Protein 5GY7 (pdb70)

Foldseek 3Di:
DAEEEEVLQAFLNLLLLLVCLLVPYAYEYEYQQQWGDPLCQVVSCVSSVHHHHYDHDALLPLVVLLVCCQVRVHQEYEYDWADAFQLVCQVVVVRRLCRQVSSVVSNVVSCVVSVHFHYEYEAAPLQQAVVPDFQDDPVDDRDHRFGSNNVSRVNVLVVVQVVCVVVQQHFYESEHEWAEFFADQVLAGHHGTPDADSDQQVNQLLLLLPNDVAAEQAFQCFPDPRTGAKTFYAYSNLVSVLSVLCRVVRRRPGDYHYFYAGQFDIDGSVRLQVLLCVQSVHRGHYDYDHHRGRDDRYHYHDGVVCCVPRVGHGDDDSSNRSNRSNSNCVVPVNHRDD/DEEEEEVLQAFLNLLLLLVCLLVPYAYEYEYQQQWGDPLCQVVSCVSSVHHHHYDHDALLPLVVLLVVCQVGVHAAYEYDWADAFQLVCQVVVVRRLCRQVSSVVSNVVSCVVNVHFHYEYEAAPLLQDDPDDFQDDPVDDRDDRFGSNNVSRNVVLVVVQVVCVVVQQHFYESEHEWAEFAADQVLAGHHDTPDQDSDQQVNLLLLLLPNDVAAEFAFQCFPDPRTAAKTFYAYSNLVSVLSVLCRVVRRRPTDYHYFYDGQRDIDGSVRLQVLLCVLSVHRGHYDYDHHRGRDDRYHYHDGVVCCVPSVGHGDDDSSNRSNRSNSNCVVPVNHGDD

Radius of gyration: 27.36 Å; Cα contacts (8 Å, |Δi|>4): 1601; chains: 2; bounding box: 52×48×87 Å

Sequence (676 aa):
MRVLVTGGSGYIGSHTCVQLLQNGHDVIILDNLCNSKRSVLPVIERLGGKHPTFVEGDIRNEALMTEILHDHAIDTVIHFAGLKAVGESVQKPLEYYDNNVNGTLRLISAMRAANVKNFIFSSSATVYGDQPKIPYVESFPTGTPQSPYGKSKLMVEQILTDLQKAQPDWSIALLRYFNPVGAHPSGDMGEDPQGIPNNLMPYIAQVAVGRRDSLAIFGNDYPTEDGTGVRDYIHVMDLADGIVVAMEKLANKPGVHIYNLGAGVGNSVLDVVNAFSKACGKPVNYHFAPRREGDLPAYWADASKADRELNWRVTRTLDEMAQDTWHWQSRHPQGYPDMRVLVTGGSGYIGSHTCVQLLQNGHDVIILDNLCNSKRSVLPVIERLGGKHPTFVEGDIRNEALMTEILHDHAIDTVIHFAGLKAVGESVQKPLEYYDNNVNGTLRLISAMRAANVKNFIFSSSATVYGDQPKIPYVESFPTGTPQSPYGKSKLMVEQILTDLQKAQPDWSIALLRYFNPVGAHPSGDMGEDPQGIPNNLMPYIAQVAVGRRDSLAIFGNDYPTEDGTGVRDYIHVMDLADGIVVAMEKLANKPGVHIYNLGAGVGNSVLDVVNAFSKACGKPVNYHFAPRREGDLPAYWADASKADRELNWRVTRTLDEMAQDTWHWQSRHPQGYPD

InterPro domains:
  IPR001509 NAD-dependent epimerase/dehydratase [PF01370] (3-262)
  IPR005886 UDP-glucose 4-epimerase [TIGR01179] (2-335)
  IPR005886 UDP-glucose 4-epimerase [cd05247] (2-330)
  IPR036291 NAD(P)-binding domain superfamily [SSF51735] (1-336)

Secondary structure (DSSP, 8-state):
-EEEEETTTSHHHHHHHHHHHHTT-EEEEEE--SSS-GGGHHHHHHHHTSPPEEEE--TT-HHHHHHHHHHTT-SEEEE--S---HHHHHH-HHHHIIIIIIHHHHHHHHHHHHT--EEEEEEEGGGGTT---SSB-TTSPP---SSHHHHHHHHHHHHHHHHHHHSTT-EEEEEEE-EEE---TTSSS----SSS--SHHHHHHHHHTTSSS-EEEE-S-SSSTTSS-EE-EEEHHHHHHHHHHHHHHHTT--EEEEEEES-S--EEHHHHHHHHHHHHTSPPPEEEEPPPTT--SB--B--HHHHHHH-------HHHHHHHHHHHHHH-TT-S--/-EEEEETTTSHHHHHHHHHHHHTT-EEEEEE--SSS-GGGHHHHHHHHTSPPEEEE--TT-HHHHHHHHHHTT-SEEEE--S---HHHHHH-HHHHIIIIIIHHHHHHHHHHHHT--EEEEEEEGGGS-SSS-SSB-TTSPP---SSHHHHHHHHHHHHHHHHHHHSTT-EEEEEEE-EEE---TTSS-----SSS--SHHHHHHHHHTTSSS-EEEE-S-SSSTTSS-EE-EEEHHHHHHHHHHHHHHHTT--EEEEEEES-S--EEHHHHHHHHHHHHTSPPPEEEEPPPTT--SB--B--HHHHHHH-------HHHHHHHHHHHHHH-TT-S--

GO terms:
  GO:0042802 identical protein binding (F, IPI)
  GO:0005515 protein binding (F, IPI)
  GO:0070403 NAD+ binding (F, IDA)
  GO:0005829 cytosol (C, IDA)
  GO:0003978 UDP-glucose 4-epimerase activity (F, IDA)
  GO:0009242 colanic acid biosynthetic process (P, IEP)
  GO:0033499 galactose catabolic process via UDP-galactose, Leloir pathway (P, IMP)
  GO:0009242 colanic acid biosynthetic process (P, IMP)
  GO:0005737 cytoplasm (C, IDA)
  GO:0016857 racemase and epimerase activity, acting on carbohydrates and derivatives (F, IDA)
  GO:0006012 galactose metabolic process (P, IDA)
  GO:0005975 carbohydrate metabolic process (P, IMP)
  GO:0006012 galactose metabolic process (P, IMP)
  GO:0005829 cytosol (C, HDA)

Structure (mmCIF, N/CA/C/O backbone):
data_5GY7
#
_entry.id   5GY7
#
_cell.length_a   47.110
_cell.length_b   91.160
_cell.length_c   80.260
_cell.angle_alpha   90.00
_cell.angle_beta   99.87
_cell.angle_gamma   90.00
#
_symmetry.space_group_name_H-M   'P 1 21 1'
#
loop_
_entity.id
_entity.type
_entity.pdbx_description
1 polymer 'UDP-glucose 4-epimerase'
2 non-polymer "URIDINE-5'-DIPHOSPHATE"
3 non-polymer NICOTINAMIDE-ADENINE-DINUCLEOTIDE
4 non-polymer GLYCEROL
5 non-polymer 'NITRATE ION'
6 water water
#
loop_
_atom_site.group_PDB
_atom_site.id
_atom_site.type_symbol
_atom_site.label_atom_id
_atom_site.label_alt_id
_atom_site.label_comp_id
_atom_site.label_asym_id
_atom_site.label_entity_id
_atom_site.label_seq_id
_atom_site.pdbx_PDB_ins_code
_atom_site.Cartn_x
_atom_site.Cartn_y
_atom_site.Cartn_z
_atom_site.occupancy
_atom_site.B_iso_or_equiv
_atom_site.auth_seq_id
_atom_site.auth_comp_id
_atom_site.auth_asym_id
_atom_site.auth_atom_id
_atom_site.pdbx_PDB_model_num
ATOM 1 N N . MET A 1 1 ? 6.289 26.178 -21.921 1.00 11.26 1 MET A N 1
ATOM 2 C CA . MET A 1 1 ? 7.047 25.918 -20.691 1.00 11.62 1 MET A CA 1
ATOM 3 C C . MET A 1 1 ? 8.346 25.299 -21.039 1.00 9.77 1 MET A C 1
ATOM 4 O O . MET A 1 1 ? 8.524 24.779 -22.113 1.00 9.57 1 MET A O 1
ATOM 9 N N . ARG A 1 2 ? 9.257 25.363 -20.069 1.00 9.23 2 ARG A N 1
ATOM 10 C CA . ARG A 1 2 ? 10.540 24.675 -20.053 1.00 9.61 2 ARG A CA 1
ATOM 11 C C . ARG A 1 2 ? 10.356 23.373 -19.289 1.00 8.10 2 ARG A C 1
ATOM 12 O O . ARG A 1 2 ? 10.037 23.374 -18.088 1.00 8.93 2 ARG A O 1
ATOM 20 N N . VAL A 1 3 ? 10.451 22.280 -20.021 1.00 7.79 3 VAL A N 1
ATOM 21 C CA . VAL A 1 3 ? 10.057 20.943 -19.475 1.00 7.67 3 VAL A CA 1
ATOM 22 C C . VAL A 1 3 ? 11.224 20.008 -19.422 1.00 7.29 3 VAL A C 1
ATOM 23 O O . VAL A 1 3 ? 11.874 19.763 -20.448 1.00 9.11 3 VAL A O 1
ATOM 27 N N . LEU A 1 4 ? 11.506 19.406 -18.266 1.00 6.51 4 LEU A N 1
ATOM 28 C CA . LEU A 1 4 ? 12.464 18.348 -18.133 1.00 6.83 4 LEU A CA 1
ATOM 29 C C . LEU A 1 4 ? 11.687 17.059 -18.298 1.00 6.37 4 LEU A C 1
ATOM 30 O O . LEU A 1 4 ? 10.750 16.807 -17.565 1.00 7.32 4 LEU A O 1
ATOM 35 N N . VAL A 1 5 ? 12.113 16.217 -19.248 1.00 5.97 5 VAL A N 1
ATOM 36 C CA . VAL A 1 5 ? 11.512 14.923 -19.470 1.00 5.62 5 VAL A CA 1
ATOM 37 C C . VAL A 1 5 ? 12.487 13.815 -19.160 1.00 5.58 5 VAL A C 1
ATOM 38 O O . VAL A 1 5 ? 13.408 13.532 -19.938 1.00 6.01 5 VAL A O 1
ATOM 42 N N . THR A 1 6 ? 12.398 13.265 -17.926 1.00 5.67 6 THR A N 1
ATOM 43 C CA . THR A 1 6 ? 13.264 12.135 -17.601 1.00 5.79 6 THR A CA 1
ATOM 44 C C . THR A 1 6 ? 12.767 10.945 -18.334 1.00 5.65 6 THR A C 1
ATOM 45 O O . THR A 1 6 ? 11.594 10.789 -18.593 1.00 6.25 6 THR A O 1
ATOM 49 N N . GLY A 1 7 ? 13.682 10.061 -18.762 1.00 5.73 7 GLY A N 1
ATOM 50 C CA . GLY A 1 7 ? 13.269 8.917 -19.544 1.00 5.75 7 GLY A CA 1
ATOM 51 C C . GLY A 1 7 ? 12.778 9.282 -20.926 1.00 5.78 7 GLY A C 1
ATOM 52 O O . GLY A 1 7 ? 12.092 8.489 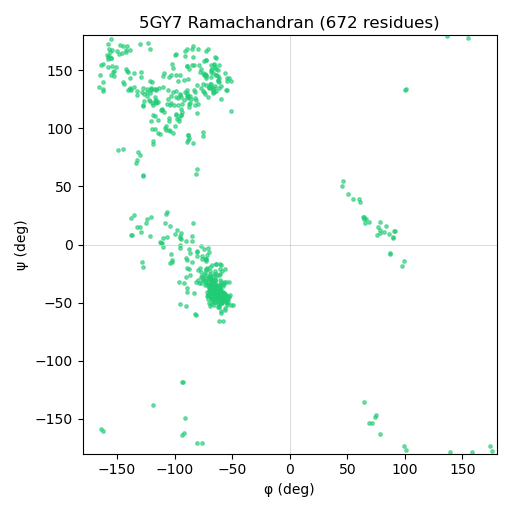-21.557 1.00 6.70 7 GLY A O 1
ATOM 53 N N . GLY A 1 8 ? 13.118 10.453 -21.427 1.00 6.34 8 GLY A N 1
ATOM 54 C CA . GLY A 1 8 ? 12.499 10.991 -22.650 1.00 6.95 8 GLY A CA 1
ATOM 55 C C . GLY A 1 8 ? 12.920 10.335 -23.922 1.00 7.60 8 GLY A C 1
ATOM 56 O O . GLY A 1 8 ? 12.229 10.599 -24.927 1.00 8.16 8 GLY A O 1
ATOM 57 N N . SER A 1 9 ? 14.003 9.538 -23.932 1.00 6.59 9 SER A N 1
ATOM 58 C CA . SER A 1 9 ? 14.347 8.792 -25.132 1.00 6.36 9 SER A CA 1
ATOM 59 C C . SER A 1 9 ? 13.627 7.465 -25.205 1.00 6.03 9 SER A C 1
ATOM 60 O O . SER A 1 9 ? 13.819 6.757 -26.192 1.00 6.47 9 SER A O 1
ATOM 63 N N . GLY A 1 10 ? 12.916 7.072 -24.161 1.00 5.81 10 GLY A N 1
ATOM 64 C CA . GLY A 1 10 ? 12.202 5.852 -24.129 1.00 5.83 10 GLY A CA 1
ATOM 65 C C . GLY A 1 10 ? 10.892 5.829 -24.918 1.00 5.76 10 GLY A C 1
ATOM 66 O O . GLY A 1 10 ? 10.665 6.738 -25.711 1.00 6.11 10 GLY A O 1
ATOM 67 N N . TYR A 1 11 ? 10.110 4.784 -24.753 1.00 5.65 11 TYR A N 1
ATOM 68 C CA . TYR A 1 11 ? 8.934 4.577 -25.585 1.00 5.60 11 TYR A CA 1
ATOM 69 C C . TYR A 1 11 ? 7.951 5.674 -25.429 1.00 5.18 11 TYR A C 1
ATOM 70 O O . TYR A 1 11 ? 7.590 6.427 -26.392 1.00 6.62 11 TYR A O 1
ATOM 79 N N . ILE A 1 12 ? 7.351 5.813 -24.228 1.00 5.35 12 ILE A N 1
ATOM 80 C CA . ILE A 1 12 ? 6.304 6.826 -24.032 1.00 5.58 12 ILE A CA 1
ATOM 81 C C . ILE A 1 12 ? 6.954 8.185 -24.097 1.00 5.72 12 ILE A C 1
ATOM 82 O O . ILE A 1 12 ? 6.383 9.142 -24.669 1.00 6.96 12 ILE A O 1
ATOM 87 N N . GLY A 1 13 ? 8.120 8.358 -23.531 1.00 5.72 13 GLY A N 1
ATOM 88 C CA . GLY A 1 13 ? 8.829 9.615 -23.516 1.00 6.52 13 GLY A CA 1
ATOM 89 C C . GLY A 1 13 ? 9.065 10.173 -24.883 1.00 6.53 13 GLY A C 1
ATOM 90 O O . GLY A 1 13 ? 8.897 11.391 -25.101 1.00 6.76 13 GLY A O 1
ATOM 91 N N . SER A 1 14 ? 9.544 9.344 -25.815 1.00 6.16 14 SER A N 1
ATOM 92 C CA . SER A 1 14 ? 9.920 9.889 -27.142 1.00 6.27 14 SER A CA 1
ATOM 93 C C . SER A 1 14 ? 8.612 10.439 -27.808 1.00 6.40 14 SER A C 1
ATOM 94 O O . SER A 1 14 ? 8.655 11.525 -28.428 1.00 7.14 14 SER A O 1
ATOM 97 N N . HIS A 1 15 ? 7.539 9.738 -27.750 1.00 5.87 15 HIS A N 1
ATOM 98 C CA . HIS A 1 15 ? 6.255 10.167 -28.318 1.00 6.64 15 HIS A CA 1
ATOM 99 C C . HIS A 1 15 ? 5.753 11.452 -27.626 1.00 7.14 15 HIS A C 1
ATOM 100 O O . HIS A 1 15 ? 5.247 12.388 -28.265 1.00 8.17 15 HIS A O 1
ATOM 107 N N . THR A 1 16 ? 5.914 11.519 -26.297 1.00 6.94 16 THR A N 1
ATOM 108 C CA . THR A 1 16 ? 5.551 12.679 -25.537 1.00 6.66 16 THR A CA 1
ATOM 109 C C . THR A 1 16 ? 6.385 13.871 -25.904 1.00 6.54 16 THR A C 1
ATOM 110 O O . THR A 1 16 ? 5.878 14.987 -26.088 1.00 7.23 16 THR A O 1
ATOM 114 N N . CYS A 1 17 ? 7.698 13.714 -26.072 1.00 6.97 17 CYS A N 1
ATOM 115 C CA . CYS A 1 17 ? 8.575 14.796 -26.470 1.00 7.06 17 CYS A CA 1
ATOM 116 C C . CYS A 1 17 ? 8.178 15.334 -27.833 1.00 7.64 17 CYS A C 1
ATOM 117 O O . CYS A 1 17 ? 8.211 16.562 -28.005 1.00 7.20 17 CYS A O 1
ATOM 120 N N . VAL A 1 18 ? 7.805 14.504 -28.784 1.00 7.20 18 VAL A N 1
ATOM 121 C CA . VAL A 1 18 ? 7.367 15.000 -30.095 1.00 7.65 18 VAL A CA 1
ATOM 122 C C . VAL A 1 18 ? 6.120 15.865 -29.895 1.00 7.88 18 VAL A C 1
ATOM 123 O O . VAL A 1 18 ? 6.100 16.962 -30.482 1.00 8.18 18 VAL A O 1
ATOM 127 N N . GLN A 1 19 ? 5.174 15.463 -29.090 1.00 7.31 19 GLN A N 1
ATOM 128 C CA . GLN A 1 19 ? 3.956 16.289 -28.895 1.00 8.41 19 GLN A CA 1
ATOM 129 C C . GLN A 1 19 ? 4.289 17.599 -28.153 1.00 8.97 19 GLN A C 1
ATOM 130 O O . GLN A 1 19 ? 3.785 18.678 -28.450 1.00 10.30 19 GLN A O 1
ATOM 132 N N . LEU A 1 20 ? 5.181 17.529 -27.176 1.00 7.52 20 LEU A N 1
ATOM 133 C CA . LEU A 1 20 ? 5.627 18.755 -26.486 1.00 8.00 20 LEU A CA 1
ATOM 134 C C . LEU A 1 20 ? 6.227 19.731 -27.381 1.00 7.49 20 LEU A C 1
ATOM 135 O O . LEU A 1 20 ? 5.913 20.933 -27.294 1.00 9.22 20 LEU A O 1
ATOM 140 N N . LEU A 1 21 ? 7.122 19.290 -28.229 1.00 7.42 21 LEU A N 1
ATOM 141 C CA . LEU A 1 21 ? 7.842 20.177 -29.173 1.00 8.01 21 LEU A CA 1
ATOM 142 C C . LEU A 1 21 ? 6.838 20.716 -30.200 1.00 8.34 21 LEU A C 1
ATOM 143 O O . LEU A 1 21 ? 6.942 21.916 -30.528 1.00 9.90 21 LEU A O 1
ATOM 148 N N . GLN A 1 22 ? 5.874 19.935 -30.651 1.00 9.05 22 GLN A N 1
ATOM 149 C CA . GLN A 1 22 ? 4.869 20.456 -31.619 1.00 9.79 22 GLN A CA 1
ATOM 150 C C . GLN A 1 22 ? 4.044 21.551 -30.916 1.00 12.03 22 GLN A C 1
ATOM 151 O O . GLN A 1 22 ? 3.546 22.445 -31.645 1.00 13.70 22 GLN A O 1
ATOM 157 N N . ASN A 1 23 ? 3.831 21.522 -29.622 1.00 10.09 23 ASN A N 1
ATOM 158 C CA . ASN A 1 23 ? 3.104 22.558 -28.899 1.00 10.99 23 ASN A CA 1
ATOM 159 C C . ASN A 1 23 ? 4.008 23.684 -28.528 1.00 11.17 23 ASN A C 1
ATOM 160 O O . ASN A 1 23 ? 3.483 24.634 -27.822 1.00 16.90 23 ASN A O 1
ATOM 165 N N . GLY A 1 24 ? 5.251 23.714 -28.880 1.00 10.18 24 GLY A N 1
ATOM 166 C CA . GLY A 1 24 ? 6.089 24.879 -28.661 1.00 10.87 24 GLY A CA 1
ATOM 167 C C . GLY A 1 24 ? 6.812 24.928 -27.335 1.00 11.38 24 GLY A C 1
ATOM 168 O O . GLY A 1 24 ? 7.529 25.854 -27.035 1.00 13.23 24 GLY A O 1
ATOM 169 N N . HIS A 1 25 ? 6.719 23.847 -26.515 1.00 10.21 25 HIS A N 1
ATOM 170 C CA . HIS A 1 25 ? 7.576 23.785 -25.302 1.00 9.79 25 HIS A CA 1
ATOM 171 C C . HIS A 1 25 ? 8.997 23.621 -25.569 1.00 10.48 25 HIS A C 1
ATOM 172 O O . HIS A 1 25 ? 9.383 23.046 -26.629 1.00 10.73 25 HIS A O 1
ATOM 179 N N . ASP A 1 26 ? 9.839 24.043 -24.671 1.00 9.07 26 ASP A N 1
ATOM 180 C CA . ASP A 1 26 ? 11.262 23.801 -24.672 1.00 10.85 26 ASP A CA 1
ATOM 181 C C . ASP A 1 26 ? 11.455 22.493 -23.909 1.00 11.11 26 ASP A C 1
ATOM 182 O O . ASP A 1 26 ? 10.883 22.321 -22.828 1.00 13.77 26 ASP A O 1
ATOM 187 N N . VAL A 1 27 ? 12.169 21.545 -24.488 1.00 9.41 27 VAL A N 1
ATOM 188 C CA . VAL A 1 27 ? 12.229 20.148 -23.889 1.00 8.74 27 VAL A CA 1
ATOM 189 C C . VAL A 1 27 ? 13.686 19.850 -23.664 1.00 8.72 27 VAL A C 1
ATOM 190 O O . VAL A 1 27 ? 14.524 19.937 -24.569 1.00 9.08 27 VAL A O 1
ATOM 194 N N . ILE A 1 28 ? 13.985 19.372 -22.439 1.00 8.40 28 ILE A N 1
ATOM 195 C CA . ILE A 1 28 ? 15.258 18.809 -22.067 1.00 8.66 28 ILE A CA 1
ATOM 196 C C . ILE A 1 28 ? 15.034 17.358 -21.716 1.00 6.89 28 ILE A C 1
ATOM 197 O O . ILE A 1 28 ? 14.221 17.060 -20.832 1.00 8.26 28 ILE A O 1
ATOM 202 N N . ILE A 1 29 ? 15.725 16.465 -22.395 1.00 7.07 29 ILE A N 1
ATOM 203 C CA . ILE A 1 29 ? 15.624 15.012 -22.174 1.00 6.94 29 ILE A CA 1
ATOM 204 C C . ILE A 1 29 ? 16.732 14.553 -21.321 1.00 7.37 29 ILE A C 1
ATOM 205 O O . ILE A 1 29 ? 17.895 14.817 -21.646 1.00 8.88 29 ILE A O 1
ATOM 210 N N . LEU A 1 30 ? 16.468 13.835 -20.214 1.00 6.23 30 LEU A N 1
ATOM 211 C CA . LEU A 1 30 ? 17.452 13.203 -19.404 1.00 6.51 30 LEU A CA 1
ATOM 212 C C . LEU A 1 30 ? 17.240 11.718 -19.443 1.00 6.92 30 LEU A C 1
ATOM 213 O O . LEU A 1 30 ? 16.163 11.265 -19.138 1.00 7.33 30 LEU A O 1
ATOM 218 N N . ASP A 1 31 ? 18.222 10.921 -19.823 1.00 6.55 31 ASP A N 1
ATOM 219 C CA . ASP A 1 31 ? 18.052 9.476 -19.926 1.00 7.01 31 ASP A CA 1
ATOM 220 C C . ASP A 1 31 ? 19.428 8.810 -19.772 1.00 7.28 31 ASP A C 1
ATOM 221 O O . ASP A 1 31 ? 20.442 9.362 -20.237 1.00 7.90 31 ASP A O 1
ATOM 226 N N . ASN A 1 32 ? 19.423 7.632 -19.147 1.00 6.28 32 ASN A N 1
ATOM 227 C CA . ASN A 1 32 ? 20.657 6.887 -18.967 1.00 6.60 32 ASN A CA 1
ATOM 228 C C . ASN A 1 32 ? 20.865 5.842 -20.066 1.00 6.83 32 ASN A C 1
ATOM 229 O O . ASN A 1 32 ? 21.870 5.129 -20.070 1.00 8.88 32 ASN A O 1
ATOM 234 N N . LEU A 1 33 ? 19.913 5.706 -20.973 1.00 7.85 33 LEU A N 1
ATOM 235 C CA . LEU A 1 33 ? 20.011 4.817 -22.150 1.00 7.72 33 LEU A CA 1
ATOM 236 C C . LEU A 1 33 ? 20.043 3.358 -21.755 1.00 8.16 33 LEU A C 1
ATOM 237 O O . LEU A 1 33 ? 20.388 2.499 -22.556 1.00 8.91 33 LEU A O 1
ATOM 242 N N . CYS A 1 34 ? 19.561 2.993 -20.590 1.00 6.86 34 CYS A N 1
ATOM 243 C CA . CYS A 1 34 ? 19.480 1.583 -20.281 1.00 6.83 34 CYS A CA 1
ATOM 244 C C . CYS A 1 34 ? 18.478 0.825 -21.058 1.00 6.87 34 CYS A C 1
ATOM 245 O O . CYS A 1 34 ? 18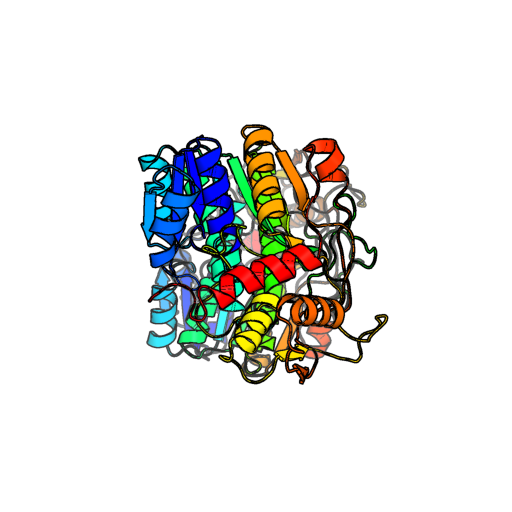.546 -0.416 -21.139 1.00 8.82 34 CYS A O 1
ATOM 248 N N . ASN A 1 35 ? 17.428 1.523 -21.538 1.00 6.52 35 ASN A N 1
ATOM 249 C CA . ASN A 1 35 ? 16.361 0.867 -22.253 1.00 6.80 35 ASN A CA 1
ATOM 250 C C . ASN A 1 35 ? 15.928 1.577 -23.494 1.00 7.05 35 ASN A C 1
ATOM 251 O O . ASN A 1 35 ? 14.830 1.385 -23.962 1.00 7.24 35 ASN A O 1
ATOM 256 N N . SER A 1 36 ? 16.848 2.359 -24.046 1.00 7.31 36 SER A N 1
ATOM 257 C CA . SER A 1 36 ? 16.541 3.112 -25.277 1.00 7.80 36 SER A CA 1
ATOM 258 C C . SER A 1 36 ? 17.827 3.395 -25.922 1.00 7.85 36 SER A C 1
ATOM 259 O O . SER A 1 36 ? 18.927 3.283 -25.375 1.00 7.89 36 SER A O 1
ATOM 262 N N . LYS A 1 37 ? 17.709 3.857 -27.194 1.00 8.39 37 LYS A N 1
ATOM 263 C CA . LYS A 1 37 ? 18.845 4.152 -28.062 1.00 8.21 37 LYS A CA 1
ATOM 264 C C . LYS A 1 37 ? 19.018 5.651 -28.313 1.00 7.83 37 LYS A C 1
ATOM 265 O O . LYS A 1 37 ? 18.057 6.330 -28.640 1.00 8.63 37 LYS A O 1
ATOM 271 N N . ARG A 1 38 ? 20.257 6.157 -28.237 1.00 8.69 38 ARG A N 1
ATOM 272 C CA . ARG A 1 38 ? 20.505 7.530 -28.457 1.00 9.48 38 ARG A CA 1
ATOM 273 C C . ARG A 1 38 ? 20.105 8.037 -29.880 1.00 8.05 38 ARG A C 1
ATOM 274 O O . ARG A 1 38 ? 19.774 9.216 -30.028 1.00 8.42 38 ARG A O 1
ATOM 282 N N . SER A 1 39 ? 20.105 7.116 -30.818 1.00 7.93 39 SER A N 1
ATOM 283 C CA . SER A 1 39 ? 19.789 7.497 -32.204 1.00 7.90 39 SER A CA 1
ATOM 284 C C . SER A 1 39 ? 18.331 7.854 -32.408 1.00 9.40 39 SER A C 1
ATOM 285 O O . SER A 1 39 ? 17.950 8.374 -33.474 1.00 9.24 39 SER A O 1
ATOM 288 N N . VAL A 1 40 ? 17.463 7.742 -31.384 1.00 8.07 40 VAL A N 1
ATOM 289 C CA . VAL A 1 40 ? 16.124 8.270 -31.483 1.00 7.55 40 VAL A CA 1
ATOM 290 C C . VAL A 1 40 ? 16.123 9.788 -31.442 1.00 7.51 40 VAL A C 1
ATOM 291 O O . VAL A 1 40 ? 15.131 10.400 -31.864 1.00 7.91 40 VAL A O 1
ATOM 295 N N . LEU A 1 41 ? 17.180 10.400 -30.923 1.00 7.67 41 LEU A N 1
ATOM 296 C CA . LEU A 1 41 ? 17.086 11.825 -30.744 1.00 8.80 41 LEU A CA 1
ATOM 297 C C . LEU A 1 41 ? 16.810 12.684 -31.977 1.00 7.85 41 LEU A C 1
ATOM 298 O O . LEU A 1 41 ? 15.971 13.583 -31.923 1.00 7.87 41 LEU A O 1
ATOM 303 N N . PRO A 1 42 ? 17.496 12.444 -33.110 1.00 8.13 42 PRO A N 1
ATOM 304 C CA . PRO A 1 42 ? 17.146 13.210 -34.286 1.00 8.11 42 PRO A CA 1
ATOM 305 C C . PRO A 1 42 ? 15.768 12.961 -34.786 1.00 7.26 42 PRO A C 1
ATOM 306 O O . PRO A 1 42 ? 15.170 13.828 -35.424 1.00 8.73 42 PRO A O 1
ATOM 310 N N . VAL A 1 43 ? 15.190 11.782 -34.500 1.00 7.44 43 VAL A N 1
ATOM 311 C CA . VAL A 1 43 ? 13.802 11.480 -34.904 1.00 7.54 43 VAL A CA 1
ATOM 312 C C . VAL A 1 43 ? 12.878 12.345 -34.099 1.00 8.21 43 VAL A C 1
ATOM 313 O O . VAL A 1 43 ? 11.879 12.900 -34.627 1.00 8.02 43 VAL A O 1
ATOM 317 N N . ILE A 1 44 ? 13.081 12.417 -32.778 1.00 8.21 44 ILE A N 1
ATOM 318 C CA . ILE A 1 44 ? 12.260 13.274 -31.943 1.00 8.11 44 ILE A CA 1
ATOM 319 C C . ILE A 1 44 ? 12.329 14.729 -32.434 1.00 8.03 44 ILE A C 1
ATOM 320 O O . ILE A 1 44 ? 11.275 15.353 -32.572 1.00 7.81 44 ILE A O 1
ATOM 325 N N . GLU A 1 45 ? 13.501 15.192 -32.796 1.00 7.83 45 GLU A N 1
ATOM 326 C CA . GLU A 1 45 ? 13.640 16.586 -33.350 1.00 8.66 45 GLU A CA 1
ATOM 327 C C . GLU A 1 45 ? 12.888 16.756 -34.629 1.00 8.79 45 GLU A C 1
ATOM 328 O O . GLU A 1 45 ? 12.109 17.721 -34.779 1.00 9.40 45 GLU A O 1
ATOM 334 N N . ARG A 1 46 ? 13.031 15.815 -35.560 1.00 8.64 46 ARG A N 1
ATOM 335 C CA . ARG A 1 46 ? 12.356 15.964 -36.830 1.00 9.33 46 ARG A CA 1
ATOM 336 C C . ARG A 1 46 ? 10.917 15.921 -36.685 1.00 9.27 46 ARG A C 1
ATOM 337 O O . ARG A 1 46 ? 10.203 16.731 -37.276 1.00 11.05 46 ARG A O 1
ATOM 345 N N . LEU A 1 47 ? 10.354 14.926 -35.990 1.00 8.66 47 LEU A N 1
ATOM 346 C CA . LEU A 1 47 ? 8.912 14.848 -35.845 1.00 8.41 47 LEU A CA 1
ATOM 347 C C . LEU A 1 47 ? 8.355 15.925 -34.978 1.00 9.68 47 LEU A C 1
ATOM 348 O O . LEU A 1 47 ? 7.187 16.271 -35.150 1.00 10.47 47 LEU A O 1
ATOM 353 N N . GLY A 1 48 ? 9.137 16.417 -34.004 1.00 8.47 48 GLY A N 1
ATOM 354 C CA . GLY A 1 48 ? 8.672 17.483 -33.160 1.00 8.94 48 GLY A CA 1
ATOM 355 C C . GLY A 1 48 ? 8.720 18.863 -33.773 1.00 10.39 48 GLY A C 1
ATOM 356 O O . GLY A 1 48 ? 8.044 19.773 -33.308 1.00 11.12 48 GLY A O 1
ATOM 357 N N . GLY A 1 49 ? 9.529 19.013 -34.793 1.00 10.39 49 GLY A N 1
ATOM 358 C CA . GLY A 1 49 ? 9.674 20.313 -35.457 1.00 10.62 49 GLY A CA 1
ATOM 359 C C . GLY A 1 49 ? 10.502 21.265 -34.712 1.00 13.06 49 GLY A C 1
ATOM 360 O O . GLY A 1 49 ? 10.469 22.486 -35.037 1.00 13.55 49 GLY A O 1
ATOM 361 N N . LYS A 1 50 ? 11.287 20.860 -33.718 1.00 11.02 50 LYS A N 1
ATOM 362 C CA . LYS A 1 50 ? 12.042 21.770 -32.819 1.00 11.06 50 LYS A CA 1
ATOM 363 C C . LYS A 1 50 ? 13.083 20.943 -32.087 1.00 11.72 50 LYS A C 1
ATOM 364 O O . LYS A 1 50 ? 12.855 19.729 -31.834 1.00 10.52 50 LYS A O 1
ATOM 370 N N . HIS A 1 51 ? 14.235 21.491 -31.790 1.00 11.73 51 HIS A N 1
ATOM 371 C CA . HIS A 1 51 ? 15.351 20.819 -31.191 1.00 11.14 51 HIS A CA 1
ATOM 372 C C . HIS A 1 51 ? 15.159 20.686 -29.683 1.00 11.18 51 HIS A C 1
ATOM 373 O O . HIS A 1 51 ? 15.049 21.709 -29.001 1.00 12.77 51 HIS A O 1
ATOM 380 N N . PRO A 1 52 ? 15.160 19.471 -29.160 1.00 9.69 52 PRO A N 1
ATOM 381 C CA . PRO A 1 52 ? 15.233 19.244 -27.678 1.00 9.28 52 PRO A CA 1
ATOM 382 C C . PRO A 1 52 ? 16.694 19.153 -27.263 1.00 9.96 52 PRO A C 1
ATOM 383 O O . PRO A 1 52 ? 17.564 18.756 -28.072 1.00 12.49 52 PRO A O 1
ATOM 387 N N . THR A 1 53 ? 17.022 19.473 -26.067 1.00 8.93 53 THR A N 1
ATOM 388 C CA . THR A 1 53 ? 18.335 19.277 -25.516 1.00 9.69 53 THR A CA 1
ATOM 389 C C . THR A 1 53 ? 18.422 17.883 -24.909 1.00 9.56 53 THR A C 1
ATOM 390 O O . THR A 1 53 ? 17.392 17.354 -24.425 1.00 11.67 53 THR A O 1
ATOM 394 N N . PHE A 1 54 ? 19.524 17.182 -25.018 1.00 8.15 54 PHE A N 1
ATOM 395 C CA . PHE A 1 54 ? 19.761 15.857 -24.445 1.00 8.73 54 PHE A CA 1
ATOM 396 C C . PHE A 1 54 ? 20.857 15.928 -23.439 1.00 9.86 54 PHE A C 1
ATOM 397 O O . PHE A 1 54 ? 21.953 16.436 -23.670 1.00 10.88 54 PHE A O 1
ATOM 405 N N . VAL A 1 55 ? 20.622 15.293 -22.272 1.00 8.59 55 VAL A N 1
ATOM 406 C CA . VAL A 1 55 ? 21.646 15.047 -21.243 1.00 8.46 55 VAL A CA 1
ATOM 407 C C . VAL A 1 55 ? 21.634 13.591 -20.943 1.00 9.10 55 VAL A C 1
ATOM 408 O O . VAL A 1 55 ? 20.570 13.024 -20.519 1.00 9.31 55 VAL A O 1
ATOM 412 N N . GLU A 1 56 ? 22.746 12.919 -21.081 1.00 9.44 56 GLU A N 1
ATOM 413 C CA . GLU A 1 56 ? 22.903 11.543 -20.688 1.00 9.82 56 GLU A CA 1
ATOM 414 C C . GLU A 1 56 ? 23.185 11.471 -19.176 1.00 9.68 56 GLU A C 1
ATOM 415 O O . GLU A 1 56 ? 24.113 12.112 -18.708 1.00 12.37 56 GLU A O 1
ATOM 421 N N . GLY A 1 57 ? 22.344 10.801 -18.387 1.00 7.44 57 GLY A N 1
ATOM 422 C CA . GLY A 1 57 ? 22.604 10.738 -16.965 1.00 7.60 57 GLY A CA 1
ATOM 423 C C . GLY A 1 57 ? 21.441 10.010 -16.309 1.00 7.44 57 GLY A C 1
ATOM 424 O O . GLY A 1 57 ? 20.508 9.535 -16.914 1.00 7.65 57 GLY A O 1
ATOM 425 N N . ASP A 1 58 ? 21.565 9.951 -14.976 1.00 7.67 58 ASP A N 1
ATOM 426 C CA . ASP A 1 58 ? 20.760 9.063 -14.137 1.00 7.23 58 ASP A CA 1
ATOM 427 C C . ASP A 1 58 ? 19.961 9.902 -13.127 1.00 7.24 58 ASP A C 1
ATOM 428 O O . ASP A 1 58 ? 20.567 10.779 -12.453 1.00 7.50 58 ASP A O 1
ATOM 433 N N . ILE A 1 59 ? 18.667 9.607 -12.985 1.00 6.82 59 ILE A N 1
ATOM 434 C CA . ILE A 1 59 ? 17.837 10.340 -11.975 1.00 6.63 59 ILE A CA 1
ATOM 435 C C . ILE A 1 59 ? 18.359 10.139 -10.539 1.00 7.34 59 ILE A C 1
ATOM 436 O O . ILE A 1 59 ? 18.091 10.975 -9.715 1.00 7.55 59 ILE A O 1
ATOM 441 N N . ARG A 1 60 ? 19.127 9.071 -10.299 1.00 6.72 60 ARG A N 1
ATOM 442 C CA . ARG A 1 60 ? 19.704 8.845 -8.969 1.00 7.31 60 ARG A CA 1
ATOM 443 C C . ARG A 1 60 ? 20.817 9.822 -8.697 1.00 7.88 60 ARG A C 1
ATOM 444 O O . ARG A 1 60 ? 21.207 9.949 -7.484 1.00 9.26 60 ARG A O 1
ATOM 452 N N . ASN A 1 61 ? 21.317 10.558 -9.687 1.00 7.29 61 ASN A N 1
ATOM 453 C CA . ASN A 1 61 ? 22.381 11.536 -9.494 1.00 7.42 61 ASN A CA 1
ATOM 454 C C . ASN A 1 61 ? 21.697 12.856 -9.135 1.00 7.37 61 ASN A C 1
ATOM 455 O O . ASN A 1 61 ? 21.400 13.662 -10.019 1.00 8.03 61 ASN A O 1
ATOM 460 N N . GLU A 1 62 ? 21.486 13.079 -7.858 1.00 7.76 62 GLU A N 1
ATOM 461 C CA . GLU A 1 62 ? 20.771 14.252 -7.427 1.00 7.87 62 GLU A CA 1
ATOM 462 C C . GLU A 1 62 ? 21.442 15.562 -7.856 1.00 7.77 62 GLU A C 1
ATOM 463 O O . GLU A 1 62 ? 20.804 16.555 -8.226 1.00 8.04 62 GLU A O 1
ATOM 469 N N . ALA A 1 63 ? 22.765 15.575 -7.754 1.00 8.45 63 ALA A N 1
ATOM 470 C CA . ALA A 1 63 ? 23.500 16.773 -8.085 1.00 9.21 63 ALA A CA 1
ATOM 471 C C . ALA A 1 63 ? 23.308 17.132 -9.573 1.00 8.79 63 ALA A C 1
ATOM 472 O O . ALA A 1 63 ? 23.097 18.289 -9.916 1.00 8.59 63 ALA A O 1
ATOM 474 N N . LEU A 1 64 ? 23.367 16.105 -10.436 1.00 8.07 64 LEU A N 1
ATOM 475 C CA . LEU A 1 64 ? 23.113 16.365 -11.864 1.00 8.62 64 LEU A CA 1
ATOM 476 C C . LEU A 1 64 ? 21.662 16.894 -12.085 1.00 7.58 64 LEU A C 1
ATOM 477 O O . LEU A 1 64 ? 21.461 17.828 -12.861 1.00 8.79 64 LEU A O 1
ATOM 482 N N . MET A 1 65 ? 20.694 16.241 -11.429 1.00 7.81 65 MET A N 1
ATOM 483 C CA . MET A 1 65 ? 19.357 16.745 -11.584 1.00 7.76 65 MET A CA 1
ATOM 484 C C . MET A 1 65 ? 19.215 18.224 -11.186 1.00 7.28 65 MET A C 1
ATOM 485 O O . MET A 1 65 ? 18.527 19.002 -11.879 1.00 8.06 65 MET A O 1
ATOM 490 N N . THR A 1 66 ? 19.840 18.598 -10.093 1.00 8.32 66 THR A N 1
ATOM 491 C CA . THR A 1 66 ? 19.751 19.945 -9.643 1.00 8.18 66 THR A CA 1
ATOM 492 C C . THR A 1 66 ? 20.384 20.909 -10.636 1.00 8.27 66 THR A C 1
ATOM 493 O O . THR A 1 66 ? 19.809 21.962 -10.925 1.00 9.12 66 THR A O 1
ATOM 497 N N . GLU A 1 67 ? 21.502 20.498 -11.201 1.00 8.15 67 GLU A N 1
ATOM 498 C CA . GLU A 1 67 ? 22.193 21.293 -12.209 1.00 9.47 67 GLU A CA 1
ATOM 499 C C . GLU A 1 67 ? 21.317 21.518 -13.434 1.00 8.59 67 GLU A C 1
ATOM 500 O O . GLU A 1 67 ? 21.209 22.617 -13.974 1.00 10.40 67 GLU A O 1
ATOM 506 N N . ILE A 1 68 ? 20.672 20.469 -13.943 1.00 8.56 68 ILE A N 1
ATOM 507 C CA . ILE A 1 68 ? 19.810 20.621 -15.096 1.00 9.01 68 ILE A CA 1
ATOM 508 C C . ILE A 1 68 ? 18.674 21.524 -14.798 1.00 8.91 68 ILE A C 1
ATOM 509 O O . ILE A 1 68 ? 18.332 22.419 -15.629 1.00 9.00 68 ILE A O 1
ATOM 514 N N . LEU A 1 69 ? 17.994 21.343 -13.659 1.00 8.54 69 LEU A N 1
ATOM 515 C CA . LEU A 1 69 ? 16.951 22.199 -13.285 1.00 8.70 69 LEU A CA 1
ATOM 516 C C . LEU A 1 69 ? 17.268 23.694 -13.250 1.00 8.46 69 LEU A C 1
ATOM 517 O O . LEU A 1 69 ? 16.475 24.510 -13.777 1.00 10.03 69 LEU A O 1
ATOM 522 N N . HIS A 1 70 ? 18.423 23.964 -12.677 1.00 9.54 70 HIS A N 1
ATOM 523 C CA . HIS A 1 70 ? 18.881 25.389 -12.629 1.00 11.03 70 HIS A CA 1
ATOM 524 C C . HIS A 1 70 ? 19.269 25.895 -14.008 1.00 10.06 70 HIS A C 1
ATOM 525 O O . HIS A 1 70 ? 18.811 26.970 -14.417 1.00 12.34 70 HIS A O 1
ATOM 532 N N . ASP A 1 71 ? 20.077 25.164 -14.702 1.00 9.84 71 ASP A N 1
ATOM 533 C CA . ASP A 1 71 ? 20.626 25.598 -15.997 1.00 11.01 71 ASP A CA 1
ATOM 534 C C . ASP A 1 71 ? 19.559 25.881 -16.991 1.00 13.41 71 ASP A C 1
ATOM 535 O O . ASP A 1 71 ? 19.672 26.881 -17.755 1.00 16.07 71 ASP A O 1
ATOM 540 N N . HIS A 1 72 ? 18.535 25.048 -17.039 1.00 10.63 72 HIS A N 1
ATOM 541 C CA . HIS A 1 72 ? 17.514 25.149 -18.040 1.00 10.39 72 HIS A CA 1
ATOM 542 C C . HIS A 1 72 ? 16.258 25.838 -17.536 1.00 9.75 72 HIS A C 1
ATOM 543 O O . HIS A 1 72 ? 15.240 25.838 -18.254 1.00 11.53 72 HIS A O 1
ATOM 550 N N . ALA A 1 73 ? 16.278 26.431 -16.341 1.00 9.79 73 ALA A N 1
ATOM 551 C CA . ALA A 1 73 ? 15.182 27.104 -15.789 1.00 10.43 73 ALA A CA 1
ATOM 552 C C . ALA A 1 73 ? 13.863 26.377 -15.896 1.00 10.06 73 ALA A C 1
ATOM 553 O O . ALA A 1 73 ? 12.843 26.859 -16.337 1.00 10.37 73 ALA A O 1
ATOM 555 N N . ILE A 1 74 ? 13.915 25.116 -15.472 1.00 9.07 74 ILE A N 1
ATOM 556 C CA . ILE A 1 74 ? 12.803 24.238 -15.696 1.00 8.72 74 ILE A CA 1
ATOM 557 C C . ILE A 1 74 ? 11.539 24.671 -14.936 1.00 8.22 74 ILE A C 1
ATOM 558 O O . ILE A 1 74 ? 11.635 24.984 -13.728 1.00 9.53 74 ILE A O 1
ATOM 563 N N . ASP A 1 75 ? 10.417 24.616 -15.593 1.00 8.15 75 ASP A N 1
ATOM 564 C CA . ASP A 1 75 ? 9.118 24.964 -15.009 1.00 8.86 75 ASP A CA 1
ATOM 565 C C . ASP A 1 75 ? 8.335 23.743 -14.482 1.00 8.51 75 ASP A C 1
ATOM 566 O O . ASP A 1 75 ? 7.587 23.828 -13.522 1.00 9.26 75 ASP A O 1
ATOM 571 N N . THR A 1 76 ? 8.520 22.583 -15.160 1.00 8.14 76 THR A N 1
ATOM 572 C CA . THR A 1 76 ? 7.764 21.392 -14.811 1.00 7.17 76 THR A CA 1
ATOM 573 C C . THR A 1 76 ? 8.595 20.184 -15.259 1.00 7.90 76 THR A C 1
ATOM 574 O O . THR A 1 76 ? 9.402 20.304 -16.198 1.00 7.48 76 THR A O 1
ATOM 578 N N . VAL A 1 77 ? 8.372 19.065 -14.582 1.00 7.31 77 VAL A N 1
ATOM 579 C CA . VAL A 1 77 ? 9.114 17.804 -14.828 1.00 6.53 77 VAL A CA 1
ATOM 580 C C . VAL A 1 77 ? 8.050 16.743 -15.133 1.00 6.47 77 VAL A C 1
ATOM 581 O O . VAL A 1 77 ? 7.202 16.451 -14.314 1.00 7.51 77 VAL A O 1
ATOM 585 N N . ILE A 1 78 ? 8.285 16.072 -16.272 1.00 6.47 78 ILE A N 1
ATOM 586 C CA . ILE A 1 78 ? 7.554 14.837 -16.579 1.00 6.73 78 ILE A CA 1
ATOM 587 C C . ILE A 1 78 ? 8.534 13.698 -16.375 1.00 5.99 78 ILE A C 1
ATOM 588 O O . ILE A 1 78 ? 9.564 13.620 -17.021 1.00 6.43 78 ILE A O 1
ATOM 593 N N . HIS A 1 79 ? 8.154 12.801 -15.471 1.00 5.70 79 HIS A N 1
ATOM 594 C CA . HIS A 1 79 ? 9.067 11.744 -15.001 1.00 5.27 79 HIS A CA 1
ATOM 595 C C . HIS A 1 79 ? 8.710 10.404 -15.613 1.00 5.52 79 HIS A C 1
ATOM 596 O O . HIS A 1 79 ? 7.738 9.779 -15.133 1.00 6.29 79 HIS A O 1
ATOM 603 N N . PHE A 1 80 ? 9.396 9.965 -16.668 1.00 4.93 80 PHE A N 1
ATOM 604 C CA . PHE A 1 80 ? 9.249 8.624 -17.232 1.00 5.32 80 PHE A CA 1
ATOM 605 C C . PHE A 1 80 ? 10.378 7.683 -16.827 1.00 5.64 80 PHE A C 1
ATOM 606 O O . PHE A 1 80 ? 10.186 6.455 -17.004 1.00 6.51 80 PHE A O 1
ATOM 614 N N . ALA A 1 81 ? 11.476 8.162 -16.312 1.00 5.04 81 ALA A N 1
ATOM 615 C CA . ALA A 1 81 ? 12.622 7.265 -16.091 1.00 5.41 81 ALA A CA 1
ATOM 616 C C . ALA A 1 81 ? 12.317 6.251 -14.994 1.00 5.92 81 ALA A C 1
ATOM 617 O O . ALA A 1 81 ? 11.807 6.640 -13.931 1.00 7.06 81 ALA A O 1
ATOM 619 N N . GLY A 1 82 ? 12.707 5.050 -15.209 1.00 6.16 82 GLY A N 1
ATOM 620 C CA . GLY A 1 82 ? 12.555 3.944 -14.254 1.00 5.88 82 GLY A CA 1
ATOM 621 C C . GLY A 1 82 ? 12.530 2.622 -14.980 1.00 6.74 82 GLY A C 1
ATOM 622 O O . GLY A 1 82 ? 12.684 2.580 -16.223 1.00 7.22 82 GLY A O 1
ATOM 623 N N . LEU A 1 83 ? 12.449 1.559 -14.204 1.00 5.79 83 LEU A N 1
ATOM 624 C CA . LEU A 1 83 ? 12.305 0.209 -14.699 1.00 6.17 83 LEU A CA 1
ATOM 625 C C . LEU A 1 83 ? 10.880 -0.219 -14.647 1.00 6.14 83 LEU A C 1
ATOM 626 O O . LEU A 1 83 ? 10.137 0.208 -13.725 1.00 6.54 83 LEU A O 1
ATOM 631 N N . LYS A 1 84 ? 10.389 -1.045 -15.599 1.00 5.77 84 LYS A N 1
ATOM 632 C CA . LYS A 1 84 ? 8.918 -1.186 -15.797 1.00 6.95 84 LYS A CA 1
ATOM 633 C C . LYS A 1 84 ? 8.433 -2.580 -16.025 1.00 7.74 84 LYS A C 1
ATOM 634 O O . LYS A 1 84 ? 7.244 -2.727 -16.323 1.00 9.45 84 LYS A O 1
ATOM 640 N N . ALA A 1 85 ? 9.256 -3.603 -15.880 1.00 7.11 85 ALA A N 1
ATOM 641 C CA . ALA A 1 85 ? 8.792 -4.975 -16.150 1.00 8.52 85 ALA A CA 1
ATOM 642 C C . ALA A 1 85 ? 8.291 -5.683 -14.878 1.00 8.69 85 ALA A C 1
ATOM 643 O O . ALA A 1 85 ? 9.120 -5.978 -14.000 1.00 9.34 85 ALA A O 1
ATOM 645 N N . VAL A 1 86 ? 7.031 -6.002 -14.779 1.00 8.94 86 VAL A N 1
ATOM 646 C CA . VAL A 1 86 ? 6.454 -6.648 -13.618 1.00 9.50 86 VAL A CA 1
ATOM 647 C C . VAL A 1 86 ? 7.205 -7.929 -13.288 1.00 9.55 86 VAL A C 1
ATOM 648 O O . VAL A 1 86 ? 7.600 -8.197 -12.148 1.00 9.49 86 VAL A O 1
ATOM 652 N N . GLY A 1 87 ? 7.419 -8.822 -14.257 1.00 9.51 87 GLY A N 1
ATOM 653 C CA . GLY A 1 87 ? 8.026 -10.098 -13.967 1.00 10.25 87 GLY A CA 1
ATOM 654 C C . GLY A 1 87 ? 9.450 -9.951 -13.598 1.00 9.45 87 GLY A C 1
ATOM 655 O O . GLY A 1 87 ? 9.945 -10.602 -12.626 1.00 10.74 87 GLY A O 1
ATOM 656 N N . GLU A 1 88 ? 10.252 -9.087 -14.249 1.00 9.30 88 GLU A N 1
ATOM 657 C CA . GLU A 1 88 ? 11.579 -8.868 -13.908 1.00 9.08 88 GLU A CA 1
ATOM 658 C C . GLU A 1 88 ? 11.693 -8.336 -12.452 1.00 9.20 88 GLU A C 1
ATOM 659 O O . GLU A 1 88 ? 12.656 -8.618 -11.704 1.00 9.46 88 GLU A O 1
ATOM 665 N N . SER A 1 89 ? 10.723 -7.489 -12.064 1.00 8.02 89 SER A N 1
ATOM 666 C CA . SER A 1 89 ? 10.797 -6.877 -10.742 1.00 7.72 89 SER A CA 1
ATOM 667 C C . SER A 1 89 ? 10.781 -7.910 -9.612 1.00 7.97 89 SER A C 1
ATOM 668 O O . SER A 1 89 ? 11.389 -7.691 -8.567 1.00 8.62 89 SER A O 1
ATOM 671 N N . VAL A 1 90 ? 10.107 -9.012 -9.857 1.00 8.00 90 VAL A N 1
ATOM 672 C CA . VAL A 1 90 ? 10.033 -10.087 -8.845 1.00 9.21 90 VAL A CA 1
ATOM 673 C C . VAL A 1 90 ? 11.404 -10.687 -8.656 1.00 10.23 90 VAL A C 1
ATOM 674 O O . VAL A 1 90 ? 11.763 -11.067 -7.503 1.00 10.69 90 VAL A O 1
ATOM 678 N N . GLN A 1 91 ? 12.170 -10.821 -9.700 1.00 9.72 91 GLN A N 1
ATOM 679 C CA . GLN A 1 91 ? 13.524 -11.371 -9.673 1.00 11.25 91 GLN A CA 1
ATOM 680 C C . GLN A 1 91 ? 14.603 -10.415 -9.183 1.00 9.83 91 GLN A C 1
ATOM 681 O O . GLN A 1 91 ? 15.628 -10.813 -8.647 1.00 12.38 91 GLN A O 1
ATOM 687 N N . LYS A 1 92 ? 14.449 -9.112 -9.469 1.00 10.26 92 LYS A N 1
ATOM 688 C CA . LYS A 1 92 ? 15.396 -8.067 -9.242 1.00 9.95 92 LYS A CA 1
ATOM 689 C C . LYS A 1 92 ? 14.736 -6.918 -8.450 1.00 9.74 92 LYS A C 1
ATOM 690 O O . LYS A 1 92 ? 14.730 -5.731 -8.872 1.00 9.41 92 LYS A O 1
ATOM 696 N N . PRO A 1 93 ? 14.223 -7.196 -7.261 1.00 7.98 93 PRO A N 1
ATOM 697 C CA . PRO A 1 93 ? 13.529 -6.165 -6.493 1.00 7.99 93 PRO A CA 1
ATOM 698 C C . PRO A 1 93 ? 14.363 -5.009 -6.159 1.00 7.88 93 PRO A C 1
ATOM 699 O O . PRO A 1 93 ? 13.855 -3.867 -6.210 1.00 7.37 93 PRO A O 1
ATOM 703 N N . LEU A 1 94 ? 15.600 -5.182 -5.692 1.00 6.78 94 LEU A N 1
ATOM 704 C CA . LEU A 1 94 ? 16.414 -4.051 -5.267 1.00 8.70 94 LEU A CA 1
ATOM 705 C C . LEU A 1 94 ? 16.625 -3.058 -6.388 1.00 8.42 94 LEU A C 1
ATOM 706 O O . LEU A 1 94 ? 16.546 -1.831 -6.192 1.00 7.94 94 LEU A O 1
ATOM 711 N N . GLU A 1 95 ? 16.841 -3.555 -7.599 1.00 8.32 95 GLU A N 1
ATOM 712 C CA . GLU A 1 95 ? 17.097 -2.660 -8.737 1.00 9.69 95 GLU A CA 1
ATOM 713 C C . GLU A 1 95 ? 15.834 -1.847 -9.000 1.00 6.89 95 GLU A C 1
ATOM 714 O O . GLU A 1 95 ? 15.909 -0.666 -9.390 1.00 7.59 95 GLU A O 1
ATOM 720 N N . TYR A 1 96 ? 14.671 -2.454 -8.860 1.00 7.16 96 TYR A N 1
ATOM 721 C CA . TYR A 1 96 ? 13.403 -1.733 -9.040 1.00 7.66 96 TYR A CA 1
ATOM 722 C C . TYR A 1 96 ? 13.164 -0.678 -7.964 1.00 6.79 96 TYR A C 1
ATOM 723 O O . TYR A 1 96 ? 12.817 0.465 -8.267 1.00 7.03 96 TYR A O 1
ATOM 732 N N . TYR A 1 97 ? 13.337 -1.066 -6.693 1.00 6.36 97 TYR A N 1
ATOM 733 C CA . TYR A 1 97 ? 13.130 -0.049 -5.658 1.00 6.34 97 TYR A CA 1
ATOM 734 C C . TYR A 1 97 ? 14.175 1.042 -5.782 1.00 6.15 97 TYR A C 1
ATOM 735 O O . TYR A 1 97 ? 13.856 2.222 -5.507 1.00 6.89 97 TYR A O 1
ATOM 744 N N . ASP A 1 98 ? 15.421 0.768 -6.149 1.00 6.28 98 ASP A N 1
ATOM 745 C CA . ASP A 1 98 ? 16.412 1.810 -6.313 1.00 6.62 98 ASP A CA 1
ATOM 746 C C . ASP A 1 98 ? 16.071 2.743 -7.472 1.00 6.70 98 ASP A C 1
ATOM 747 O O . ASP A 1 98 ? 16.119 3.975 -7.334 1.00 7.50 98 ASP A O 1
ATOM 752 N N . ASN A 1 99 ? 15.805 2.209 -8.669 1.00 5.96 99 ASN A N 1
ATOM 753 C CA . ASN A 1 99 ? 15.558 3.067 -9.790 1.00 6.33 99 ASN A CA 1
ATOM 754 C C . ASN A 1 99 ? 14.247 3.792 -9.631 1.00 6.11 99 ASN A C 1
ATOM 755 O O . ASN A 1 99 ? 14.178 4.970 -10.071 1.00 7.14 99 ASN A O 1
ATOM 760 N N . ASN A 1 100 ? 13.268 3.167 -9.073 1.00 5.54 100 ASN A N 1
ATOM 761 C CA . ASN A 1 100 ? 11.876 3.728 -9.023 1.00 5.85 100 ASN A CA 1
ATOM 762 C C . ASN A 1 100 ? 11.641 4.568 -7.780 1.00 6.28 100 ASN A C 1
ATOM 763 O O . ASN A 1 100 ? 11.203 5.728 -7.876 1.00 6.43 100 ASN A O 1
ATOM 768 N N . VAL A 1 101 ? 11.912 4.048 -6.589 1.00 6.03 101 VAL A N 1
ATOM 769 C CA . VAL A 1 101 ? 11.683 4.780 -5.364 1.00 6.64 101 VAL A CA 1
ATOM 770 C C . VAL A 1 101 ? 12.808 5.703 -5.092 1.00 6.40 101 VAL A C 1
ATOM 771 O O . VAL A 1 101 ? 12.623 6.976 -5.005 1.00 7.17 101 VAL A O 1
ATOM 775 N N . ASN A 1 102 ? 14.061 5.250 -4.932 1.00 5.81 102 ASN A N 1
ATOM 776 C CA . ASN A 1 102 ? 15.160 6.196 -4.707 1.00 6.67 102 ASN A CA 1
ATOM 777 C C . ASN A 1 102 ? 15.301 7.110 -5.871 1.00 6.10 102 ASN A C 1
ATOM 778 O O . ASN A 1 102 ? 15.525 8.309 -5.714 1.00 6.33 102 ASN A O 1
ATOM 783 N N . GLY A 1 103 ? 15.166 6.600 -7.140 1.00 6.63 103 GLY A N 1
ATOM 784 C CA . GLY A 1 103 ? 15.355 7.497 -8.270 1.00 6.25 103 GLY A CA 1
ATOM 785 C C . GLY A 1 103 ? 14.383 8.709 -8.251 1.00 5.77 103 GLY A C 1
ATOM 786 O O . GLY A 1 103 ? 14.767 9.858 -8.502 1.00 6.67 103 GLY A O 1
ATOM 787 N N . THR A 1 104 ? 13.110 8.396 -7.936 1.00 5.87 104 THR A N 1
ATOM 788 C CA . THR A 1 104 ? 12.126 9.497 -7.883 1.00 5.85 104 THR A CA 1
ATOM 789 C C . THR A 1 104 ? 12.445 10.405 -6.720 1.00 5.96 104 THR A C 1
ATOM 790 O O . THR A 1 104 ? 12.346 11.614 -6.825 1.00 5.92 104 THR A O 1
ATOM 794 N N . LEU A 1 105 ? 12.844 9.836 -5.582 1.00 6.59 105 LEU A N 1
ATOM 795 C CA . LEU A 1 105 ? 13.230 10.6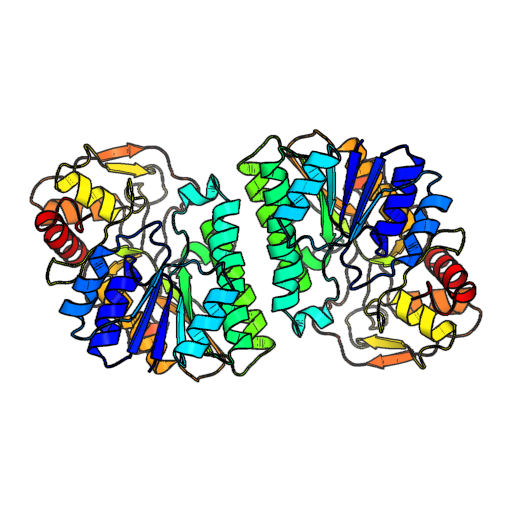05 -4.407 1.00 6.57 105 LEU A CA 1
ATOM 796 C C . LEU A 1 105 ? 14.354 11.520 -4.669 1.00 6.66 105 LEU A C 1
ATOM 797 O O . LEU A 1 105 ? 14.347 12.739 -4.261 1.00 6.95 105 LEU A O 1
ATOM 802 N N . ARG A 1 106 ? 15.377 11.103 -5.411 1.00 5.87 106 ARG A N 1
ATOM 803 C CA . ARG A 1 106 ? 16.510 11.944 -5.731 1.00 5.86 106 ARG A CA 1
ATOM 804 C C . ARG A 1 106 ? 16.041 13.084 -6.630 1.00 6.49 106 ARG A C 1
ATOM 805 O O . ARG A 1 106 ? 16.486 14.237 -6.443 1.00 6.64 106 ARG A O 1
ATOM 813 N N . LEU A 1 107 ? 15.237 12.776 -7.618 1.00 6.28 107 LEU A N 1
ATOM 814 C CA . LEU A 1 107 ? 14.717 13.801 -8.568 1.00 6.72 107 LEU A CA 1
ATOM 815 C C . LEU A 1 107 ? 13.895 14.880 -7.819 1.00 6.20 107 LEU A C 1
ATOM 816 O O . LEU A 1 107 ? 14.088 16.067 -8.040 1.00 7.10 107 LEU A O 1
ATOM 821 N N . ILE A 1 108 ? 12.958 14.452 -6.965 1.00 6.75 108 ILE A N 1
ATOM 822 C CA . ILE A 1 108 ? 12.111 15.435 -6.314 1.00 6.66 108 ILE A CA 1
ATOM 823 C C . ILE A 1 108 ? 12.898 16.196 -5.224 1.00 7.03 108 ILE A C 1
ATOM 824 O O . ILE A 1 108 ? 12.603 17.383 -4.981 1.00 7.67 108 ILE A O 1
ATOM 829 N N . SER A 1 109 ? 13.960 15.627 -4.666 1.00 6.94 109 SER A N 1
ATOM 830 C CA . SER A 1 109 ? 14.823 16.334 -3.756 1.00 7.27 109 SER A CA 1
ATOM 831 C C . SER A 1 109 ? 15.553 17.394 -4.526 1.00 7.56 109 SER A C 1
ATOM 832 O O . SER A 1 109 ? 15.719 18.544 -4.040 1.00 8.42 109 SER A O 1
ATOM 835 N N . ALA A 1 110 ? 16.050 17.131 -5.725 1.00 6.94 110 ALA A N 1
ATOM 836 C CA . ALA A 1 110 ? 16.616 18.132 -6.623 1.00 7.56 110 ALA A CA 1
ATOM 837 C C . ALA A 1 110 ? 15.617 19.208 -6.922 1.00 7.70 110 ALA A C 1
ATOM 838 O O . ALA A 1 110 ? 15.990 20.391 -6.929 1.00 8.29 110 ALA A O 1
ATOM 840 N N . MET A 1 111 ? 14.422 18.891 -7.253 1.00 7.60 111 MET A N 1
ATOM 841 C CA . MET A 1 111 ? 13.394 19.894 -7.531 1.00 7.71 111 MET A CA 1
ATOM 842 C C . MET A 1 111 ? 13.141 20.754 -6.338 1.00 8.29 111 MET A C 1
ATOM 843 O O . MET A 1 111 ? 13.037 21.984 -6.510 1.00 8.53 111 MET A O 1
ATOM 848 N N . ARG A 1 112 ? 13.060 20.209 -5.113 1.00 8.57 112 ARG A N 1
ATOM 849 C CA . ARG A 1 112 ? 12.936 21.073 -3.907 1.00 9.49 112 ARG A CA 1
ATOM 850 C C . ARG A 1 112 ? 14.113 22.019 -3.841 1.00 11.80 112 ARG A C 1
ATOM 851 O O . ARG A 1 112 ? 13.960 23.245 -3.612 1.00 12.78 112 ARG A O 1
ATOM 853 N N . ALA A 1 113 ? 15.325 21.578 -4.095 1.00 10.89 113 ALA A N 1
ATOM 854 C CA . ALA A 1 113 ? 16.528 22.428 -4.012 1.00 12.39 113 ALA A CA 1
ATOM 855 C C . ALA A 1 113 ? 16.411 23.560 -5.012 1.00 11.72 113 ALA A C 1
ATOM 856 O O . ALA A 1 113 ? 16.889 24.664 -4.790 1.00 15.90 113 ALA A O 1
ATOM 858 N N . ALA A 1 114 ? 15.947 23.320 -6.211 1.00 10.96 114 ALA A N 1
ATOM 859 C CA . ALA A 1 114 ? 15.860 24.256 -7.290 1.00 10.50 114 ALA A CA 1
ATOM 860 C C . ALA A 1 114 ? 14.540 25.009 -7.301 1.00 10.78 114 ALA A C 1
ATOM 861 O O . ALA A 1 114 ? 14.286 25.803 -8.237 1.00 12.17 114 ALA A O 1
ATOM 863 N N . ASN A 1 115 ? 13.668 24.824 -6.371 1.00 10.90 115 ASN A N 1
ATOM 864 C CA . ASN A 1 115 ? 12.370 25.485 -6.277 1.00 11.05 115 ASN A CA 1
ATOM 865 C C . ASN A 1 115 ? 11.470 25.220 -7.471 1.00 11.24 115 ASN A C 1
ATOM 866 O O . ASN A 1 115 ? 10.723 26.081 -7.970 1.00 13.28 115 ASN A O 1
ATOM 868 N N . VAL A 1 116 ? 11.463 23.981 -8.011 1.00 8.50 116 VAL A N 1
ATOM 869 C CA . VAL A 1 116 ? 10.589 23.600 -9.086 1.00 8.35 116 VAL A CA 1
ATOM 870 C C . VAL A 1 116 ? 9.505 22.798 -8.472 1.00 9.63 116 VAL A C 1
ATOM 871 O O . VAL A 1 116 ? 9.799 21.785 -7.801 1.00 12.48 116 VAL A O 1
ATOM 875 N N . LYS A 1 117 ? 8.232 23.100 -8.686 1.00 8.14 117 LYS A N 1
ATOM 876 C CA . LYS A 1 117 ? 7.146 22.611 -7.908 1.00 8.25 117 LYS A CA 1
ATOM 877 C C . LYS A 1 117 ? 6.024 22.029 -8.736 1.00 8.24 117 LYS A C 1
ATOM 878 O O . LYS A 1 117 ? 4.917 21.880 -8.243 1.00 9.39 117 LYS A O 1
ATOM 880 N N . ASN A 1 118 ? 6.295 21.746 -10.020 1.00 6.85 118 ASN A N 1
ATOM 881 C CA . ASN A 1 118 ? 5.310 21.127 -10.912 1.00 7.28 118 ASN A CA 1
ATOM 882 C C . ASN A 1 118 ? 5.855 19.739 -11.332 1.00 6.76 118 ASN A C 1
ATOM 883 O O . ASN A 1 118 ? 6.965 19.692 -11.886 1.00 7.34 118 ASN A O 1
ATOM 888 N N . PHE A 1 119 ? 5.086 18.708 -11.088 1.00 6.61 119 PHE A N 1
ATOM 889 C CA . PHE A 1 119 ? 5.592 17.292 -11.356 1.00 6.26 119 PHE A CA 1
ATOM 890 C C . PHE A 1 119 ? 4.481 16.510 -11.975 1.00 6.82 119 PHE A C 1
ATOM 891 O O . PHE A 1 119 ? 3.343 16.549 -11.505 1.00 7.99 119 PHE A O 1
ATOM 899 N N . ILE A 1 120 ? 4.844 15.776 -13.022 1.00 6.28 120 ILE A N 1
ATOM 900 C CA . ILE A 1 120 ? 3.928 14.844 -13.669 1.00 6.95 120 ILE A CA 1
ATOM 901 C C . ILE A 1 120 ? 4.568 13.441 -13.527 1.00 5.93 120 ILE A C 1
ATOM 902 O O . ILE A 1 120 ? 5.595 13.190 -14.170 1.00 6.99 120 ILE A O 1
ATOM 907 N N . PHE A 1 121 ? 3.959 12.608 -12.734 1.00 6.32 121 PHE A N 1
ATOM 908 C CA . PHE A 1 121 ? 4.537 11.293 -12.477 1.00 6.16 121 PHE A CA 1
ATOM 909 C C . PHE A 1 121 ? 3.843 10.235 -13.290 1.00 5.96 121 PHE A C 1
ATOM 910 O O . PHE A 1 121 ? 2.616 10.085 -13.323 1.00 6.84 121 PHE A O 1
ATOM 918 N N . SER A 1 122 ? 4.709 9.421 -13.957 1.00 6.24 122 SER A N 1
ATOM 919 C CA . SER A 1 122 ? 4.249 8.203 -14.645 1.00 6.57 122 SER A CA 1
ATOM 920 C C . SER A 1 122 ? 3.967 7.145 -13.609 1.00 7.28 122 SER A C 1
ATOM 921 O O . SER A 1 122 ? 4.879 6.356 -13.246 1.00 8.70 122 SER A O 1
ATOM 924 N N . SER A 1 123 ? 2.726 6.983 -13.204 1.00 7.26 123 SER A N 1
ATOM 925 C CA . SER A 1 123 ? 2.309 5.903 -12.367 1.00 7.35 123 SER A CA 1
ATOM 926 C C . SER A 1 123 ? 1.805 4.762 -13.228 1.00 8.34 123 SER A C 1
ATOM 927 O O . SER A 1 123 ? 2.022 4.760 -14.467 1.00 9.09 123 SER A O 1
ATOM 930 N N . SER A 1 124 ? 1.075 3.802 -12.681 1.00 7.02 124 SER A N 1
ATOM 931 C CA . SER A 1 124 ? 0.726 2.609 -13.415 1.00 7.63 124 SER A CA 1
ATOM 932 C C . SER A 1 124 ? -0.548 2.031 -12.876 1.00 7.49 124 SER A C 1
ATOM 933 O O . SER A 1 124 ? -0.786 2.090 -11.635 1.00 7.83 124 SER A O 1
ATOM 936 N N . ALA A 1 125 ? -1.343 1.383 -13.729 1.00 7.59 125 ALA A N 1
ATOM 937 C CA . ALA A 1 125 ? -2.457 0.664 -13.251 1.00 7.81 125 ALA A CA 1
ATOM 938 C C . ALA A 1 125 ? -2.134 -0.435 -12.287 1.00 8.37 125 ALA A C 1
ATOM 939 O O . ALA A 1 125 ? -3.048 -0.907 -11.572 1.00 8.71 125 ALA A O 1
ATOM 941 N N . THR A 1 126 ? -0.906 -0.898 -12.216 1.00 7.47 126 THR A N 1
ATOM 942 C CA . THR A 1 126 ? -0.498 -1.920 -11.241 1.00 7.39 126 THR A CA 1
ATOM 943 C C . THR A 1 126 ? -0.617 -1.402 -9.815 1.00 7.71 126 THR A C 1
ATOM 944 O O . THR A 1 126 ? -0.567 -2.246 -8.886 1.00 8.97 126 THR A O 1
ATOM 948 N N . VAL A 1 127 ? -0.714 -0.116 -9.538 1.00 7.23 127 VAL A N 1
ATOM 949 C CA . VAL A 1 127 ? -0.902 0.348 -8.133 1.00 7.86 127 VAL A CA 1
ATOM 950 C C . VAL A 1 127 ? -2.217 -0.076 -7.566 1.00 9.32 127 VAL A C 1
ATOM 951 O O . V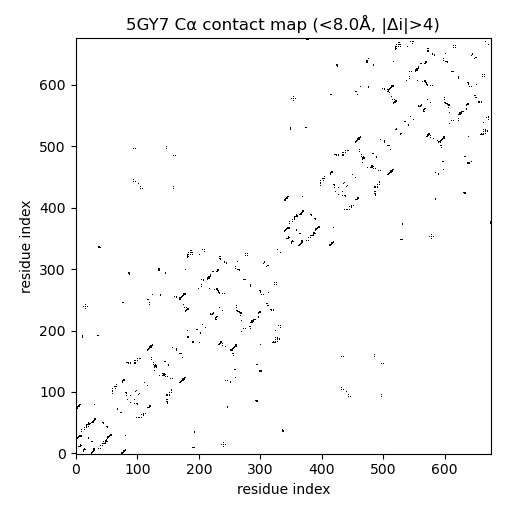AL A 1 127 ? -2.300 -0.146 -6.330 1.00 10.02 127 VAL A O 1
ATOM 955 N N . TYR A 1 128 ? -3.211 -0.317 -8.403 1.00 8.90 128 TYR A N 1
ATOM 956 C CA . TYR A 1 128 ? -4.479 -0.787 -7.830 1.00 9.13 128 TYR A CA 1
ATOM 957 C C . TYR A 1 128 ? -4.325 -2.123 -7.250 1.00 9.92 128 TYR A C 1
ATOM 958 O O . TYR A 1 128 ? -5.131 -2.498 -6.318 1.00 11.72 128 TYR A O 1
ATOM 967 N N . GLY A 1 129 ? -3.444 -3.009 -7.742 1.00 9.91 129 GLY A N 1
ATOM 968 C CA . GLY A 1 129 ? -3.199 -4.298 -7.114 1.00 10.67 129 GLY A CA 1
ATOM 969 C C . GLY A 1 129 ? -4.423 -5.201 -7.149 1.00 11.03 129 GLY A C 1
ATOM 970 O O . GLY A 1 129 ? -5.177 -5.190 -8.101 1.00 12.02 129 GLY A O 1
ATOM 971 N N . ASP A 1 130 ? -4.666 -5.841 -5.963 1.00 12.80 130 ASP A N 1
ATOM 972 C CA . ASP A 1 130 ? -5.829 -6.758 -5.886 1.00 14.51 130 ASP A CA 1
ATOM 973 C C . ASP A 1 130 ? -7.126 -6.094 -5.586 1.00 15.03 130 ASP A C 1
ATOM 974 O O . ASP A 1 130 ? -8.075 -6.771 -5.222 1.00 16.82 130 ASP A O 1
ATOM 979 N N . GLN A 1 131 ? -7.265 -4.819 -5.768 1.00 13.76 131 GLN A N 1
ATOM 980 C CA . GLN A 1 131 ? -8.604 -4.148 -5.720 1.00 13.70 131 GLN A CA 1
ATOM 981 C C . GLN A 1 131 ? -9.568 -4.856 -6.610 1.00 16.11 131 GLN A C 1
ATOM 982 O O . GLN A 1 131 ? -9.410 -4.883 -7.802 1.00 16.20 131 GLN A O 1
ATOM 988 N N . PRO A 1 132 ? -10.676 -5.507 -6.080 1.00 16.07 132 PRO A N 1
ATOM 989 C CA . PRO A 1 132 ? -11.587 -6.210 -6.947 1.00 15.69 132 PRO A CA 1
ATOM 990 C C . PRO A 1 132 ? -12.542 -5.450 -7.763 1.00 14.75 132 PRO A C 1
ATOM 991 O O . PRO A 1 132 ? -13.160 -5.985 -8.724 1.00 17.57 132 PRO A O 1
ATOM 995 N N . LYS A 1 133 ? -12.707 -4.163 -7.496 1.00 13.13 133 LYS A N 1
ATOM 996 C CA . LYS A 1 133 ? -13.567 -3.386 -8.244 1.00 14.11 133 LYS A CA 1
ATOM 997 C C . LYS A 1 133 ? -12.830 -2.968 -9.553 1.00 14.01 133 LYS A C 1
ATOM 998 O O . LYS A 1 133 ? -12.008 -2.063 -9.595 1.00 15.03 133 LYS A O 1
ATOM 1004 N N . ILE A 1 134 ? -13.380 -3.523 -10.644 1.00 14.17 134 ILE A N 1
ATOM 1005 C CA . ILE A 1 134 ? -12.828 -3.350 -12.020 1.00 13.08 134 ILE A CA 1
ATOM 1006 C C . ILE A 1 134 ? -13.917 -2.991 -12.981 1.00 12.88 134 ILE A C 1
ATOM 1007 O O . ILE A 1 134 ? -14.962 -3.727 -12.890 1.00 16.22 134 ILE A O 1
ATOM 1012 N N . PRO A 1 135 ? -13.869 -1.976 -13.789 1.00 12.27 135 PRO A N 1
ATOM 1013 C CA . PRO A 1 135 ? -12.754 -1.091 -14.047 1.00 11.96 135 PRO A CA 1
ATOM 1014 C C . PRO A 1 135 ? -12.340 -0.309 -12.886 1.00 12.35 135 PRO A C 1
ATOM 1015 O O . PRO A 1 135 ? -13.095 0.098 -12.003 1.00 12.87 135 PRO A O 1
ATOM 1019 N N . TYR A 1 136 ? -11.052 0.034 -12.851 1.00 10.48 136 TYR A N 1
ATOM 1020 C CA . TYR A 1 136 ? -10.511 0.797 -11.726 1.00 10.85 136 TYR A CA 1
ATOM 1021 C C . TYR A 1 136 ? -10.882 2.258 -11.818 1.00 10.87 136 TYR A C 1
ATOM 1022 O O . TYR A 1 136 ? -10.758 2.965 -12.812 1.00 10.89 136 TYR A O 1
ATOM 1031 N N . VAL A 1 137 ? -11.326 2.794 -10.631 1.00 12.06 137 VAL A N 1
ATOM 1032 C CA . VAL A 1 137 ? -11.742 4.193 -10.518 1.00 12.42 137 VAL A CA 1
ATOM 1033 C C . VAL A 1 137 ? -10.848 4.889 -9.459 1.00 10.75 137 VAL A C 1
ATOM 1034 O O . VAL A 1 137 ? -10.564 4.300 -8.386 1.00 12.10 137 VAL A O 1
ATOM 1038 N N . GLU A 1 138 ? -10.377 6.089 -9.829 1.00 10.71 138 GLU A N 1
ATOM 1039 C CA . GLU A 1 138 ? -9.433 6.844 -8.980 1.00 12.44 138 GLU A CA 1
ATOM 1040 C C . GLU A 1 138 ? -9.935 7.175 -7.558 1.00 15.64 138 GLU A C 1
ATOM 1041 O O . GLU A 1 138 ? -9.133 7.265 -6.635 1.00 16.22 138 GLU A O 1
ATOM 1047 N N . SER A 1 139 ? -11.185 7.398 -7.465 1.00 15.94 139 SER A N 1
ATOM 1048 C CA . SER A 1 139 ? -11.777 7.827 -6.147 1.00 19.23 139 SER A CA 1
ATOM 1049 C C . SER A 1 139 ? -11.991 6.644 -5.224 1.00 21.15 139 SER A C 1
ATOM 1050 O O . SER A 1 139 ? -12.376 6.915 -4.062 1.00 23.61 139 SER A O 1
ATOM 1053 N N . PHE A 1 140 ? -11.779 5.379 -5.639 1.00 16.60 140 PHE A N 1
ATOM 1054 C CA . PHE A 1 140 ? -11.854 4.179 -4.854 1.00 16.49 140 PHE A CA 1
ATOM 1055 C C . PHE A 1 140 ? -10.454 3.686 -4.453 1.00 14.70 140 PHE A C 1
ATOM 1056 O O . PHE A 1 140 ? -9.463 4.077 -5.061 1.00 15.64 140 PHE A O 1
ATOM 1064 N N . PRO A 1 141 ? -10.262 2.992 -3.356 1.00 15.47 141 PRO A N 1
ATOM 1065 C CA . PRO A 1 141 ? -8.916 2.699 -2.834 1.00 14.49 141 PRO A CA 1
ATOM 1066 C C . PRO A 1 141 ? -8.061 1.813 -3.743 1.00 14.53 141 PRO A C 1
ATOM 1067 O O . PRO A 1 141 ? -8.599 1.035 -4.525 1.00 15.55 141 PRO A O 1
ATOM 1071 N N . THR A 1 142 ? -6.771 2.008 -3.596 1.00 12.74 142 THR A N 1
ATOM 1072 C CA . THR A 1 142 ? -5.815 1.011 -4.078 1.00 15.07 142 THR A CA 1
ATOM 1073 C C . THR A 1 142 ? -5.780 -0.198 -3.214 1.00 17.51 142 THR A C 1
ATOM 1074 O O . THR A 1 142 ? -6.080 -0.132 -2.011 1.00 15.53 142 THR A O 1
ATOM 1078 N N . GLY A 1 143 ? -5.562 -1.397 -3.779 1.00 14.12 143 GLY A N 1
ATOM 1079 C CA . GLY A 1 143 ? -5.298 -2.592 -3.005 1.00 14.01 143 GLY A CA 1
ATOM 1080 C C . GLY A 1 143 ? -3.819 -2.792 -2.776 1.00 16.38 143 GLY A C 1
ATOM 1081 O O . GLY A 1 143 ? -2.998 -1.888 -2.730 1.00 14.53 143 GLY A O 1
ATOM 1082 N N . THR A 1 144 ? -3.402 -4.047 -2.680 1.00 15.38 144 THR A N 1
ATOM 1083 C CA . THR A 1 144 ? -2.018 -4.391 -2.497 1.00 14.40 144 THR A CA 1
ATOM 1084 C C . THR A 1 144 ? -1.439 -4.740 -3.914 1.00 12.10 144 THR A C 1
ATOM 1085 O O . THR A 1 144 ? -1.917 -5.665 -4.595 1.00 12.34 144 THR A O 1
ATOM 1089 N N . PRO A 1 145 ? -0.414 -3.968 -4.339 1.00 10.15 145 PRO A N 1
ATOM 1090 C CA . PRO A 1 145 ? 0.169 -4.303 -5.680 1.00 9.98 145 PRO A CA 1
ATOM 1091 C C . PRO A 1 145 ? 0.817 -5.657 -5.588 1.00 9.90 145 PRO A C 1
ATOM 1092 O O . PRO A 1 145 ? 1.365 -6.020 -4.545 1.00 11.87 145 PRO A O 1
ATOM 1096 N N . GLN A 1 146 ? 0.929 -6.327 -6.727 1.00 9.39 146 GLN A N 1
ATOM 1097 C CA . GLN A 1 146 ? 1.317 -7.693 -6.740 1.00 10.12 146 GLN A CA 1
ATOM 1098 C C . GLN A 1 146 ? 2.717 -7.981 -7.271 1.00 9.49 146 GLN A C 1
ATOM 1099 O O . GLN A 1 146 ? 3.123 -9.110 -7.628 1.00 9.88 146 GLN A O 1
ATOM 1105 N N . SER A 1 147 ? 3.565 -6.966 -7.308 1.00 7.91 147 SER A N 1
ATOM 1106 C CA . SER A 1 147 ? 4.942 -7.130 -7.705 1.00 8.77 147 SER A CA 1
ATOM 1107 C C . SER A 1 147 ? 5.784 -5.996 -7.119 1.00 7.80 147 SER A C 1
ATOM 1108 O O . SER A 1 147 ? 5.195 -4.920 -6.794 1.00 7.94 147 SER A O 1
ATOM 1111 N N . PRO A 1 148 ? 7.082 -6.091 -7.037 1.00 7.62 148 PRO A N 1
ATOM 1112 C CA . PRO A 1 148 ? 7.889 -4.981 -6.627 1.00 7.63 148 PRO A CA 1
ATOM 1113 C C . PRO A 1 148 ? 7.705 -3.788 -7.517 1.00 7.49 148 PRO A C 1
ATOM 1114 O O . PRO A 1 148 ? 7.786 -2.611 -7.082 1.00 7.43 148 PRO A O 1
ATOM 1118 N N . TYR A 1 149 ? 7.506 -3.998 -8.835 1.00 7.38 149 TYR A N 1
ATOM 1119 C CA . TYR A 1 149 ? 7.289 -2.855 -9.710 1.00 7.30 149 TYR A CA 1
ATOM 1120 C C . TYR A 1 149 ? 6.019 -2.120 -9.249 1.00 7.06 149 TYR A C 1
ATOM 1121 O O . TYR A 1 149 ? 6.032 -0.855 -9.094 1.00 6.19 149 TYR A O 1
ATOM 1130 N N . GLY A 1 150 ? 4.941 -2.835 -9.114 1.00 7.22 150 GLY A N 1
ATOM 1131 C CA . GLY A 1 150 ? 3.652 -2.161 -8.702 1.00 6.46 150 GLY A CA 1
ATOM 1132 C C . GLY A 1 150 ? 3.803 -1.513 -7.335 1.00 6.91 150 GLY A C 1
ATOM 1133 O O . GLY A 1 150 ? 3.301 -0.393 -7.094 1.00 7.33 150 GLY A O 1
ATOM 1134 N N . LYS A 1 151 ? 4.485 -2.180 -6.417 1.00 6.77 151 LYS A N 1
ATOM 1135 C CA . LYS A 1 151 ? 4.668 -1.584 -5.090 1.00 6.97 151 LYS A CA 1
ATOM 1136 C C . LYS A 1 151 ? 5.554 -0.396 -5.180 1.00 6.41 151 LYS A C 1
ATOM 1137 O O . LYS A 1 151 ? 5.268 0.618 -4.493 1.00 6.76 151 LYS A O 1
ATOM 1143 N N . SER A 1 152 ? 6.571 -0.368 -6.038 1.00 6.18 152 SER A N 1
ATOM 1144 C CA . SER A 1 152 ? 7.387 0.773 -6.171 1.00 6.17 152 SER A CA 1
ATOM 1145 C C . SER A 1 152 ? 6.592 1.999 -6.606 1.00 6.55 152 SER A C 1
ATOM 1146 O O . SER A 1 152 ? 6.868 3.136 -6.179 1.00 7.47 152 SER A O 1
ATOM 1149 N N . LYS A 1 153 ? 5.710 1.835 -7.574 1.00 5.90 153 LYS A N 1
ATOM 1150 C CA . LYS A 1 153 ? 4.949 2.941 -8.083 1.00 6.08 153 LYS A CA 1
ATOM 1151 C C . LYS A 1 153 ? 4.044 3.481 -6.990 1.00 6.41 153 LYS A C 1
ATOM 1152 O O . LYS A 1 153 ? 3.854 4.692 -6.860 1.00 6.22 153 LYS A O 1
ATOM 1158 N N . LEU A 1 154 ? 3.414 2.589 -6.219 1.00 6.83 154 LEU A N 1
ATOM 1159 C CA . LEU A 1 154 ? 2.479 3.066 -5.166 1.00 6.87 154 LEU A CA 1
ATOM 1160 C C . LEU A 1 154 ? 3.289 3.740 -4.054 1.00 6.80 154 LEU A C 1
ATOM 1161 O O . LEU A 1 154 ? 2.824 4.762 -3.523 1.00 6.77 154 LEU A O 1
ATOM 1166 N N . MET A 1 155 ? 4.453 3.217 -3.726 1.00 6.26 155 MET A N 1
ATOM 1167 C CA . MET A 1 155 ? 5.310 3.878 -2.740 1.00 6.59 155 MET A CA 1
ATOM 1168 C C . MET A 1 155 ? 5.648 5.278 -3.170 1.00 6.51 155 MET A C 1
ATOM 1169 O O . MET A 1 155 ? 5.530 6.245 -2.378 1.00 6.91 155 MET A O 1
ATOM 1174 N N . VAL A 1 156 ? 5.980 5.477 -4.451 1.00 6.12 156 VAL A N 1
ATOM 1175 C CA . VAL A 1 156 ? 6.229 6.831 -4.953 1.00 6.69 156 VAL A CA 1
ATOM 1176 C C . VAL A 1 156 ? 4.968 7.684 -4.899 1.00 6.36 156 VAL A C 1
ATOM 1177 O O . VAL A 1 156 ? 5.072 8.874 -4.477 1.00 6.62 156 VAL A O 1
ATOM 1181 N N . GLU A 1 157 ? 3.821 7.162 -5.281 1.00 6.86 157 GLU A N 1
ATOM 1182 C CA . GLU A 1 157 ? 2.590 7.947 -5.108 1.00 6.99 157 GLU A CA 1
ATOM 1183 C C . GLU A 1 157 ? 2.448 8.453 -3.683 1.00 6.74 157 GLU A C 1
ATOM 1184 O O . GLU A 1 157 ? 2.077 9.625 -3.454 1.00 7.21 157 GLU A O 1
ATOM 1190 N N . GLN A 1 158 ? 2.740 7.558 -2.728 1.00 6.22 158 GLN A N 1
ATOM 1191 C CA . GLN A 1 158 ? 2.557 7.920 -1.336 1.00 7.09 158 GLN A CA 1
ATOM 1192 C C . GLN A 1 158 ? 3.565 8.945 -0.881 1.00 6.91 158 GLN A C 1
ATOM 1193 O O . GLN A 1 158 ? 3.271 9.921 -0.177 1.00 7.10 158 GLN A O 1
ATOM 1199 N N . ILE A 1 159 ? 4.804 8.833 -1.299 1.00 5.92 159 ILE A N 1
ATOM 1200 C CA . ILE A 1 159 ? 5.834 9.811 -1.002 1.00 6.26 159 ILE A CA 1
ATOM 1201 C C . ILE A 1 159 ? 5.454 11.166 -1.546 1.00 6.49 159 ILE A C 1
ATOM 1202 O O . ILE A 1 159 ? 5.601 12.212 -0.880 1.00 6.34 159 ILE A O 1
ATOM 1207 N N . LEU A 1 160 ? 5.044 11.216 -2.821 1.00 6.20 160 LEU A N 1
ATOM 1208 C CA . LEU A 1 160 ? 4.626 12.485 -3.451 1.00 6.02 160 LEU A CA 1
ATOM 1209 C C . LEU A 1 160 ? 3.446 13.087 -2.700 1.00 6.23 160 LEU A C 1
ATOM 1210 O O . LEU A 1 160 ? 3.422 14.317 -2.544 1.00 7.57 160 LEU A O 1
ATOM 1215 N N . THR A 1 161 ? 2.519 12.278 -2.300 1.00 6.13 161 THR A N 1
ATOM 1216 C CA . THR A 1 161 ? 1.337 12.800 -1.601 1.00 6.49 161 THR A CA 1
ATOM 1217 C C . THR A 1 161 ? 1.789 13.439 -0.302 1.00 7.27 161 THR A C 1
ATOM 1218 O O . THR A 1 161 ? 1.351 14.528 0.093 1.00 7.68 161 THR A O 1
ATOM 1222 N N . ASP A 1 162 ? 2.692 12.801 0.415 1.00 7.06 162 ASP A N 1
ATOM 1223 C CA . ASP A 1 162 ? 3.207 13.358 1.723 1.00 7.27 162 ASP A CA 1
ATOM 1224 C C . ASP A 1 162 ? 3.992 14.572 1.474 1.00 7.63 162 ASP A C 1
ATOM 1225 O O . ASP A 1 162 ? 3.926 15.584 2.269 1.00 7.59 162 ASP A O 1
ATOM 1230 N N . LEU A 1 163 ? 4.755 14.658 0.368 1.00 6.69 163 LEU A N 1
ATOM 1231 C CA . LEU A 1 163 ? 5.510 15.883 0.058 1.00 7.34 163 LEU A CA 1
ATOM 1232 C C . LEU A 1 163 ? 4.506 17.017 -0.152 1.00 7.56 163 LEU A C 1
ATOM 1233 O O . LEU A 1 163 ? 4.737 18.132 0.322 1.00 8.08 163 LEU A O 1
ATOM 1238 N N . GLN A 1 164 ? 3.437 16.778 -0.907 1.00 7.49 164 GLN A N 1
ATOM 1239 C CA . GLN A 1 164 ? 2.559 17.868 -1.250 1.00 8.98 164 GLN A CA 1
ATOM 1240 C C . GLN A 1 164 ? 1.834 18.321 0.013 1.00 9.06 164 GLN A C 1
ATOM 1241 O O . GLN A 1 164 ? 1.523 19.508 0.141 1.00 10.31 164 GLN A O 1
ATOM 1247 N N . LYS A 1 165 ? 1.596 17.451 0.991 1.00 9.26 165 LYS A N 1
ATOM 1248 C CA . LYS A 1 165 ? 0.937 17.878 2.253 1.00 9.55 165 LYS A CA 1
ATOM 1249 C C . LYS A 1 165 ? 1.901 18.778 2.935 1.00 11.78 165 LYS A C 1
ATOM 1250 O O . LYS A 1 165 ? 1.519 19.868 3.468 1.00 13.43 165 LYS A O 1
ATOM 1252 N N . ALA A 1 166 ? 3.194 18.516 2.967 1.00 10.79 166 ALA A N 1
ATOM 1253 C CA . ALA A 1 166 ? 4.200 19.345 3.668 1.00 11.10 166 ALA A CA 1
ATOM 1254 C C . ALA A 1 166 ? 4.536 20.598 2.906 1.00 12.38 166 ALA A C 1
ATOM 1255 O O . ALA A 1 166 ? 5.074 21.602 3.476 1.00 15.05 166 ALA A O 1
ATOM 1257 N N . GLN A 1 167 ? 4.409 20.588 1.604 1.00 10.41 167 GLN A N 1
ATOM 1258 C CA . GLN A 1 167 ? 4.786 21.676 0.692 1.00 11.76 167 GLN A CA 1
ATOM 1259 C C . GLN A 1 167 ? 3.573 21.891 -0.244 1.00 10.29 167 GLN A C 1
ATOM 1260 O O . GLN A 1 167 ? 3.580 21.489 -1.424 1.00 9.75 167 GLN A O 1
ATOM 1266 N N . PRO A 1 168 ? 2.538 22.593 0.226 1.00 9.69 168 PRO A N 1
ATOM 1267 C CA . PRO A 1 168 ? 1.284 22.568 -0.472 1.00 11.85 168 PRO A CA 1
ATOM 1268 C C . PRO A 1 168 ? 1.212 23.421 -1.730 1.00 9.61 168 PRO A C 1
ATOM 1269 O O . PRO A 1 168 ? 0.225 23.272 -2.404 1.00 12.78 168 PRO A O 1
ATOM 1273 N N . ASP A 1 169 ? 2.246 24.130 -2.090 1.00 10.33 169 ASP A N 1
ATOM 1274 C CA . ASP A 1 169 ? 2.281 24.804 -3.332 1.00 10.84 169 ASP A CA 1
ATOM 1275 C C . ASP A 1 169 ? 2.640 23.867 -4.479 1.00 11.05 169 ASP A C 1
ATOM 1276 O O . ASP A 1 169 ? 2.482 24.253 -5.650 1.00 11.76 169 ASP A O 1
ATOM 1281 N N . TRP A 1 170 ? 3.058 22.643 -4.202 1.00 9.01 170 TRP A N 1
ATOM 1282 C CA . TRP A 1 170 ? 3.322 21.674 -5.310 1.00 8.40 170 TRP A CA 1
ATOM 1283 C C . TRP A 1 170 ? 2.038 21.276 -6.000 1.00 7.91 170 TRP A C 1
ATOM 1284 O O . TRP A 1 170 ? 0.980 21.066 -5.405 1.00 8.69 170 TRP A O 1
ATOM 1295 N N . SER A 1 171 ? 2.223 21.107 -7.320 1.00 7.50 171 SER A N 1
ATOM 1296 C CA . SER A 1 171 ? 1.228 20.495 -8.236 1.00 7.70 171 SER A CA 1
ATOM 1297 C C . SER A 1 171 ? 1.809 19.173 -8.667 1.00 7.06 171 SER A C 1
ATOM 1298 O O . SER A 1 171 ? 2.844 19.184 -9.348 1.00 7.82 171 SER A O 1
ATOM 1301 N N . ILE A 1 172 ? 1.176 18.101 -8.309 1.00 7.31 172 ILE A N 1
ATOM 1302 C CA . ILE A 1 172 ? 1.667 16.742 -8.618 1.00 7.36 172 ILE A CA 1
ATOM 1303 C C . ILE A 1 172 ? 0.560 15.992 -9.297 1.00 8.77 172 ILE A C 1
ATOM 1304 O O . ILE A 1 172 ? -0.489 15.714 -8.715 1.00 10.17 172 ILE A O 1
ATOM 1309 N N . ALA A 1 173 ? 0.777 15.524 -10.533 1.00 7.66 173 ALA A N 1
ATOM 1310 C CA . ALA A 1 173 ? -0.096 14.595 -11.210 1.00 8.11 173 ALA A CA 1
ATOM 1311 C C . ALA A 1 173 ? 0.363 13.192 -11.025 1.00 6.64 173 ALA A C 1
ATOM 1312 O O . ALA A 1 173 ? 1.547 12.893 -11.314 1.00 8.80 173 ALA A O 1
ATOM 1314 N N . LEU A 1 174 ? -0.480 12.332 -10.580 1.00 6.73 174 LEU A N 1
ATOM 1315 C CA . LEU A 1 174 ? -0.268 10.867 -10.517 1.00 6.79 174 LEU A CA 1
ATOM 1316 C C . LEU A 1 174 ? -1.028 10.305 -11.684 1.00 6.96 174 LEU A C 1
ATOM 1317 O O . LEU A 1 174 ? -2.250 10.111 -11.623 1.00 7.33 174 LEU A O 1
ATOM 1322 N N . LEU A 1 175 ? -0.326 10.068 -12.807 1.00 6.74 175 LEU A N 1
ATOM 1323 C CA . LEU A 1 175 ? -0.936 9.597 -14.026 1.00 7.81 175 LEU A CA 1
ATOM 1324 C C . LEU A 1 175 ? -0.784 8.123 -14.089 1.00 7.05 175 LEU A C 1
ATOM 1325 O O . LEU A 1 175 ? 0.311 7.594 -14.302 1.00 7.59 175 LEU A O 1
ATOM 1330 N N . ARG A 1 176 ? -1.850 7.377 -13.876 1.00 6.93 176 ARG A N 1
ATOM 1331 C CA . ARG A 1 176 ? -1.867 5.916 -13.858 1.00 6.61 176 ARG A CA 1
ATOM 1332 C C . ARG A 1 176 ? -2.102 5.483 -15.272 1.00 7.73 176 ARG A C 1
ATOM 1333 O O . ARG A 1 176 ? -3.268 5.322 -15.749 1.00 7.96 176 ARG A O 1
ATOM 1341 N N . TYR A 1 177 ? -1.016 5.210 -16.028 1.00 7.09 177 TYR A N 1
ATOM 1342 C CA . TYR A 1 177 ? -1.122 4.682 -17.354 1.00 6.94 177 TYR A CA 1
ATOM 1343 C C . TYR A 1 177 ? -1.520 3.280 -17.299 1.00 6.76 177 TYR A C 1
ATOM 1344 O O . TYR A 1 177 ? -1.118 2.515 -16.463 1.00 7.60 177 TYR A O 1
ATOM 1353 N N . PHE A 1 178 ? -2.295 2.849 -18.298 1.00 7.70 178 PHE A N 1
ATOM 1354 C CA . PHE A 1 178 ? -2.645 1.431 -18.482 1.00 6.72 178 PHE A CA 1
ATOM 1355 C C . PHE A 1 178 ? -1.636 0.795 -19.422 1.00 8.88 178 PHE A C 1
ATOM 1356 O O . PHE A 1 178 ? -0.509 0.722 -18.991 1.00 10.83 178 PHE A O 1
ATOM 1364 N N . ASN A 1 179 ? -1.967 0.286 -20.571 1.00 7.46 179 ASN A N 1
ATOM 1365 C CA . ASN A 1 179 ? -1.019 -0.473 -21.381 1.00 6.97 179 ASN A CA 1
ATOM 1366 C C . ASN A 1 179 ? -0.803 0.202 -22.722 1.00 6.67 179 ASN A C 1
ATOM 1367 O O . ASN A 1 179 ? -1.490 -0.134 -23.722 1.00 8.05 179 ASN A O 1
ATOM 1372 N N . PRO A 1 180 ? 0.114 1.151 -22.827 1.00 7.35 180 PRO A N 1
ATOM 1373 C CA . PRO A 1 180 ? 0.342 1.801 -24.134 1.00 7.21 180 PRO A CA 1
ATOM 1374 C C . PRO A 1 180 ? 1.025 0.878 -25.177 1.00 6.40 180 PRO A C 1
ATOM 1375 O O . PRO A 1 180 ? 1.971 0.137 -24.851 1.00 6.77 180 PRO A O 1
ATOM 1379 N N . VAL A 1 181 ? 0.459 0.944 -26.395 1.00 6.46 181 VAL A N 1
ATOM 1380 C CA . VAL A 1 181 ? 0.919 0.229 -27.553 1.00 6.70 181 VAL A CA 1
ATOM 1381 C C . VAL A 1 181 ? 0.783 1.143 -28.720 1.00 7.48 181 VAL A C 1
ATOM 1382 O O . VAL A 1 181 ? 0.124 2.186 -28.669 1.00 8.54 181 VAL A O 1
ATOM 1386 N N . GLY A 1 182 ? 1.357 0.668 -29.852 1.00 8.22 182 GLY A N 1
ATOM 1387 C CA . GLY A 1 182 ? 1.280 1.504 -31.073 1.00 8.70 182 GLY A CA 1
ATOM 1388 C C . GLY A 1 182 ? 2.543 2.279 -31.299 1.00 8.08 182 GLY A C 1
ATOM 1389 O O . GLY A 1 182 ? 3.582 2.126 -30.602 1.00 7.69 182 GLY A O 1
ATOM 1390 N N . ALA A 1 183 ? 2.552 3.169 -32.287 1.00 8.15 183 ALA A N 1
ATOM 1391 C CA . ALA A 1 183 ? 3.720 3.921 -32.723 1.00 8.13 183 ALA A CA 1
ATOM 1392 C C . ALA A 1 183 ? 3.282 5.132 -33.425 1.00 8.94 183 ALA A C 1
ATOM 1393 O O . ALA A 1 183 ? 2.100 5.210 -33.890 1.00 8.78 183 ALA A O 1
ATOM 1395 N N . HIS A 1 184 ? 4.172 6.084 -33.552 1.00 8.31 184 HIS A N 1
ATOM 1396 C CA . HIS A 1 184 ? 3.913 7.286 -34.290 1.00 9.08 184 HIS A CA 1
ATOM 1397 C C . HIS A 1 184 ? 3.415 6.927 -35.699 1.00 9.63 184 HIS A C 1
ATOM 1398 O O . HIS A 1 184 ? 4.016 6.049 -36.353 1.00 9.08 184 HIS A O 1
ATOM 1405 N N . PRO A 1 185 ? 2.457 7.720 -36.264 1.00 10.22 185 PRO A N 1
ATOM 1406 C CA . PRO A 1 185 ? 1.913 7.343 -37.571 1.00 11.39 185 PRO A CA 1
ATOM 1407 C C . PRO A 1 185 ? 2.881 7.449 -38.693 1.00 10.99 185 PRO A C 1
ATOM 1408 O O . PRO A 1 185 ? 2.665 6.776 -39.739 1.00 13.67 185 PRO A O 1
ATOM 1412 N N . SER A 1 186 ? 3.977 8.162 -38.544 1.00 8.69 186 SER A N 1
ATOM 1413 C CA . SER A 1 186 ? 4.975 8.190 -39.605 1.00 9.63 186 SER A CA 1
ATOM 1414 C C . SER A 1 186 ? 5.580 6.797 -39.915 1.00 11.25 186 SER A C 1
ATOM 1415 O O . SER A 1 186 ? 6.161 6.559 -40.957 1.00 11.86 186 SER A O 1
ATOM 1418 N N . GLY A 1 187 ? 5.555 5.938 -38.915 1.00 9.44 187 GLY A N 1
ATOM 1419 C CA . GLY A 1 187 ? 6.287 4.729 -38.980 1.00 9.13 187 GLY A CA 1
ATOM 1420 C C . GLY A 1 187 ? 7.744 4.846 -38.712 1.00 8.82 187 GLY A C 1
ATOM 1421 O O . GLY A 1 187 ? 8.503 3.891 -38.958 1.00 9.74 187 GLY A O 1
ATOM 1422 N N . ASP A 1 188 ? 8.230 6.007 -38.244 1.00 8.88 188 ASP A N 1
ATOM 1423 C CA . ASP A 1 188 ? 9.676 6.222 -38.036 1.00 8.97 188 ASP A CA 1
ATOM 1424 C C . ASP A 1 188 ? 10.047 6.349 -36.571 1.00 8.25 188 ASP A C 1
ATOM 1425 O O . ASP A 1 188 ? 11.241 6.516 -36.266 1.00 9.67 188 ASP A O 1
ATOM 1430 N N . MET A 1 189 ? 9.069 6.236 -35.678 1.00 8.00 189 MET A N 1
ATOM 1431 C CA . MET A 1 189 ? 9.363 6.256 -34.243 1.00 9.07 189 MET A CA 1
ATOM 1432 C C . MET A 1 189 ? 8.447 5.233 -33.650 1.00 8.73 189 MET A C 1
ATOM 1433 O O . MET A 1 189 ? 7.236 5.223 -33.957 1.00 11.13 189 MET A O 1
ATOM 1435 N N . GLY A 1 190 ? 8.945 4.379 -32.813 1.00 8.17 190 GLY A N 1
ATOM 1436 C CA . GLY A 1 190 ? 8.138 3.353 -32.163 1.00 8.63 190 GLY A CA 1
ATOM 1437 C C . GLY A 1 190 ? 8.819 2.786 -30.969 1.00 9.36 190 GLY A C 1
ATOM 1438 O O . GLY A 1 190 ? 9.799 3.327 -30.457 1.00 11.77 190 GLY A O 1
ATOM 1439 N N . GLU A 1 191 ? 8.415 1.614 -30.529 1.00 8.08 191 GLU A N 1
ATOM 1440 C CA . GLU A 1 191 ? 8.993 0.991 -29.315 1.00 8.35 191 GLU A CA 1
ATOM 1441 C C . GLU A 1 191 ? 10.234 0.216 -29.646 1.00 8.46 191 GLU A C 1
ATOM 1442 O O . GLU A 1 191 ? 10.210 -0.683 -30.533 1.00 9.81 191 GLU A O 1
ATOM 1448 N N . ASP A 1 192 ? 11.341 0.479 -29.023 1.00 7.34 192 ASP A N 1
ATOM 1449 C CA . ASP A 1 192 ? 12.611 -0.222 -29.280 1.00 7.41 192 ASP A CA 1
ATOM 1450 C C . ASP A 1 192 ? 13.439 -0.281 -28.024 1.00 7.78 192 ASP A C 1
ATOM 1451 O O . ASP A 1 192 ? 14.355 0.474 -27.810 1.00 8.12 192 ASP A O 1
ATOM 1456 N N . PRO A 1 193 ? 13.117 -1.280 -27.132 1.00 7.99 193 PRO A N 1
ATOM 1457 C CA . PRO A 1 193 ? 13.929 -1.455 -25.945 1.00 8.73 193 PRO A CA 1
ATOM 1458 C C . PRO A 1 193 ? 15.262 -1.997 -26.196 1.00 8.74 193 PRO A C 1
ATOM 1459 O O . PRO A 1 193 ? 15.528 -2.525 -27.297 1.00 9.53 193 PRO A O 1
ATOM 1463 N N . GLN A 1 194 ? 16.107 -1.947 -25.216 1.00 8.31 194 GLN A N 1
ATOM 1464 C CA . GLN A 1 194 ? 17.374 -2.695 -25.251 1.00 9.29 194 GLN A CA 1
ATOM 1465 C C . GLN A 1 194 ? 17.124 -4.127 -25.002 1.00 11.68 194 GLN A C 1
ATOM 1466 O O . GLN A 1 194 ? 16.301 -4.527 -24.178 1.00 13.65 194 GLN A O 1
ATOM 1472 N N . GLY A 1 195 ? 17.808 -4.995 -25.757 1.00 11.23 195 GLY A N 1
ATOM 1473 C CA . GLY A 1 195 ? 17.681 -6.400 -25.450 1.00 11.62 195 GLY A CA 1
ATOM 1474 C C . GLY A 1 195 ? 16.365 -6.996 -25.870 1.00 11.76 195 GLY A C 1
ATOM 1475 O O . GLY A 1 195 ? 15.733 -6.609 -26.855 1.00 16.17 195 GLY A O 1
ATOM 1476 N N . ILE A 1 196 ? 15.912 -7.958 -25.137 1.00 10.81 196 ILE A N 1
ATOM 1477 C CA . ILE A 1 196 ? 14.666 -8.698 -25.514 1.00 12.26 196 ILE A CA 1
ATOM 1478 C C . ILE A 1 196 ? 13.497 -7.932 -24.898 1.00 10.85 196 ILE A C 1
ATOM 1479 O O . ILE A 1 196 ? 13.512 -7.693 -23.692 1.00 10.84 196 ILE A O 1
ATOM 1484 N N . PRO A 1 197 ? 12.472 -7.572 -25.654 1.00 9.82 197 PRO A N 1
ATOM 1485 C CA . PRO A 1 197 ? 11.385 -6.799 -25.083 1.00 8.95 197 PRO A CA 1
ATOM 1486 C C . PRO A 1 197 ? 10.676 -7.560 -23.993 1.00 8.09 197 PRO A C 1
ATOM 1487 O O . PRO A 1 197 ? 10.361 -8.774 -24.160 1.00 10.11 197 PRO A O 1
ATOM 1491 N N . ASN A 1 198 ? 10.297 -6.880 -22.927 1.00 7.65 198 ASN A N 1
ATOM 1492 C CA . ASN A 1 198 ? 9.478 -7.472 -21.864 1.00 7.84 198 ASN A CA 1
ATOM 1493 C C . ASN A 1 198 ? 8.021 -7.298 -22.117 1.00 8.11 198 ASN A C 1
ATOM 1494 O O . ASN A 1 198 ? 7.203 -8.025 -21.538 1.00 9.49 198 ASN A O 1
ATOM 1499 N N . ASN A 1 199 ? 7.596 -6.242 -22.836 1.00 6.65 199 ASN A N 1
ATOM 1500 C CA . ASN A 1 199 ? 6.197 -5.959 -23.119 1.00 6.96 199 ASN A CA 1
ATOM 1501 C C . ASN A 1 199 ? 5.715 -6.763 -24.316 1.00 7.29 199 ASN A C 1
ATOM 1502 O O . ASN A 1 199 ? 6.478 -7.184 -25.191 1.00 7.38 199 ASN A O 1
ATOM 1507 N N . LEU A 1 200 ? 4.399 -6.979 -24.306 1.00 6.16 200 LEU A N 1
ATOM 1508 C CA . LEU A 1 200 ? 3.718 -7.804 -25.305 1.00 6.49 200 LEU A CA 1
ATOM 1509 C C . LEU A 1 200 ? 3.868 -7.312 -26.730 1.00 6.56 200 LEU A C 1
ATOM 1510 O O . LEU A 1 200 ? 4.333 -8.078 -27.582 1.00 6.67 200 LEU A O 1
ATOM 1515 N N . MET A 1 201 ? 3.496 -6.117 -27.042 1.00 6.80 201 MET A N 1
ATOM 1516 C CA . MET A 1 201 ? 3.478 -5.668 -28.402 1.00 7.06 201 MET A CA 1
ATOM 1517 C C . MET A 1 201 ? 4.842 -5.585 -29.070 1.00 6.73 201 MET A C 1
ATOM 1518 O O . MET A 1 201 ? 4.948 -6.058 -30.206 1.00 7.08 201 MET A O 1
ATOM 1523 N N . PRO A 1 202 ? 5.887 -5.138 -28.404 1.00 6.59 202 PRO A N 1
ATOM 1524 C CA . PRO A 1 202 ? 7.177 -5.111 -29.093 1.00 7.04 202 PRO A CA 1
ATOM 1525 C C . PRO A 1 202 ? 7.688 -6.497 -29.295 1.00 7.06 202 PRO A C 1
ATOM 1526 O O . PRO A 1 202 ? 8.369 -6.776 -30.326 1.00 8.07 202 PRO A O 1
ATOM 1530 N N . TYR A 1 203 ? 7.372 -7.459 -28.435 1.00 6.21 203 TYR A N 1
ATOM 1531 C CA . TYR A 1 203 ? 7.746 -8.848 -28.672 1.00 6.12 203 TYR A CA 1
ATOM 1532 C C . TYR A 1 203 ? 7.016 -9.399 -29.888 1.00 6.52 203 TYR A C 1
ATOM 1533 O O . TYR A 1 203 ? 7.661 -9.966 -30.815 1.00 7.79 203 TYR A O 1
ATOM 1542 N N . ILE A 1 204 ? 5.731 -9.231 -29.966 1.00 7.13 204 ILE A N 1
ATOM 1543 C CA . ILE A 1 204 ? 4.951 -9.588 -31.137 1.00 7.43 204 ILE A CA 1
ATOM 1544 C C . ILE A 1 204 ? 5.576 -9.032 -32.404 1.00 6.90 204 ILE A C 1
ATOM 1545 O O . ILE A 1 204 ? 5.765 -9.728 -33.409 1.00 7.73 204 ILE A O 1
ATOM 1550 N N . ALA A 1 205 ? 5.847 -7.730 -32.387 1.00 6.96 205 ALA A N 1
ATOM 1551 C CA . ALA A 1 205 ? 6.372 -7.103 -33.595 1.00 7.57 205 ALA A CA 1
ATOM 1552 C C . ALA A 1 205 ? 7.704 -7.715 -33.977 1.00 7.41 205 ALA A C 1
ATOM 1553 O O . ALA A 1 205 ? 7.965 -7.845 -35.218 1.00 8.03 205 ALA A O 1
ATOM 1555 N N . GLN A 1 206 ? 8.563 -8.046 -33.063 1.00 7.09 206 GLN A N 1
ATOM 1556 C CA . GLN A 1 206 ? 9.860 -8.630 -33.393 1.00 8.27 206 GLN A CA 1
ATOM 1557 C C . GLN A 1 206 ? 9.679 -10.079 -33.868 1.00 8.32 206 GLN A C 1
ATOM 1558 O O . GLN A 1 206 ? 10.475 -10.511 -34.712 1.00 9.42 206 GLN A O 1
ATOM 1564 N N . VAL A 1 207 ? 8.666 -10.800 -33.423 1.00 8.54 207 VAL A N 1
ATOM 1565 C CA . VAL A 1 207 ? 8.354 -12.133 -34.054 1.00 8.48 207 VAL A CA 1
ATOM 1566 C C . VAL A 1 207 ? 7.880 -11.896 -35.439 1.00 8.94 207 VAL A C 1
ATOM 1567 O O . VAL A 1 207 ? 8.383 -12.577 -36.381 1.00 9.86 207 VAL A O 1
ATOM 1571 N N . ALA A 1 208 ? 7.094 -10.912 -35.712 1.00 7.85 208 ALA A N 1
ATOM 1572 C CA . ALA A 1 208 ? 6.459 -10.679 -37.039 1.00 9.70 208 ALA A CA 1
ATOM 1573 C C . ALA A 1 208 ? 7.530 -10.310 -38.054 1.00 10.57 208 ALA A C 1
ATOM 1574 O O . ALA A 1 208 ? 7.301 -10.631 -39.220 1.00 12.90 208 ALA A O 1
ATOM 1576 N N . VAL A 1 209 ? 8.615 -9.658 -37.685 1.00 10.22 209 VAL A N 1
ATOM 1577 C CA . VAL A 1 209 ? 9.718 -9.342 -38.680 1.00 12.10 209 VAL A CA 1
ATOM 1578 C C . VAL A 1 209 ? 10.766 -10.374 -38.642 1.00 14.28 209 VAL A C 1
ATOM 1579 O O . VAL A 1 209 ? 11.851 -10.213 -39.250 1.00 17.31 209 VAL A O 1
ATOM 1583 N N . GLY A 1 210 ? 10.560 -11.493 -37.949 1.00 12.09 210 GLY A N 1
ATOM 1584 C CA . GLY A 1 210 ? 11.493 -12.606 -38.008 1.00 13.04 210 GLY A CA 1
ATOM 1585 C C . GLY A 1 210 ? 12.620 -12.579 -37.187 1.00 13.60 210 GLY A C 1
ATOM 1586 O O . GLY A 1 210 ? 13.618 -13.379 -37.306 1.00 17.89 210 GLY A O 1
ATOM 1587 N N . ARG A 1 211 ? 12.648 -11.702 -36.136 1.00 11.80 211 ARG A N 1
ATOM 1588 C CA . ARG A 1 211 ? 13.732 -11.678 -35.212 1.00 13.19 211 ARG A CA 1
ATOM 1589 C C . ARG A 1 211 ? 13.644 -12.613 -34.010 1.00 16.56 211 ARG A C 1
ATOM 1590 O O . ARG A 1 211 ? 14.563 -12.800 -33.209 1.00 21.03 211 ARG A O 1
ATOM 1598 N N . ARG A 1 212 ? 12.404 -13.026 -33.698 1.00 13.10 212 ARG A N 1
ATOM 1599 C CA . ARG A 1 212 ? 12.100 -13.899 -32.540 1.00 13.55 212 ARG A CA 1
ATOM 1600 C C . ARG A 1 212 ? 11.243 -15.027 -33.219 1.00 11.45 212 ARG A C 1
ATOM 1601 O O . ARG A 1 212 ? 10.428 -14.791 -34.044 1.00 12.47 212 ARG A O 1
ATOM 1609 N N . ASP A 1 213 ? 11.463 -16.244 -32.682 1.00 14.03 213 ASP A N 1
ATOM 1610 C CA . ASP A 1 213 ? 10.761 -17.414 -33.233 1.00 13.48 213 ASP A CA 1
ATOM 1611 C C . ASP A 1 213 ? 9.258 -17.486 -32.919 1.00 12.89 213 ASP A C 1
ATOM 1612 O O . ASP A 1 213 ? 8.443 -17.792 -33.759 1.00 13.03 213 ASP A O 1
ATOM 1614 N N . SER A 1 214 ? 8.907 -17.128 -31.664 1.00 10.84 214 SER A N 1
ATOM 1615 C CA . SER A 1 214 ? 7.580 -17.376 -31.209 1.00 10.74 214 SER A CA 1
ATOM 1616 C C . SER A 1 214 ? 7.255 -16.519 -29.946 1.00 9.22 214 SER A C 1
ATOM 1617 O O . SER A 1 214 ? 8.038 -16.567 -28.982 1.00 11.46 214 SER A O 1
ATOM 1620 N N . LEU A 1 215 ? 6.130 -15.887 -29.997 1.00 9.04 215 LEU A N 1
ATOM 1621 C CA . LEU A 1 215 ? 5.661 -15.210 -28.776 1.00 7.88 215 LEU A CA 1
ATOM 1622 C C . LEU A 1 215 ? 5.328 -16.183 -27.675 1.00 8.76 215 LEU A C 1
ATOM 1623 O O . LEU A 1 215 ? 4.590 -17.157 -27.960 1.00 9.05 215 LEU A O 1
ATOM 1628 N N . ALA A 1 216 ? 5.806 -15.973 -26.476 1.00 7.15 216 ALA A N 1
ATOM 1629 C CA . ALA A 1 216 ? 5.381 -16.698 -25.297 1.00 7.84 216 ALA A CA 1
ATOM 1630 C C . ALA A 1 216 ? 4.195 -16.001 -24.694 1.00 8.15 216 ALA A C 1
ATOM 1631 O O . ALA A 1 216 ? 4.337 -14.811 -24.318 1.00 9.25 216 ALA A O 1
ATOM 1633 N N . ILE A 1 217 ? 3.007 -16.618 -24.592 1.00 7.40 217 ILE A N 1
ATOM 1634 C CA . ILE A 1 217 ? 1.872 -16.042 -23.936 1.00 7.97 217 ILE A CA 1
ATOM 1635 C C . ILE A 1 217 ? 1.898 -16.547 -22.528 1.00 8.27 217 ILE A C 1
ATOM 1636 O O . ILE A 1 217 ? 1.827 -17.766 -22.263 1.00 10.39 217 ILE A O 1
ATOM 1641 N N . PHE A 1 218 ? 1.972 -15.671 -21.552 1.00 8.48 218 PHE A N 1
ATOM 1642 C CA . PHE A 1 218 ? 2.150 -16.041 -20.144 1.00 9.12 218 PHE A CA 1
ATOM 1643 C C . PHE A 1 218 ? 0.846 -16.289 -19.473 1.00 10.30 218 PHE A C 1
ATOM 1644 O O . PHE A 1 218 ? 0.119 -15.466 -18.936 1.00 10.41 218 PHE A O 1
ATOM 1652 N N . GLY A 1 219 ? 0.462 -17.576 -19.536 1.00 10.64 219 GLY A N 1
ATOM 1653 C CA . GLY A 1 219 ? -0.782 -18.107 -18.931 1.00 10.14 219 GLY A CA 1
ATOM 1654 C C . GLY A 1 219 ? -1.884 -18.306 -19.891 1.00 12.48 219 GLY A C 1
ATOM 1655 O O . GLY A 1 219 ? -2.214 -17.464 -20.704 1.00 12.62 219 GLY A O 1
ATOM 1656 N N . ASN A 1 220 ? -2.537 -19.491 -19.796 1.00 14.13 220 ASN A N 1
ATOM 1657 C CA . ASN A 1 220 ? -3.652 -19.794 -20.626 1.00 15.74 220 ASN A CA 1
ATOM 1658 C C . ASN A 1 220 ? -4.901 -20.306 -19.781 1.00 15.78 220 ASN A C 1
ATOM 1659 O O . ASN A 1 220 ? -5.926 -20.691 -20.368 1.00 20.36 220 ASN A O 1
ATOM 1664 N N . ASP A 1 221 ? -4.744 -20.137 -18.473 1.00 15.47 221 ASP A N 1
ATOM 1665 C CA . ASP A 1 221 ? -5.736 -20.710 -17.480 1.00 17.42 221 ASP A CA 1
ATOM 1666 C C . ASP A 1 221 ? -6.266 -19.619 -16.603 1.00 19.55 221 ASP A C 1
ATOM 1667 O O . ASP A 1 221 ? -6.757 -19.872 -15.484 1.00 17.62 221 ASP A O 1
ATOM 1672 N N . TYR A 1 222 ? -6.206 -18.346 -17.025 1.00 15.41 222 TYR A N 1
ATOM 1673 C CA . TYR A 1 222 ? -6.810 -17.323 -16.241 1.00 14.98 222 TYR A CA 1
ATOM 1674 C C . TYR A 1 222 ? -8.344 -17.358 -16.320 1.00 14.47 222 TYR A C 1
ATOM 1675 O O . TYR A 1 222 ? -8.923 -17.830 -17.271 1.00 15.57 222 TYR A O 1
ATOM 1684 N N . PRO A 1 223 ? -9.032 -16.755 -15.312 1.00 16.41 223 PRO A N 1
ATOM 1685 C CA . PRO A 1 223 ? -10.501 -16.661 -15.370 1.00 17.22 223 PRO A CA 1
ATOM 1686 C C . PRO A 1 223 ? -10.981 -15.554 -16.226 1.00 17.41 223 PRO A C 1
ATOM 1687 O O . PRO A 1 223 ? -11.674 -14.594 -15.835 1.00 19.84 223 PRO A O 1
ATOM 1691 N N . THR A 1 224 ? -10.684 -15.670 -17.544 1.00 15.70 224 THR A N 1
ATOM 1692 C CA . THR A 1 224 ? -11.128 -14.755 -18.554 1.00 15.18 224 THR A CA 1
ATOM 1693 C C . THR A 1 224 ? -11.748 -15.519 -19.713 1.00 15.10 224 THR A C 1
ATOM 1694 O O . THR A 1 224 ? -11.600 -16.747 -19.729 1.00 17.73 224 THR A O 1
ATOM 1698 N N . GLU A 1 225 ? -12.332 -14.850 -20.659 1.00 16.10 225 GLU A N 1
ATOM 1699 C CA . GLU A 1 225 ? -13.118 -15.436 -21.760 1.00 18.13 225 GLU A CA 1
ATOM 1700 C C . GLU A 1 225 ? -12.270 -16.441 -22.493 1.00 20.23 225 GLU A C 1
ATOM 1701 O O . GLU A 1 225 ? -12.747 -17.554 -22.751 1.00 23.75 225 GLU A O 1
ATOM 1703 N N . ASP A 1 226 ? -11.006 -16.150 -22.830 1.00 16.37 226 ASP A N 1
ATOM 1704 C CA . ASP A 1 226 ? -10.116 -17.081 -23.534 1.00 15.48 226 ASP A CA 1
ATOM 1705 C C . ASP A 1 226 ? -8.986 -17.630 -22.748 1.00 13.48 226 ASP A C 1
ATOM 1706 O O . ASP A 1 226 ? -8.082 -18.357 -23.282 1.00 14.94 226 ASP A O 1
ATOM 1711 N N . GLY A 1 227 ? -8.906 -17.354 -21.437 1.00 12.23 227 GLY A N 1
ATOM 1712 C CA . GLY A 1 227 ? -7.947 -17.838 -20.601 1.00 11.98 227 GLY A CA 1
ATOM 1713 C C . GLY A 1 227 ? -6.614 -17.069 -20.456 1.00 10.86 227 GLY A C 1
ATOM 1714 O O . GLY A 1 227 ? -5.708 -17.415 -19.697 1.00 13.14 227 GLY A O 1
ATOM 1715 N N . THR A 1 228 ? -6.506 -16.059 -21.358 1.00 11.98 228 THR A N 1
ATOM 1716 C CA . THR A 1 228 ? -5.264 -15.224 -21.372 1.00 11.08 228 THR A CA 1
ATOM 1717 C C . THR A 1 228 ? -5.542 -13.917 -20.625 1.00 9.72 228 THR A C 1
ATOM 1718 O O . THR A 1 228 ? -6.715 -13.519 -20.450 1.00 11.25 228 THR A O 1
ATOM 1722 N N . GLY A 1 229 ? -4.445 -13.234 -20.257 1.00 9.81 229 GLY A N 1
ATOM 1723 C CA . GLY A 1 229 ? -4.615 -11.974 -19.525 1.00 9.77 229 GLY A CA 1
ATOM 1724 C C . GLY A 1 229 ? -5.305 -10.902 -20.317 1.00 9.14 229 GLY A C 1
ATOM 1725 O O . GLY A 1 229 ? -5.193 -10.802 -21.555 1.00 8.81 229 GLY A O 1
ATOM 1726 N N . VAL A 1 230 ? -6.106 -10.057 -19.632 1.00 8.22 230 VAL A N 1
ATOM 1727 C CA . VAL A 1 230 ? -6.824 -8.984 -20.193 1.00 8.34 230 VAL A CA 1
ATOM 1728 C C . VAL A 1 230 ? -6.313 -7.626 -19.691 1.00 7.93 230 VAL A C 1
ATOM 1729 O O . VAL A 1 230 ? -6.093 -7.509 -18.467 1.00 8.03 230 VAL A O 1
ATOM 1733 N N . ARG A 1 231 ? -6.128 -6.685 -20.586 1.00 7.74 231 ARG A N 1
ATOM 1734 C CA . ARG A 1 231 ? -5.605 -5.368 -20.259 1.00 7.76 231 ARG A CA 1
ATOM 1735 C C . ARG A 1 231 ? -6.279 -4.326 -21.059 1.00 7.60 231 ARG A C 1
ATOM 1736 O O . ARG A 1 231 ? -6.995 -4.588 -22.045 1.00 9.34 231 ARG A O 1
ATOM 1744 N N . ASP A 1 232 ? -6.092 -3.059 -20.703 1.00 7.84 232 ASP A N 1
ATOM 1745 C CA . ASP A 1 232 ? -6.568 -1.877 -21.369 1.00 7.67 232 ASP A CA 1
ATOM 1746 C C . ASP A 1 232 ? -5.478 -1.254 -22.212 1.00 8.20 232 ASP A C 1
ATOM 1747 O O . ASP A 1 232 ? -4.537 -0.672 -21.689 1.00 8.85 232 ASP A O 1
ATOM 1752 N N . TYR A 1 233 ? -5.545 -1.468 -23.505 1.00 8.13 233 TYR A N 1
ATOM 1753 C CA . TYR A 1 233 ? -4.593 -1.042 -24.478 1.00 8.26 233 TYR A CA 1
ATOM 1754 C C . TYR A 1 233 ? -4.926 0.332 -24.921 1.00 8.34 233 TYR A C 1
ATOM 1755 O O . TYR A 1 233 ? -6.062 0.636 -25.371 1.00 9.76 233 TYR A O 1
ATOM 1764 N N . ILE A 1 234 ? -3.976 1.229 -24.876 1.00 7.62 234 ILE A N 1
ATOM 1765 C CA . ILE A 1 234 ? -4.133 2.658 -25.235 1.00 8.37 234 ILE A CA 1
ATOM 1766 C C . ILE A 1 234 ? -3.061 3.019 -26.226 1.00 8.24 234 ILE A C 1
ATOM 1767 O O . ILE A 1 234 ? -1.880 2.685 -26.076 1.00 8.27 234 ILE A O 1
ATOM 1772 N N . HIS A 1 235 ? -3.404 3.673 -27.330 1.00 7.83 235 HIS A N 1
ATOM 1773 C CA . HIS A 1 235 ? -2.380 4.068 -28.282 1.00 7.69 235 HIS A CA 1
ATOM 1774 C C . HIS A 1 235 ? -1.438 5.045 -27.699 1.00 7.38 235 HIS A C 1
ATOM 1775 O O . HIS A 1 235 ? -1.846 6.015 -27.071 1.00 7.73 235 HIS A O 1
ATOM 1782 N N . VAL A 1 236 ? -0.150 4.820 -27.859 1.00 7.37 236 VAL A N 1
ATOM 1783 C CA . VAL A 1 236 ? 0.849 5.699 -27.267 1.00 7.86 236 VAL A CA 1
ATOM 1784 C C . VAL A 1 236 ? 0.674 7.138 -27.676 1.00 8.47 236 VAL A C 1
ATOM 1785 O O . VAL A 1 236 ? 1.036 8.018 -26.906 1.00 7.95 236 VAL A O 1
ATOM 1789 N N . MET A 1 237 ? 0.179 7.405 -28.914 1.00 7.77 237 MET A N 1
ATOM 1790 C CA . MET A 1 237 ? -0.074 8.793 -29.285 1.00 9.01 237 MET A CA 1
ATOM 1791 C C . MET A 1 237 ? -1.184 9.400 -28.503 1.00 9.38 237 MET A C 1
ATOM 1792 O O . MET A 1 237 ? -1.088 10.618 -28.181 1.00 8.83 237 MET A O 1
ATOM 1797 N N . ASP A 1 238 ? -2.207 8.636 -28.211 1.00 7.95 238 ASP A N 1
ATOM 1798 C CA . ASP A 1 238 ? -3.319 9.158 -27.340 1.00 9.32 238 ASP A CA 1
ATOM 1799 C C . ASP A 1 238 ? -2.767 9.399 -25.933 1.00 8.91 238 ASP A C 1
ATOM 1800 O O . ASP A 1 238 ? -3.083 10.389 -25.290 1.00 9.06 238 ASP A O 1
ATOM 1805 N N . LEU A 1 239 ? -1.946 8.454 -25.411 1.00 7.52 239 LEU A N 1
ATOM 1806 C CA . LEU A 1 239 ? -1.379 8.642 -24.062 1.00 7.21 239 LEU A CA 1
ATOM 1807 C C . LEU A 1 239 ? -0.485 9.842 -24.022 1.00 7.06 239 LEU A C 1
ATOM 1808 O O . LEU A 1 239 ? -0.605 10.650 -23.085 1.00 7.72 239 LEU A O 1
ATOM 1813 N N . ALA A 1 240 ? 0.397 10.025 -25.001 1.00 7.67 240 ALA A N 1
ATOM 1814 C CA . ALA A 1 240 ? 1.254 11.229 -25.085 1.00 7.56 240 ALA A CA 1
ATOM 1815 C C . ALA A 1 240 ? 0.391 12.475 -25.035 1.00 8.68 240 ALA A C 1
ATOM 1816 O O . ALA A 1 240 ? 0.728 13.433 -24.349 1.00 9.21 240 ALA A O 1
ATOM 1818 N N . ASP A 1 241 ? -0.694 12.482 -25.828 1.00 8.58 241 ASP A N 1
ATOM 1819 C CA . ASP A 1 241 ? -1.571 13.696 -25.811 1.00 9.24 241 ASP A CA 1
ATOM 1820 C C . ASP A 1 241 ? -2.135 13.917 -24.425 1.00 8.67 241 ASP A C 1
ATOM 1821 O O . ASP A 1 241 ? -2.159 15.097 -24.023 1.00 9.12 241 ASP A O 1
ATOM 1826 N N . GLY A 1 242 ? -2.510 12.898 -23.728 1.00 8.16 242 GLY A N 1
ATOM 1827 C CA . GLY A 1 242 ? -3.073 13.048 -22.414 1.00 8.18 242 GLY A CA 1
ATOM 1828 C C . GLY A 1 242 ? -2.080 13.552 -21.431 1.00 8.08 242 GLY A C 1
ATOM 1829 O O . GLY A 1 242 ? -2.353 14.403 -20.538 1.00 9.43 242 GLY A O 1
ATOM 1830 N N . ILE A 1 243 ? -0.823 13.076 -21.535 1.00 7.34 243 ILE A N 1
ATOM 1831 C CA . ILE A 1 243 ? 0.257 13.569 -20.628 1.00 7.41 243 ILE A CA 1
ATOM 1832 C C . ILE A 1 243 ? 0.539 15.036 -20.876 1.00 8.07 243 ILE A C 1
ATOM 1833 O O . ILE A 1 243 ? 0.706 15.802 -19.905 1.00 8.13 243 ILE A O 1
ATOM 1838 N N . VAL A 1 244 ? 0.595 15.433 -22.132 1.00 7.63 244 VAL A N 1
ATOM 1839 C CA . VAL A 1 244 ? 0.819 16.818 -22.445 1.00 8.04 244 VAL A CA 1
ATOM 1840 C C . VAL A 1 244 ? -0.312 17.722 -21.934 1.00 7.77 244 VAL A C 1
ATOM 1841 O O . VAL A 1 244 ? -0.019 18.761 -21.324 1.00 8.41 244 VAL A O 1
ATOM 1845 N N . VAL A 1 245 ? -1.530 17.296 -22.171 1.00 9.41 245 VAL A N 1
ATOM 1846 C CA . VAL A 1 245 ? -2.723 18.052 -21.629 1.00 9.59 245 VAL A CA 1
ATOM 1847 C C . VAL A 1 245 ? -2.590 18.162 -20.154 1.00 9.96 245 VAL A C 1
ATOM 1848 O O . VAL A 1 245 ? -2.852 19.241 -19.565 1.00 10.43 245 VAL A O 1
ATOM 1852 N N . ALA A 1 246 ? -2.303 17.080 -19.412 1.00 8.93 246 ALA A N 1
ATOM 1853 C CA . ALA A 1 246 ? -2.172 17.138 -17.961 1.00 9.20 246 ALA A CA 1
ATOM 1854 C C . ALA A 1 246 ? -1.108 18.081 -17.556 1.00 8.89 246 ALA A C 1
ATOM 1855 O O . ALA A 1 246 ? -1.306 18.893 -16.668 1.00 8.58 246 ALA A O 1
ATOM 1857 N N . MET A 1 247 ? 0.072 18.031 -18.166 1.00 7.65 247 MET A N 1
ATOM 1858 C CA . MET A 1 247 ? 1.135 18.949 -17.863 1.00 7.23 247 MET A CA 1
ATOM 1859 C C . MET A 1 247 ? 0.703 20.381 -18.010 1.00 8.07 247 MET A C 1
ATOM 1860 O O . MET A 1 247 ? 0.916 21.225 -17.116 1.00 8.51 247 MET A O 1
ATOM 1865 N N . GLU A 1 248 ? 0.061 20.670 -19.118 1.00 8.07 248 GLU A N 1
ATOM 1866 C CA . GLU A 1 248 ? -0.331 22.103 -19.437 1.00 8.26 248 GLU A CA 1
ATOM 1867 C C . GLU A 1 248 ? -1.482 22.536 -18.484 1.00 7.99 248 GLU A C 1
ATOM 1868 O O . GLU A 1 248 ? -1.416 23.688 -18.029 1.00 10.34 248 GLU A O 1
ATOM 1874 N N . LYS A 1 249 ? -2.428 21.723 -18.266 1.00 8.32 249 LYS A N 1
ATOM 1875 C CA . LYS A 1 249 ? -3.614 22.132 -17.416 1.00 9.42 249 LYS A CA 1
ATOM 1876 C C . LYS A 1 249 ? -3.315 22.136 -16.000 1.00 10.93 249 LYS A C 1
ATOM 1877 O O . LYS A 1 249 ? -4.036 22.805 -15.209 1.00 12.14 249 LYS A O 1
ATOM 1883 N N . LEU A 1 250 ? -2.363 21.332 -15.509 1.00 8.34 250 LEU A N 1
ATOM 1884 C CA . LEU A 1 250 ? -2.154 21.185 -14.087 1.00 9.03 250 LEU A CA 1
ATOM 1885 C C . LEU A 1 250 ? -0.964 21.941 -13.583 1.00 9.02 250 LEU A C 1
ATOM 1886 O O . LEU A 1 250 ? -0.822 22.112 -12.320 1.00 9.05 250 LEU A O 1
ATOM 1891 N N . ALA A 1 251 ? -0.151 22.510 -14.426 1.00 9.01 251 ALA A N 1
ATOM 1892 C CA . ALA A 1 251 ? 0.923 23.345 -13.955 1.00 9.72 251 ALA A CA 1
ATOM 1893 C C . ALA A 1 251 ? 0.421 24.478 -13.051 1.00 11.41 251 ALA A C 1
ATOM 1894 O O . ALA A 1 251 ? -0.604 25.096 -13.385 1.00 11.29 251 ALA A O 1
ATOM 1896 N N . ASN A 1 252 ? 1.071 24.688 -11.898 1.00 9.81 252 ASN A N 1
ATOM 1897 C CA . ASN A 1 252 ? 0.712 25.805 -10.979 1.00 11.35 252 ASN A CA 1
ATOM 1898 C C . ASN A 1 252 ? -0.666 25.616 -10.432 1.00 12.37 252 ASN A C 1
ATOM 1899 O O . ASN A 1 252 ? -1.219 26.673 -9.922 1.00 16.84 252 ASN A O 1
ATOM 1904 N N . LYS A 1 253 ? -1.261 24.468 -10.352 1.00 9.83 253 LYS A N 1
ATOM 1905 C CA . LYS A 1 253 ? -2.521 24.123 -9.668 1.00 11.12 253 LYS A CA 1
ATOM 1906 C C . LYS A 1 253 ? -2.090 23.334 -8.494 1.00 11.85 253 LYS A C 1
ATOM 1907 O O . LYS A 1 253 ? -1.961 22.096 -8.630 1.00 12.40 253 LYS A O 1
ATOM 1913 N N . PRO A 1 254 ? -2.017 23.862 -7.335 1.00 10.03 254 PRO A N 1
ATOM 1914 C CA . PRO A 1 254 ? -1.588 23.068 -6.192 1.00 11.84 254 PRO A CA 1
ATOM 1915 C C . PRO A 1 254 ? -2.497 21.931 -5.900 1.00 10.71 254 PRO A C 1
ATOM 1916 O O . PRO A 1 254 ? -3.732 21.971 -6.048 1.00 13.15 254 PRO A O 1
ATOM 1920 N N . GLY A 1 255 ? -1.910 20.780 -5.512 1.00 9.63 255 GLY A N 1
ATOM 1921 C CA . GLY A 1 255 ? -2.621 19.615 -5.196 1.00 9.57 255 GLY A CA 1
ATOM 1922 C C . GLY A 1 255 ? -2.038 18.326 -5.759 1.00 8.37 255 GLY A C 1
ATOM 1923 O O . GLY A 1 255 ? -0.999 18.405 -6.455 1.00 10.42 255 GLY A O 1
ATOM 1924 N N . VAL A 1 256 ? -2.672 17.246 -5.462 1.00 8.27 256 VAL A N 1
ATOM 1925 C CA . VAL A 1 256 ? -2.368 15.893 -5.974 1.00 8.18 256 VAL A CA 1
ATOM 1926 C C . VAL A 1 256 ? -3.517 15.536 -6.881 1.00 8.94 256 VAL A C 1
ATOM 1927 O O . VAL A 1 256 ? -4.645 15.402 -6.471 1.00 12.52 256 VAL A O 1
ATOM 1931 N N . HIS A 1 257 ? -3.203 15.360 -8.146 1.00 8.72 257 HIS A N 1
ATOM 1932 C CA . HIS A 1 257 ? -4.178 15.186 -9.212 1.00 8.45 257 HIS A CA 1
ATOM 1933 C C . HIS A 1 257 ? -4.057 13.785 -9.784 1.00 8.37 257 HIS A C 1
ATOM 1934 O O . HIS A 1 257 ? -3.052 13.533 -10.481 1.00 8.97 257 HIS A O 1
ATOM 1941 N N . ILE A 1 258 ? -4.967 12.915 -9.521 1.00 8.29 258 ILE A N 1
ATOM 1942 C CA . ILE A 1 258 ? -4.921 11.518 -9.921 1.00 8.56 258 ILE A CA 1
ATOM 1943 C C . ILE A 1 258 ? -5.750 11.186 -11.129 1.00 9.80 258 ILE A C 1
ATOM 1944 O O . ILE A 1 258 ? -6.954 11.492 -11.134 1.00 10.61 258 ILE A O 1
ATOM 1949 N N . TYR A 1 259 ? -5.194 10.685 -12.220 1.00 8.00 259 TYR A N 1
ATOM 1950 C CA . TYR A 1 259 ? -5.944 10.316 -13.450 1.00 8.16 259 TYR A CA 1
ATOM 1951 C C . TYR A 1 259 ? -5.528 8.941 -13.944 1.00 8.17 259 TYR A C 1
ATOM 1952 O O . TYR A 1 259 ? -4.339 8.745 -14.215 1.00 9.29 259 TYR A O 1
ATOM 1961 N N . ASN A 1 260 ? -6.506 8.115 -14.235 1.00 8.66 260 ASN A N 1
ATOM 1962 C CA . ASN A 1 260 ? -6.297 6.938 -15.123 1.00 8.48 260 ASN A CA 1
ATOM 1963 C C . ASN A 1 260 ? -6.216 7.418 -16.523 1.00 8.68 260 ASN A C 1
ATOM 1964 O O . ASN A 1 260 ? -7.059 8.146 -17.034 1.00 10.78 260 ASN A O 1
ATOM 1969 N N . LEU A 1 261 ? -5.210 6.961 -17.291 1.00 7.79 261 LEU A N 1
ATOM 1970 C CA . LEU A 1 261 ? -5.070 7.156 -18.720 1.00 8.33 261 LEU A CA 1
ATOM 1971 C C . LEU A 1 261 ? -5.119 5.801 -19.388 1.00 8.47 261 LEU A C 1
ATOM 1972 O O . LEU A 1 261 ? -4.155 5.049 -19.439 1.00 8.72 261 LEU A O 1
ATOM 1977 N N . GLY A 1 262 ? -6.300 5.467 -19.923 1.00 8.12 262 GLY A N 1
ATOM 1978 C CA . GLY A 1 262 ? -6.568 4.194 -20.607 1.00 9.07 262 GLY A CA 1
ATOM 1979 C C . GLY A 1 262 ? -7.770 4.379 -21.520 1.00 8.83 262 GLY A C 1
ATOM 1980 O O . GLY A 1 262 ? -8.323 5.498 -21.583 1.00 9.27 262 GLY A O 1
ATOM 1981 N N . ALA A 1 263 ? -8.037 3.359 -22.317 1.00 9.53 263 ALA A N 1
ATOM 1982 C CA . ALA A 1 263 ? -9.157 3.385 -23.283 1.00 10.47 263 ALA A CA 1
ATOM 1983 C C . ALA A 1 263 ? -10.411 2.970 -22.632 1.00 11.27 263 ALA A C 1
ATOM 1984 O O . ALA A 1 263 ? -11.481 3.288 -23.210 1.00 14.27 263 ALA A O 1
ATOM 1986 N N . GLY A 1 264 ? -10.445 2.368 -21.476 1.00 11.07 264 GLY A N 1
ATOM 1987 C CA . GLY A 1 264 ? -11.665 1.967 -20.813 1.00 12.08 264 GLY A CA 1
ATOM 1988 C C . GLY A 1 264 ? -12.314 0.724 -21.307 1.00 12.73 264 GLY A C 1
ATOM 1989 O O . GLY A 1 264 ? -13.470 0.476 -20.934 1.00 14.70 264 GLY A O 1
ATOM 1990 N N . VAL A 1 265 ? -11.553 -0.134 -22.032 1.00 11.09 265 VAL A N 1
ATOM 1991 C CA . VAL A 1 265 ? -12.048 -1.456 -22.384 1.00 13.59 265 VAL A CA 1
ATOM 1992 C C . VAL A 1 265 ? -10.932 -2.477 -22.304 1.00 12.06 265 VAL A C 1
ATOM 1993 O O . VAL A 1 265 ? -9.755 -2.034 -22.430 1.00 12.06 265 VAL A O 1
ATOM 1997 N N . GLY A 1 266 ? -11.222 -3.711 -22.024 1.00 11.54 266 GLY A N 1
ATOM 1998 C CA . GLY A 1 266 ? -10.305 -4.756 -21.942 1.00 11.19 266 GLY A CA 1
ATOM 1999 C C . GLY A 1 266 ? -10.162 -5.566 -23.207 1.00 11.56 266 GLY A C 1
ATOM 2000 O O . GLY A 1 266 ? -11.155 -5.875 -23.862 1.00 14.45 266 GLY A O 1
ATOM 2001 N N . ASN A 1 267 ? -8.954 -6.035 -23.465 1.00 9.78 267 ASN A N 1
ATOM 2002 C CA . ASN A 1 267 ? -8.675 -6.990 -24.504 1.00 9.66 267 ASN A CA 1
ATOM 2003 C C . ASN A 1 267 ? -7.719 -8.006 -24.083 1.00 8.94 267 ASN A C 1
ATOM 2004 O O . ASN A 1 267 ? -6.786 -7.702 -23.261 1.00 9.23 267 ASN A O 1
ATOM 2009 N N . SER A 1 268 ? -7.845 -9.278 -24.500 1.00 8.64 268 SER A N 1
ATOM 2010 C CA . SER A 1 268 ? -6.985 -10.309 -24.074 1.00 8.95 268 SER A CA 1
ATOM 2011 C C . SER A 1 268 ? -5.656 -10.339 -24.945 1.00 8.34 268 SER A C 1
ATOM 2012 O O . SER A 1 268 ? -5.546 -9.675 -25.960 1.00 9.12 268 SER A O 1
ATOM 2015 N N . VAL A 1 269 ? -4.722 -11.154 -24.476 1.00 7.98 269 VAL A N 1
ATOM 2016 C CA . VAL A 1 269 ? -3.435 -11.332 -25.185 1.00 8.11 269 VAL A CA 1
ATOM 2017 C C . VAL A 1 269 ? -3.727 -11.841 -26.560 1.00 8.96 269 VAL A C 1
ATOM 2018 O O . VAL A 1 269 ? -3.178 -11.362 -27.553 1.00 8.78 269 VAL A O 1
ATOM 2022 N N . LEU A 1 270 ? -4.649 -12.811 -26.671 1.00 8.99 270 LEU A N 1
ATOM 2023 C CA . LEU A 1 270 ? -5.015 -13.370 -27.996 1.00 9.79 270 LEU A CA 1
ATOM 2024 C C . LEU A 1 270 ? -5.712 -12.364 -28.845 1.00 9.15 270 LEU A C 1
ATOM 2025 O O . LEU A 1 270 ? -5.445 -12.290 -30.086 1.00 10.17 270 LEU A O 1
ATOM 2030 N N . ASP A 1 271 ? -6.483 -11.443 -28.295 1.00 8.26 271 ASP A N 1
ATOM 2031 C CA . ASP A 1 271 ? -7.061 -10.366 -29.048 1.00 8.98 271 ASP A CA 1
ATOM 2032 C C . ASP A 1 271 ? -5.974 -9.507 -29.702 1.00 9.64 271 ASP A C 1
ATOM 2033 O O . ASP A 1 271 ? -6.061 -9.078 -30.842 1.00 9.68 271 ASP A O 1
ATOM 2038 N N . VAL A 1 272 ? -4.902 -9.217 -28.944 1.00 9.20 272 VAL A N 1
ATOM 2039 C CA . VAL A 1 272 ? -3.821 -8.413 -29.484 1.00 9.02 272 VAL A CA 1
ATOM 2040 C C . VAL A 1 272 ? -3.089 -9.178 -30.569 1.00 8.43 272 VAL A C 1
ATOM 2041 O O . VAL A 1 272 ? -2.766 -8.613 -31.585 1.00 8.08 272 VAL A O 1
ATOM 2045 N N . VAL A 1 273 ? -2.796 -10.440 -30.332 1.00 7.92 273 VAL A N 1
ATOM 2046 C CA . VAL A 1 273 ? -2.151 -11.239 -31.324 1.00 8.98 273 VAL A CA 1
ATOM 2047 C C . VAL A 1 273 ? -2.968 -11.292 -32.610 1.00 10.70 273 VAL A C 1
ATOM 2048 O O . VAL A 1 273 ? -2.381 -11.141 -33.692 1.00 10.18 273 VAL A O 1
ATOM 2052 N N . ASN A 1 274 ? -4.253 -11.477 -32.478 1.00 9.90 274 ASN A N 1
ATOM 2053 C CA . ASN A 1 274 ? -5.109 -11.554 -33.696 1.00 10.98 274 ASN A CA 1
ATOM 2054 C C . ASN A 1 274 ? -5.160 -10.258 -34.392 1.00 10.62 274 ASN A C 1
ATOM 2055 O O . ASN A 1 274 ? -5.129 -10.229 -35.645 1.00 11.79 274 ASN A O 1
ATOM 2060 N N . ALA A 1 275 ? -5.175 -9.123 -33.679 1.00 9.39 275 ALA A N 1
ATOM 2061 C CA . ALA A 1 275 ? -5.159 -7.841 -34.312 1.00 10.39 275 ALA A CA 1
ATOM 2062 C C . ALA A 1 275 ? -3.841 -7.712 -35.054 1.00 9.99 275 ALA A C 1
ATOM 2063 O O . ALA A 1 275 ? -3.821 -7.126 -36.193 1.00 11.42 275 ALA A O 1
ATOM 2065 N N . PHE A 1 276 ? -2.707 -8.108 -34.487 1.00 8.71 276 PHE A N 1
ATOM 2066 C CA . PHE A 1 276 ? -1.441 -8.014 -35.175 1.00 9.19 276 PHE A CA 1
ATOM 2067 C C . PHE A 1 276 ? -1.359 -8.916 -36.370 1.00 9.67 276 PHE A C 1
ATOM 2068 O O . PHE A 1 276 ? -0.859 -8.464 -37.432 1.00 10.51 276 PHE A O 1
ATOM 2076 N N . SER A 1 277 ? -1.864 -10.125 -36.276 1.00 9.86 277 SER A N 1
ATOM 2077 C CA . SER A 1 277 ? -1.813 -11.025 -37.445 1.00 10.20 277 SER A CA 1
ATOM 2078 C C . SER A 1 277 ? -2.627 -10.365 -38.551 1.00 10.81 277 SER A C 1
ATOM 2079 O O . SER A 1 277 ? -2.181 -10.436 -39.743 1.00 11.55 277 SER A O 1
ATOM 2082 N N . LYS A 1 278 ? -3.769 -9.811 -38.290 1.00 10.36 278 LYS A N 1
ATOM 2083 C CA . LYS A 1 278 ? -4.556 -9.057 -39.318 1.00 12.71 278 LYS A CA 1
ATOM 2084 C C . LYS A 1 278 ? -3.726 -7.935 -39.929 1.00 12.15 278 LYS A C 1
ATOM 2085 O O . LYS A 1 278 ? -3.708 -7.730 -41.139 1.00 14.77 278 LYS A O 1
ATOM 2087 N N . ALA A 1 279 ? -3.019 -7.132 -39.103 1.00 10.97 279 ALA A N 1
ATOM 2088 C CA . ALA A 1 279 ? -2.243 -6.010 -39.626 1.00 11.42 279 ALA A CA 1
ATOM 2089 C C . ALA A 1 279 ? -1.112 -6.417 -40.435 1.00 12.21 279 ALA A C 1
ATOM 2090 O O . ALA A 1 279 ? -0.843 -5.723 -41.482 1.00 13.70 279 ALA A O 1
ATOM 2092 N N . CYS A 1 280 ? -0.371 -7.461 -40.072 1.00 10.98 280 CYS A N 1
ATOM 2093 C CA . CYS A 1 280 ? 0.830 -7.822 -40.786 1.00 11.94 280 CYS A CA 1
ATOM 2094 C C . CYS A 1 280 ? 0.584 -8.780 -41.934 1.00 13.78 280 CYS A C 1
ATOM 2095 O O . CYS A 1 280 ? 1.551 -9.074 -42.693 1.00 16.11 280 CYS A O 1
ATOM 2098 N N . GLY A 1 281 ? -0.614 -9.384 -41.980 1.00 12.00 281 GLY A N 1
ATOM 2099 C CA . GLY A 1 281 ? -0.974 -10.335 -43.069 1.00 13.55 281 GLY A CA 1
ATOM 2100 C C . GLY A 1 281 ? -0.491 -11.722 -42.909 1.00 15.37 281 GLY A C 1
ATOM 2101 O O . GLY A 1 281 ? -0.603 -12.482 -43.876 1.00 19.31 281 GLY A O 1
ATOM 2102 N N . LYS A 1 282 ? 0.032 -12.136 -41.757 1.00 13.64 282 LYS A N 1
ATOM 2103 C CA . LYS A 1 282 ? 0.550 -13.502 -41.511 1.00 14.10 282 LYS A CA 1
ATOM 2104 C C . LYS A 1 282 ? 0.201 -13.819 -40.061 1.00 16.53 282 LYS A C 1
ATOM 2105 O O . LYS A 1 282 ? 0.446 -12.969 -39.175 1.00 14.40 282 LYS A O 1
ATOM 2107 N N . PRO A 1 283 ? -0.236 -15.040 -39.690 1.00 12.87 283 PRO A N 1
ATOM 2108 C CA . PRO A 1 283 ? -0.509 -15.364 -38.300 1.00 13.10 283 PRO A CA 1
ATOM 2109 C C . PRO A 1 283 ? 0.778 -15.351 -37.522 1.00 13.34 283 PRO A C 1
ATOM 2110 O O . PRO A 1 283 ? 1.776 -15.985 -37.860 1.00 16.36 283 PRO A O 1
ATOM 2114 N N . VAL A 1 284 ? 0.789 -14.643 -36.378 1.00 10.94 284 VAL A N 1
ATOM 2115 C CA . VAL A 1 284 ? 1.954 -14.526 -35.588 1.00 10.88 284 VAL A CA 1
ATOM 2116 C C . VAL A 1 284 ? 2.209 -15.832 -34.832 1.00 10.78 284 VAL A C 1
ATOM 2117 O O . VAL A 1 284 ? 1.282 -16.400 -34.190 1.00 12.08 284 VAL A O 1
ATOM 2121 N N . ASN A 1 285 ? 3.409 -16.350 -34.877 1.00 9.92 285 ASN A N 1
ATOM 2122 C CA . ASN A 1 285 ? 3.757 -17.567 -34.213 1.00 10.35 285 ASN A CA 1
ATOM 2123 C C . ASN A 1 285 ? 3.673 -17.354 -32.724 1.00 9.70 285 ASN A C 1
ATOM 2124 O O . ASN A 1 285 ? 4.229 -16.369 -32.177 1.00 9.78 285 ASN A O 1
ATOM 2129 N N . TYR A 1 286 ? 3.015 -18.249 -31.974 1.00 8.79 286 TYR A N 1
ATOM 2130 C CA . TYR A 1 286 ? 3.005 -18.186 -30.534 1.00 8.03 286 TYR A CA 1
ATOM 2131 C C . TYR A 1 286 ? 2.925 -19.536 -29.886 1.00 8.24 286 TYR A C 1
ATOM 2132 O O . TYR A 1 286 ? 2.514 -20.533 -30.531 1.00 8.76 286 TYR A O 1
ATOM 2141 N N . HIS A 1 287 ? 3.245 -19.569 -28.608 1.00 7.55 287 HIS A N 1
ATOM 2142 C CA . HIS A 1 287 ? 3.015 -20.706 -27.754 1.00 7.87 287 HIS A CA 1
ATOM 2143 C C . HIS A 1 287 ? 2.600 -20.196 -26.422 1.00 8.69 287 HIS A C 1
ATOM 2144 O O . HIS A 1 287 ? 2.843 -19.020 -26.090 1.00 9.30 287 HIS A O 1
ATOM 2151 N N . PHE A 1 288 ? 2.062 -21.032 -25.561 1.00 8.10 288 PHE A N 1
ATOM 2152 C CA . PHE A 1 288 ? 1.760 -20.666 -24.185 1.00 8.26 288 PHE A CA 1
ATOM 2153 C C . PHE A 1 288 ? 2.838 -21.092 -23.274 1.00 8.06 288 PHE A C 1
ATOM 2154 O O . PHE A 1 288 ? 3.454 -22.135 -23.409 1.00 9.22 288 PHE A O 1
ATOM 2162 N N . ALA A 1 289 ? 3.152 -20.245 -22.279 1.00 9.08 289 ALA A N 1
ATOM 2163 C CA . ALA A 1 289 ? 4.105 -20.438 -21.230 1.00 9.03 289 ALA A CA 1
ATOM 2164 C C . ALA A 1 289 ? 3.384 -20.277 -19.870 1.00 7.93 289 ALA A C 1
ATOM 2165 O O . ALA A 1 289 ? 2.215 -19.878 -19.827 1.00 8.70 289 ALA A O 1
ATOM 2167 N N . PRO A 1 290 ? 4.120 -20.572 -18.774 1.00 9.33 290 PRO A N 1
ATOM 2168 C CA . PRO A 1 290 ? 3.414 -20.386 -17.463 1.00 10.37 290 PRO A CA 1
ATOM 2169 C C . PRO A 1 290 ? 3.059 -18.940 -17.180 1.00 10.47 290 PRO A C 1
ATOM 2170 O O . PRO A 1 290 ? 3.589 -18.003 -17.796 1.00 10.75 290 PRO A O 1
ATOM 2174 N N . ARG A 1 291 ? 2.125 -18.747 -16.253 1.00 10.06 291 ARG A N 1
ATOM 2175 C CA . ARG A 1 291 ? 1.888 -17.412 -15.724 1.00 9.42 291 ARG A CA 1
ATOM 2176 C C . ARG A 1 291 ? 3.151 -16.739 -15.259 1.00 9.02 291 ARG A C 1
ATOM 2177 O O . ARG A 1 291 ? 4.044 -17.314 -14.773 1.00 10.64 291 ARG A O 1
ATOM 2185 N N . ARG A 1 292 ? 3.193 -15.425 -15.556 1.00 8.66 292 ARG A N 1
ATOM 2186 C CA . ARG A 1 292 ? 4.314 -14.580 -15.123 1.00 9.60 292 ARG A CA 1
ATOM 2187 C C . ARG A 1 292 ? 3.979 -14.002 -13.729 1.00 9.51 292 ARG A C 1
ATOM 2188 O O . ARG A 1 292 ? 2.894 -13.472 -13.536 1.00 10.75 292 ARG A O 1
ATOM 2196 N N . GLU A 1 293 ? 4.930 -14.145 -12.836 1.00 10.27 293 GLU A N 1
ATOM 2197 C CA . GLU A 1 293 ? 4.688 -13.605 -11.505 1.00 12.24 293 GLU A CA 1
ATOM 2198 C C . GLU A 1 293 ? 4.475 -12.063 -11.577 1.00 11.80 293 GLU A C 1
ATOM 2199 O O . GLU A 1 293 ? 5.153 -11.343 -12.320 1.00 12.42 293 GLU A O 1
ATOM 2205 N N . GLY A 1 294 ? 3.530 -11.624 -10.783 1.00 11.18 294 GLY A N 1
ATOM 2206 C CA . GLY A 1 294 ? 3.111 -10.229 -10.801 1.00 11.37 294 GLY A CA 1
ATOM 2207 C C . GLY A 1 294 ? 1.929 -9.905 -11.584 1.00 13.09 294 GLY A C 1
ATOM 2208 O O . GLY A 1 294 ? 1.369 -8.813 -11.521 1.00 13.95 294 GLY A O 1
ATOM 2209 N N . ASP A 1 295 ? 1.495 -10.752 -12.517 1.00 11.21 295 ASP A N 1
ATOM 2210 C CA . ASP A 1 295 ? 0.389 -10.511 -13.366 1.00 10.89 295 ASP A CA 1
ATOM 2211 C C . ASP A 1 295 ? -0.944 -10.845 -12.735 1.00 13.13 295 ASP A C 1
ATOM 2212 O O . ASP A 1 295 ? -1.117 -11.957 -12.218 1.00 15.58 295 ASP A O 1
ATOM 2217 N N . LEU A 1 296 ? -1.907 -9.960 -12.853 1.00 12.64 296 LEU A N 1
ATOM 2218 C CA . LEU A 1 296 ? -3.268 -10.262 -12.567 1.00 13.48 296 LEU A CA 1
ATOM 2219 C C . LEU A 1 296 ? -4.007 -10.738 -13.764 1.00 12.77 296 LEU A C 1
ATOM 2220 O O . LEU A 1 296 ? -3.579 -10.537 -14.920 1.00 12.40 296 LEU A O 1
ATOM 2225 N N . PRO A 1 297 ? -5.150 -11.381 -13.635 1.00 12.27 297 PRO A N 1
ATOM 2226 C CA . PRO A 1 297 ? -5.919 -11.917 -14.764 1.00 11.80 297 PRO A CA 1
ATOM 2227 C C . PRO A 1 297 ? -6.426 -10.867 -15.671 1.00 11.90 297 PRO A C 1
ATOM 2228 O O . PRO A 1 297 ? -6.360 -11.008 -16.913 1.00 10.97 297 PRO A O 1
ATOM 2232 N N . ALA A 1 298 ? -6.981 -9.782 -15.156 1.00 10.19 298 ALA A N 1
ATOM 2233 C CA . ALA A 1 298 ? -7.716 -8.876 -15.966 1.00 10.23 298 ALA A CA 1
ATOM 2234 C C . ALA A 1 298 ? -7.916 -7.526 -15.341 1.00 11.81 298 ALA A C 1
ATOM 2235 O O . ALA A 1 298 ? -8.354 -7.459 -14.168 1.00 13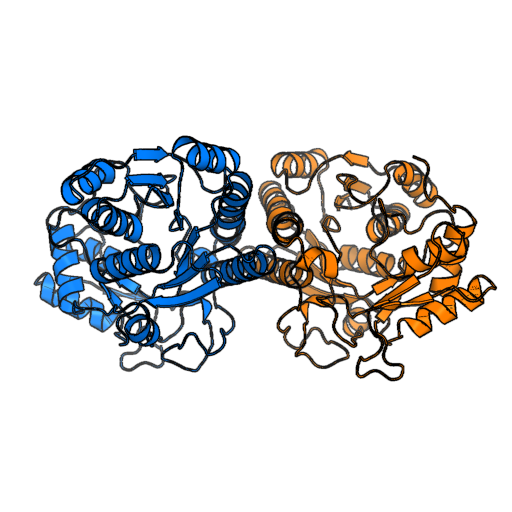.41 298 ALA A O 1
ATOM 2237 N N . TYR A 1 299 ? -7.697 -6.445 -16.047 1.00 9.63 299 TYR A N 1
ATOM 2238 C CA . TYR A 1 299 ? -8.078 -5.111 -15.542 1.00 10.46 299 TYR A CA 1
ATOM 2239 C C . TYR A 1 299 ? -8.128 -4.116 -16.636 1.00 10.09 299 TYR A C 1
ATOM 2240 O O . TYR A 1 299 ? -7.477 -4.308 -17.716 1.00 11.22 299 TYR A O 1
ATOM 2249 N N . TRP A 1 300 ? -8.875 -3.069 -16.485 1.00 8.34 300 TRP A N 1
ATOM 2250 C CA . TRP A 1 300 ? -9.004 -1.978 -17.419 1.00 8.05 300 TRP A CA 1
ATOM 2251 C C . TRP A 1 300 ? -9.478 -0.712 -16.669 1.00 8.17 300 TRP A C 1
ATOM 2252 O O . TRP A 1 300 ? -9.813 -0.850 -15.460 1.00 8.98 300 TRP A O 1
ATOM 2263 N N . ALA A 1 301 ? -9.354 0.389 -17.306 1.00 8.52 301 ALA A N 1
ATOM 2264 C CA . ALA A 1 301 ? -9.602 1.693 -16.665 1.00 9.62 301 ALA A CA 1
ATOM 2265 C C . ALA A 1 301 ? -11.059 2.147 -16.711 1.00 10.83 301 ALA A C 1
ATOM 2266 O O . ALA A 1 301 ? -11.772 1.894 -17.673 1.00 11.20 301 ALA A O 1
ATOM 2268 N N . ASP A 1 302 ? -11.449 2.949 -15.689 1.00 11.33 302 ASP A N 1
ATOM 2269 C CA . ASP A 1 302 ? -12.513 3.960 -15.876 1.00 12.85 302 ASP A CA 1
ATOM 2270 C C . ASP A 1 302 ? -11.791 5.257 -16.159 1.00 11.19 302 ASP A C 1
ATOM 2271 O O . ASP A 1 302 ? -11.055 5.741 -15.255 1.00 11.50 302 ASP A O 1
ATOM 2276 N N . ALA A 1 303 ? -11.822 5.770 -17.348 1.00 11.42 303 ALA A N 1
ATOM 2277 C CA . ALA A 1 303 ? -11.133 6.991 -17.671 1.00 11.18 303 ALA A CA 1
ATOM 2278 C C . ALA A 1 303 ? -12.050 8.222 -17.859 1.00 9.79 303 ALA A C 1
ATOM 2279 O O . ALA A 1 303 ? -11.671 9.222 -18.442 1.00 11.58 303 ALA A O 1
ATOM 2281 N N . SER A 1 304 ? -13.165 8.111 -17.149 1.00 13.00 304 SER A N 1
ATOM 2282 C CA . SER A 1 304 ? -14.100 9.246 -17.196 1.00 13.46 304 SER A CA 1
ATOM 2283 C C . SER A 1 304 ? -13.655 10.494 -16.508 1.00 11.21 304 SER A C 1
ATOM 2284 O O . SER A 1 304 ? -13.889 11.629 -16.990 1.00 13.04 304 SER A O 1
ATOM 2287 N N . LYS A 1 305 ? -12.813 10.378 -15.502 1.00 11.46 305 LYS A N 1
ATOM 2288 C CA . LYS A 1 305 ? -12.325 11.547 -14.779 1.00 11.27 305 LYS A CA 1
ATOM 2289 C C . LYS A 1 305 ? -11.500 12.459 -15.660 1.00 11.79 305 LYS A C 1
ATOM 2290 O O . LYS A 1 305 ? -11.586 13.690 -15.712 1.00 13.10 305 LYS A O 1
ATOM 2296 N N . ALA A 1 306 ? -10.561 11.838 -16.424 1.00 10.83 306 ALA A N 1
ATOM 2297 C CA . ALA A 1 306 ? -9.818 12.586 -17.371 1.00 11.78 306 ALA A CA 1
ATOM 2298 C C . ALA A 1 306 ? -10.651 13.248 -18.489 1.00 10.21 306 ALA A C 1
ATOM 2299 O O . ALA A 1 306 ? -10.274 14.338 -18.986 1.00 11.11 306 ALA A O 1
ATOM 2301 N N . ASP A 1 307 ? -11.699 12.557 -18.884 1.00 12.38 307 ASP A N 1
ATOM 2302 C CA . ASP A 1 307 ? -12.627 13.160 -19.838 1.00 13.04 307 ASP A CA 1
ATOM 2303 C C . ASP A 1 307 ? -13.329 14.477 -19.273 1.00 13.12 307 ASP A C 1
ATOM 2304 O O . ASP A 1 307 ? -13.133 15.536 -19.862 1.00 15.04 307 ASP A O 1
ATOM 2309 N N . ARG A 1 308 ? -13.845 14.281 -18.082 1.00 13.95 308 ARG A N 1
ATOM 2310 C CA . ARG A 1 308 ? -14.631 15.410 -17.475 1.00 16.56 308 ARG A CA 1
ATOM 2311 C C . ARG A 1 308 ? -13.664 16.546 -17.199 1.00 17.36 308 ARG A C 1
ATOM 2312 O O . ARG A 1 308 ? -13.950 17.708 -17.417 1.00 19.95 308 ARG A O 1
ATOM 2320 N N . GLU A 1 309 ? -12.491 16.248 -16.608 1.00 14.74 309 GLU A N 1
ATOM 2321 C CA . GLU A 1 309 ? -11.603 17.251 -16.063 1.00 14.12 309 GLU A CA 1
ATOM 2322 C C . GLU A 1 309 ? -10.605 17.824 -16.964 1.00 14.34 309 GLU A C 1
ATOM 2323 O O . GLU A 1 309 ? -10.170 18.973 -16.833 1.00 15.84 309 GLU A O 1
ATOM 2329 N N . LEU A 1 310 ? -10.027 16.988 -17.870 1.00 12.55 310 LEU A N 1
ATOM 2330 C CA . LEU A 1 310 ? -9.024 17.427 -18.795 1.00 13.22 310 LEU A CA 1
ATOM 2331 C C . LEU A 1 310 ? -9.453 17.472 -20.240 1.00 11.19 310 LEU A C 1
ATOM 2332 O O . LEU A 1 310 ? -8.707 17.880 -21.116 1.00 13.24 310 LEU A O 1
ATOM 2337 N N . ASN A 1 311 ? -10.718 17.124 -20.478 1.00 12.76 311 ASN A N 1
ATOM 2338 C CA . ASN A 1 311 ? -11.262 17.063 -21.854 1.00 14.52 311 ASN A CA 1
ATOM 2339 C C . ASN A 1 311 ? -10.430 16.149 -22.760 1.00 12.95 311 ASN A C 1
ATOM 2340 O O . ASN A 1 311 ? -10.199 16.440 -23.920 1.00 15.25 311 ASN A O 1
ATOM 2345 N N . TRP A 1 312 ? -9.993 15.039 -22.152 1.00 11.81 312 TRP A N 1
ATOM 2346 C CA . TRP A 1 312 ? -9.191 14.033 -22.913 1.00 10.87 312 TRP A CA 1
ATOM 2347 C C . TRP A 1 312 ? -9.827 12.664 -22.931 1.00 10.39 312 TRP A C 1
ATOM 2348 O O . TRP A 1 312 ? -10.389 12.221 -21.971 1.00 10.57 312 TRP A O 1
ATOM 2359 N N . ARG A 1 313 ? -9.720 11.999 -24.118 1.00 11.11 313 ARG A N 1
ATOM 2360 C CA . ARG A 1 313 ? -10.160 10.639 -24.214 1.00 11.26 313 ARG A CA 1
ATOM 2361 C C . ARG A 1 313 ? -9.418 10.068 -25.431 1.00 10.84 313 ARG A C 1
ATOM 2362 O O . ARG A 1 313 ? -8.845 10.764 -26.259 1.00 12.50 313 ARG A O 1
ATOM 2370 N N . VAL A 1 314 ? -9.440 8.744 -25.444 1.00 10.42 314 VAL A N 1
ATOM 2371 C CA . VAL A 1 314 ? -8.790 7.987 -26.544 1.00 10.97 314 VAL A CA 1
ATOM 2372 C C . VAL A 1 314 ? -9.497 8.181 -27.873 1.00 11.38 314 VAL A C 1
ATOM 2373 O O . VAL A 1 314 ? -10.726 8.487 -27.901 1.00 13.36 314 VAL A O 1
ATOM 2377 N N . THR A 1 315 ? -8.763 8.078 -28.966 1.00 11.71 315 THR A N 1
ATOM 2378 C CA . THR A 1 315 ? -9.335 8.221 -30.290 1.00 12.80 315 THR A CA 1
ATOM 2379 C C . THR A 1 315 ? -8.959 7.042 -31.189 1.00 14.81 315 THR A C 1
ATOM 2380 O O . THR A 1 315 ? -9.470 6.991 -32.301 1.00 18.12 315 THR A O 1
ATOM 2384 N N . ARG A 1 316 ? -7.990 6.204 -30.880 1.00 12.70 316 ARG A N 1
ATOM 2385 C CA . ARG A 1 316 ? -7.534 5.154 -31.760 1.00 13.18 316 ARG A CA 1
ATOM 2386 C C . ARG A 1 316 ? -7.920 3.827 -31.273 1.00 12.87 316 ARG A C 1
ATOM 2387 O O . ARG A 1 316 ? -7.936 3.583 -30.013 1.00 14.89 316 ARG A O 1
ATOM 2395 N N . THR A 1 317 ? -8.174 2.891 -32.176 1.00 12.25 317 THR A N 1
ATOM 2396 C CA . THR A 1 317 ? -8.652 1.514 -31.875 1.00 12.05 317 THR A CA 1
ATOM 2397 C C . THR A 1 317 ? -7.467 0.525 -31.703 1.00 11.31 317 THR A C 1
ATOM 2398 O O . THR A 1 317 ? -6.329 0.829 -32.146 1.00 11.09 317 THR A O 1
ATOM 2402 N N . LEU A 1 318 ? -7.772 -0.653 -31.172 1.00 11.09 318 LEU A N 1
ATOM 2403 C CA . LEU A 1 318 ? -6.777 -1.687 -31.069 1.00 10.96 318 LEU A CA 1
ATOM 2404 C C . LEU A 1 318 ? -6.186 -2.065 -32.424 1.00 10.34 318 LEU A C 1
ATOM 2405 O O . LEU A 1 318 ? -4.994 -2.215 -32.581 1.00 10.17 318 LEU A O 1
ATOM 2410 N N . ASP A 1 319 ? -7.055 -2.180 -33.448 1.00 10.63 319 ASP A N 1
ATOM 2411 C CA . ASP A 1 319 ? -6.515 -2.456 -34.755 1.00 11.12 319 ASP A CA 1
ATOM 2412 C C . ASP A 1 319 ? -5.554 -1.375 -35.256 1.00 11.10 319 ASP A C 1
ATOM 2413 O O . ASP A 1 319 ? -4.527 -1.715 -35.880 1.00 11.97 319 ASP A O 1
ATOM 2418 N N . GLU A 1 320 ? -5.850 -0.116 -35.023 1.00 9.77 320 GLU A N 1
ATOM 2419 C CA . GLU A 1 320 ? -4.936 0.949 -35.363 1.00 11.05 320 GLU A CA 1
ATOM 2420 C C . GLU A 1 320 ? -3.635 0.843 -34.590 1.00 9.92 320 GLU A C 1
ATOM 2421 O O . GLU A 1 320 ? -2.559 1.131 -35.093 1.00 10.04 320 GLU A O 1
ATOM 2427 N N . MET A 1 321 ? -3.721 0.521 -33.286 1.00 8.78 321 MET A N 1
ATOM 2428 C CA . MET A 1 321 ? -2.492 0.301 -32.480 1.00 9.01 321 MET A CA 1
ATOM 2429 C C . MET A 1 321 ? -1.617 -0.761 -33.134 1.00 9.20 321 MET A C 1
ATOM 2430 O O . MET A 1 321 ? -0.384 -0.572 -33.269 1.00 8.61 321 MET A O 1
ATOM 2435 N N . ALA A 1 322 ? -2.190 -1.909 -33.526 1.00 7.53 322 ALA A N 1
ATOM 2436 C CA . ALA A 1 322 ? -1.422 -2.944 -34.136 1.00 8.52 322 ALA A CA 1
ATOM 2437 C C . ALA A 1 322 ? -0.909 -2.533 -35.527 1.00 8.81 322 ALA A C 1
ATOM 2438 O O . ALA A 1 322 ? 0.267 -2.751 -35.859 1.00 9.50 322 ALA A O 1
ATOM 2440 N N . GLN A 1 323 ? -1.768 -1.851 -36.294 1.00 7.80 323 GLN A N 1
ATOM 2441 C CA . GLN A 1 323 ? -1.338 -1.388 -37.651 1.00 9.45 323 GLN A CA 1
ATOM 2442 C C . GLN A 1 323 ? -0.169 -0.443 -37.517 1.00 9.30 323 GLN A C 1
ATOM 2443 O O . GLN A 1 323 ? 0.831 -0.555 -38.273 1.00 9.14 323 GLN A O 1
ATOM 2449 N N . ASP A 1 324 ? -0.232 0.479 -36.556 1.00 8.55 324 ASP A N 1
ATOM 2450 C CA . ASP A 1 324 ? 0.848 1.453 -36.423 1.00 8.54 324 ASP A CA 1
ATOM 2451 C C . ASP A 1 324 ? 2.159 0.854 -35.959 1.00 7.96 324 ASP A C 1
ATOM 2452 O O . ASP A 1 324 ? 3.242 1.224 -36.414 1.00 9.07 324 ASP A O 1
ATOM 2457 N N . THR A 1 325 ? 2.077 -0.138 -35.044 1.00 7.34 325 THR A N 1
ATOM 2458 C CA . THR A 1 325 ? 3.287 -0.886 -34.635 1.00 7.93 325 THR A CA 1
ATOM 2459 C C . THR A 1 325 ? 3.915 -1.646 -35.816 1.00 8.08 325 THR A C 1
ATOM 2460 O O . THR A 1 325 ? 5.127 -1.637 -36.009 1.00 8.31 325 THR A O 1
ATOM 2464 N N . TRP A 1 326 ? 3.016 -2.356 -36.561 1.00 8.14 326 TRP A N 1
ATOM 2465 C CA . TRP A 1 326 ? 3.545 -3.064 -37.779 1.00 7.84 326 TRP A CA 1
ATOM 2466 C C . TRP A 1 326 ? 4.188 -2.111 -38.796 1.00 7.98 326 TRP A C 1
ATOM 2467 O O . TRP A 1 326 ? 5.189 -2.470 -39.326 1.00 9.44 326 TRP A O 1
ATOM 2478 N N . HIS A 1 327 ? 3.514 -1.014 -38.969 1.00 7.60 327 HIS A N 1
ATOM 2479 C CA . HIS A 1 327 ? 4.127 -0.003 -39.885 1.00 7.96 327 HIS A CA 1
ATOM 2480 C C . HIS A 1 327 ? 5.549 0.354 -39.473 1.00 8.00 327 HIS A C 1
ATOM 2481 O O . HIS A 1 327 ? 6.484 0.357 -40.280 1.00 9.45 327 HIS A O 1
ATOM 2488 N N . TRP A 1 328 ? 5.733 0.722 -38.202 1.00 7.91 328 TRP A N 1
ATOM 2489 C CA . TRP A 1 328 ? 7.042 0.993 -37.643 1.00 7.67 328 TRP A CA 1
ATOM 2490 C C . TRP A 1 328 ? 7.991 -0.147 -37.791 1.00 7.73 328 TRP A C 1
ATOM 2491 O O . TRP A 1 328 ? 9.123 0.015 -38.247 1.00 8.15 328 TRP A O 1
ATOM 2502 N N . GLN A 1 329 ? 7.588 -1.336 -37.305 1.00 7.66 329 GLN A N 1
ATOM 2503 C CA . GLN A 1 329 ? 8.536 -2.398 -37.230 1.00 8.57 329 GLN A CA 1
ATOM 2504 C C . GLN A 1 329 ? 8.920 -2.948 -38.631 1.00 7.59 329 GLN A C 1
ATOM 2505 O O . GLN A 1 329 ? 10.080 -3.299 -38.816 1.00 8.07 329 GLN A O 1
ATOM 2511 N N . SER A 1 330 ? 7.967 -2.976 -39.518 1.00 8.27 330 SER A N 1
ATOM 2512 C CA . SER A 1 330 ? 8.300 -3.433 -40.885 1.00 8.95 330 SER A CA 1
ATOM 2513 C C . SER A 1 330 ? 9.172 -2.435 -41.568 1.00 9.21 330 SER A C 1
ATOM 2514 O O . SER A 1 330 ? 9.987 -2.867 -42.434 1.00 11.73 330 SER A O 1
ATOM 2517 N N . ARG A 1 331 ? 9.086 -1.189 -41.235 1.00 8.67 331 ARG A N 1
ATOM 2518 C CA . ARG A 1 331 ? 10.004 -0.163 -41.860 1.00 8.66 331 ARG A CA 1
ATOM 2519 C C . ARG A 1 331 ? 11.344 -0.245 -41.254 1.00 8.64 331 ARG A C 1
ATOM 2520 O O . ARG A 1 331 ? 12.368 -0.047 -41.936 1.00 10.15 331 ARG A O 1
ATOM 2528 N N . HIS A 1 332 ? 11.406 -0.578 -39.971 1.00 8.76 332 HIS A N 1
ATOM 2529 C CA . HIS A 1 332 ? 12.642 -0.562 -39.200 1.00 8.21 332 HIS A CA 1
ATOM 2530 C C . HIS A 1 332 ? 12.795 -1.849 -38.379 1.00 8.48 332 HIS A C 1
ATOM 2531 O O . HIS A 1 332 ? 12.592 -1.872 -37.121 1.00 9.18 332 HIS A O 1
ATOM 2538 N N . PRO A 1 333 ? 13.033 -2.954 -39.049 1.00 8.59 333 PRO A N 1
ATOM 2539 C CA . PRO A 1 333 ? 12.983 -4.270 -38.385 1.00 8.90 333 PRO A CA 1
ATOM 2540 C C . PRO A 1 333 ? 13.897 -4.377 -37.226 1.00 10.23 333 PRO A C 1
ATOM 2541 O O . PRO A 1 333 ? 13.526 -5.039 -36.208 1.00 11.22 333 PRO A O 1
ATOM 2545 N N . GLN A 1 334 ? 15.039 -3.746 -37.257 1.00 9.27 334 GLN A N 1
ATOM 2546 C CA . GLN A 1 334 ? 16.056 -3.797 -36.190 1.00 9.26 334 GLN A CA 1
ATOM 2547 C C . GLN A 1 334 ? 15.920 -2.613 -35.212 1.00 8.59 334 GLN A C 1
ATOM 2548 O O . GLN A 1 334 ? 16.779 -2.418 -34.379 1.00 11.05 334 GLN A O 1
ATOM 2554 N N . GLY A 1 335 ? 14.866 -1.862 -35.389 1.00 8.03 335 GLY A N 1
ATOM 2555 C CA . GLY A 1 335 ? 14.747 -0.666 -34.534 1.00 8.37 335 GLY A CA 1
ATOM 2556 C C . GLY A 1 335 ? 15.712 0.400 -34.883 1.00 8.68 335 GLY A C 1
ATOM 2557 O O . GLY A 1 335 ? 16.207 0.476 -36.059 1.00 10.72 335 GLY A O 1
ATOM 2558 N N . TYR A 1 336 ? 16.055 1.213 -33.956 1.00 8.11 336 TYR A N 1
ATOM 2559 C CA . TYR A 1 336 ? 17.018 2.305 -34.155 1.00 7.65 336 TYR A CA 1
ATOM 2560 C C . TYR A 1 336 ? 18.436 1.743 -34.149 1.00 7.95 336 TYR A C 1
ATOM 2561 O O . TYR A 1 336 ? 18.731 0.734 -33.469 1.00 9.56 336 TYR A O 1
ATOM 2570 N N . PRO A 1 337 ? 19.363 2.352 -34.908 1.00 7.97 337 PRO A N 1
ATOM 2571 C CA . PRO A 1 337 ? 20.724 1.876 -34.843 1.00 9.54 337 PRO A CA 1
ATOM 2572 C C . PRO A 1 337 ? 21.424 2.112 -33.567 1.00 10.47 337 PRO A C 1
ATOM 2573 O O . PRO A 1 337 ? 21.134 3.090 -32.865 1.00 10.27 337 PRO A O 1
ATOM 2577 N N . ASP A 1 338 ? 22.340 1.194 -33.206 1.00 12.67 338 ASP A N 1
ATOM 2578 C CA . ASP A 1 338 ? 23.173 1.246 -31.948 1.00 21.65 338 ASP A CA 1
ATOM 2579 C C . ASP A 1 338 ? 24.335 2.130 -32.133 1.00 35.93 338 ASP A C 1
ATOM 2580 O O . ASP A 1 338 ? 25.458 1.549 -32.072 1.00 36.85 338 ASP A O 1
ATOM 2582 N N . MET B 1 1 ? 29.536 -13.866 17.167 1.00 10.76 1 MET B N 1
ATOM 2583 C CA . MET B 1 1 ? 29.444 -13.420 15.797 1.00 12.09 1 MET B CA 1
ATOM 2584 C C . MET B 1 1 ? 29.948 -12.018 15.602 1.00 9.79 1 MET B C 1
ATOM 2585 O O . MET B 1 1 ? 30.096 -11.310 16.605 1.00 10.05 1 MET B O 1
ATOM 2590 N N . ARG B 1 2 ? 30.245 -11.640 14.369 1.00 8.98 2 ARG B N 1
ATOM 2591 C CA . ARG B 1 2 ? 30.730 -10.300 14.044 1.00 11.12 2 ARG B CA 1
ATOM 2592 C C . ARG B 1 2 ? 29.525 -9.499 13.535 1.00 9.15 2 ARG B C 1
ATOM 2593 O O . ARG B 1 2 ? 28.921 -9.868 12.520 1.00 9.97 2 ARG B O 1
ATOM 2601 N N . VAL B 1 3 ? 29.145 -8.510 14.332 1.00 7.75 3 VAL B N 1
ATOM 2602 C CA . VAL B 1 3 ? 27.850 -7.779 14.189 1.00 8.11 3 VAL B CA 1
ATOM 2603 C C . VAL B 1 3 ? 28.117 -6.358 13.818 1.00 7.29 3 VAL B C 1
ATOM 2604 O O . VAL B 1 3 ? 28.805 -5.619 14.549 1.00 8.89 3 VAL B O 1
ATOM 2608 N N . LEU B 1 4 ? 27.564 -5.919 12.695 1.00 7.15 4 LEU B N 1
ATOM 2609 C CA . LEU B 1 4 ? 27.480 -4.478 12.333 1.00 7.83 4 LEU B CA 1
ATOM 2610 C C . LEU B 1 4 ? 26.218 -3.909 12.929 1.00 6.35 4 LEU B C 1
ATOM 2611 O O . LEU B 1 4 ? 25.135 -4.446 12.642 1.00 7.94 4 LEU B O 1
ATOM 2616 N N . VAL B 1 5 ? 26.311 -2.896 13.784 1.00 6.47 5 VAL B N 1
ATOM 2617 C CA . VAL B 1 5 ? 25.199 -2.254 14.472 1.00 6.15 5 VAL B CA 1
ATOM 2618 C C . VAL B 1 5 ? 25.081 -0.853 13.934 1.00 5.88 5 VAL B C 1
ATOM 2619 O O . VAL B 1 5 ? 25.792 0.063 14.381 1.00 6.69 5 VAL B O 1
ATOM 2623 N N . THR B 1 6 ? 24.228 -0.610 12.937 1.00 5.25 6 THR B N 1
ATOM 2624 C CA . THR B 1 6 ? 24.012 0.711 12.478 1.00 5.76 6 THR B CA 1
ATOM 2625 C C . THR B 1 6 ? 23.138 1.452 13.531 1.00 5.73 6 THR B C 1
ATOM 2626 O O . THR B 1 6 ? 22.326 0.854 14.219 1.00 6.04 6 THR B O 1
ATOM 2630 N N . GLY B 1 7 ? 23.394 2.749 13.683 1.00 5.98 7 GLY B N 1
ATOM 2631 C CA . GLY B 1 7 ? 22.708 3.503 14.748 1.00 6.39 7 GLY B CA 1
ATOM 2632 C C . GLY B 1 7 ? 23.059 3.047 16.123 1.00 6.58 7 GLY B C 1
ATOM 2633 O O . GLY B 1 7 ? 22.359 3.290 17.126 1.00 6.82 7 GLY B O 1
ATOM 2634 N N . GLY B 1 8 ? 24.232 2.370 16.315 1.00 6.57 8 GLY B N 1
ATOM 2635 C CA . GLY B 1 8 ? 24.562 1.724 17.586 1.00 6.36 8 GLY B CA 1
ATOM 2636 C C . GLY B 1 8 ? 24.948 2.655 18.699 1.00 6.76 8 GLY B C 1
ATOM 2637 O O . GLY B 1 8 ? 24.980 2.179 19.812 1.00 7.45 8 GLY B O 1
ATOM 2638 N N . SER B 1 9 ? 25.214 3.964 18.433 1.00 6.10 9 SER B N 1
ATOM 2639 C CA . SER B 1 9 ? 25.421 4.911 19.527 1.00 6.68 9 SER B CA 1
ATOM 2640 C C . SER B 1 9 ? 24.132 5.525 20.021 1.00 6.64 9 SER B C 1
ATOM 2641 O O . SER B 1 9 ? 24.173 6.322 20.955 1.00 6.86 9 SER B O 1
ATOM 2644 N N . GLY B 1 10 ? 22.997 5.204 19.368 1.00 5.73 10 GLY B N 1
ATOM 2645 C CA . GLY B 1 10 ? 21.724 5.747 19.797 1.00 5.51 10 GLY B CA 1
ATOM 2646 C C . GLY B 1 10 ? 21.160 4.978 20.996 1.00 4.94 10 GLY B C 1
ATOM 2647 O O . GLY B 1 10 ? 21.808 4.227 21.706 1.00 5.41 10 GLY B O 1
ATOM 2648 N N . TYR B 1 11 ? 19.928 5.335 21.276 1.00 4.99 11 TYR B N 1
ATOM 2649 C CA . TYR B 1 11 ? 19.242 4.845 22.503 1.00 5.07 11 TYR B CA 1
ATOM 2650 C C . TYR B 1 11 ? 19.156 3.331 22.611 1.00 5.51 11 TYR B C 1
ATOM 2651 O O . TYR B 1 11 ? 19.731 2.664 23.479 1.00 5.81 11 TYR B O 1
ATOM 2660 N N . ILE B 1 12 ? 18.411 2.723 21.701 1.00 5.16 12 ILE B N 1
ATOM 2661 C CA . ILE B 1 12 ? 18.288 1.305 21.690 1.00 5.63 12 ILE B CA 1
ATOM 2662 C C . ILE B 1 12 ? 19.581 0.623 21.362 1.00 5.21 12 ILE B C 1
ATOM 2663 O O . ILE B 1 12 ? 19.950 -0.404 21.983 1.00 5.71 12 ILE B O 1
ATOM 2668 N N . GLY B 1 13 ? 20.261 1.159 20.391 1.00 5.56 13 GLY B N 1
ATOM 2669 C CA . GLY B 1 13 ? 21.536 0.568 19.939 1.00 5.80 13 GLY B CA 1
ATOM 2670 C C . GLY B 1 13 ? 22.557 0.512 21.039 1.00 6.13 13 GLY B C 1
ATOM 2671 O O . GLY B 1 13 ? 23.245 -0.519 21.148 1.00 6.12 13 GLY B O 1
ATOM 2672 N N . SER B 1 14 ? 22.686 1.596 21.831 1.00 5.74 14 SER B N 1
ATOM 2673 C CA . SER B 1 14 ? 23.772 1.547 22.858 1.00 6.25 14 SER B CA 1
ATOM 2674 C C . SER B 1 14 ? 23.507 0.432 23.871 1.00 5.79 14 SER B C 1
ATOM 2675 O O . SER B 1 14 ? 24.420 -0.288 24.260 1.00 7.12 14 SER B O 1
ATOM 2678 N N . HIS B 1 15 ? 22.262 0.249 24.288 1.00 5.69 15 HIS B N 1
ATOM 2679 C CA . HIS B 1 15 ? 21.919 -0.807 25.175 1.00 5.78 15 HIS B CA 1
ATOM 2680 C C . HIS B 1 15 ? 22.075 -2.175 24.600 1.00 6.21 15 HIS B C 1
ATOM 2681 O O . HIS B 1 15 ? 22.567 -3.140 25.213 1.00 7.92 15 HIS B O 1
ATOM 2688 N N . THR B 1 16 ? 21.721 -2.323 23.295 1.00 6.36 16 THR B N 1
ATOM 2689 C CA . THR B 1 16 ? 21.933 -3.543 22.580 1.00 6.79 16 THR B CA 1
ATOM 2690 C C . THR B 1 16 ? 23.428 -3.940 22.481 1.00 6.51 16 THR B C 1
ATOM 2691 O O . THR B 1 16 ? 23.799 -5.087 22.633 1.00 6.90 16 THR B O 1
ATOM 2695 N N . CYS B 1 17 ? 24.228 -2.909 22.132 1.00 6.70 17 CYS B N 1
ATOM 2696 C CA . CYS B 1 17 ? 25.688 -3.168 22.026 1.00 7.43 17 CYS B CA 1
ATOM 2697 C C . CYS B 1 17 ? 26.267 -3.620 23.350 1.00 7.54 17 CYS B C 1
ATOM 2698 O O . CYS B 1 17 ? 27.111 -4.551 23.310 1.00 7.32 17 CYS B O 1
ATOM 2701 N N . VAL B 1 18 ? 25.838 -3.076 24.480 1.00 7.02 18 VAL B N 1
ATOM 2702 C CA . VAL B 1 18 ? 26.327 -3.616 25.761 1.00 7.12 18 VAL B CA 1
ATOM 2703 C C . VAL B 1 18 ? 26.032 -5.086 25.915 1.00 8.34 18 VAL B C 1
ATOM 2704 O O . VAL B 1 18 ? 26.892 -5.904 26.262 1.00 9.11 18 VAL B O 1
ATOM 2708 N N . GLN B 1 19 ? 24.787 -5.466 25.559 1.00 7.55 19 GLN B N 1
ATOM 2709 C CA . GLN B 1 19 ? 24.389 -6.860 25.667 1.00 9.07 19 GLN B CA 1
ATOM 2710 C C . GLN B 1 19 ? 25.102 -7.733 24.681 1.00 8.08 19 GLN B C 1
ATOM 2711 O O . GLN B 1 19 ? 25.530 -8.874 25.027 1.00 10.22 19 GLN B O 1
ATOM 2717 N N . LEU B 1 20 ? 25.351 -7.279 23.470 1.00 7.29 20 LEU B N 1
ATOM 2718 C CA . LEU B 1 20 ? 26.098 -8.000 22.477 1.00 7.57 20 LEU B CA 1
ATOM 2719 C C . LEU B 1 20 ? 27.526 -8.291 22.977 1.00 8.05 20 LEU B C 1
ATOM 2720 O O . LEU B 1 20 ? 28.026 -9.422 22.842 1.00 9.33 20 LEU B O 1
ATOM 2725 N N . LEU B 1 21 ? 28.163 -7.258 23.452 1.00 8.11 21 LEU B N 1
ATOM 2726 C CA . LEU B 1 21 ? 29.591 -7.414 23.980 1.00 8.96 21 LEU B CA 1
ATOM 2727 C C . LEU B 1 21 ? 29.641 -8.299 25.186 1.00 11.04 21 LEU B C 1
ATOM 2728 O O . LEU B 1 21 ? 30.523 -9.173 25.204 1.00 11.01 21 LEU B O 1
ATOM 2733 N N . GLN B 1 22 ? 28.658 -8.266 26.042 1.00 9.62 22 GLN B N 1
ATOM 2734 C CA . GLN B 1 22 ? 28.597 -9.180 27.228 1.00 11.37 22 GLN B CA 1
ATOM 2735 C C . GLN B 1 22 ? 28.460 -10.582 26.733 1.00 12.85 22 GLN B C 1
ATOM 2736 O O . GLN B 1 22 ? 28.989 -11.499 27.424 1.00 16.31 22 GLN B O 1
ATOM 2742 N N . ASN B 1 23 ? 27.757 -10.843 25.636 1.00 10.65 23 ASN B N 1
ATOM 2743 C CA . ASN B 1 23 ? 27.595 -12.196 25.123 1.00 11.96 23 ASN B CA 1
ATOM 2744 C C . ASN B 1 23 ? 28.745 -12.620 24.243 1.00 12.15 23 ASN B C 1
ATOM 2745 O O . ASN B 1 23 ? 28.638 -13.755 23.683 1.00 16.25 23 ASN B O 1
ATOM 2750 N N . GLY B 1 24 ? 29.822 -11.875 24.106 1.00 11.28 24 GLY B N 1
ATOM 2751 C CA . GLY B 1 24 ? 30.944 -12.361 23.373 1.00 12.09 24 GLY B CA 1
ATOM 2752 C C . GLY B 1 24 ? 30.966 -12.067 21.908 1.00 11.93 24 GLY B C 1
ATOM 2753 O O . GLY B 1 24 ? 31.913 -12.384 21.183 1.00 14.40 24 GLY B O 1
ATOM 2754 N N . HIS B 1 25 ? 29.992 -11.248 21.420 1.00 10.01 25 HIS B N 1
ATOM 2755 C CA . HIS B 1 25 ? 30.039 -10.858 20.072 1.00 9.17 25 HIS B CA 1
ATOM 2756 C C . HIS B 1 25 ? 31.008 -9.754 19.776 1.00 8.84 25 HIS B C 1
ATOM 2757 O O . HIS B 1 25 ? 31.315 -8.975 20.696 1.00 10.32 25 HIS B O 1
ATOM 2764 N N . ASP B 1 26 ? 31.474 -9.697 18.553 1.00 8.92 26 ASP B N 1
ATOM 2765 C CA . ASP B 1 26 ? 32.323 -8.569 18.099 1.00 9.98 26 ASP B CA 1
ATOM 2766 C C . ASP B 1 26 ? 31.385 -7.513 17.526 1.00 10.33 26 ASP B C 1
ATOM 2767 O O . ASP B 1 26 ? 30.467 -7.874 16.714 1.00 12.05 26 ASP B O 1
ATOM 2772 N N . VAL B 1 27 ? 31.513 -6.267 17.911 1.00 8.91 27 VAL B N 1
ATOM 2773 C CA . VAL B 1 27 ? 30.570 -5.229 17.520 1.00 8.84 27 VAL B CA 1
ATOM 2774 C C . VAL B 1 27 ? 31.279 -4.140 16.786 1.00 8.86 27 VAL B C 1
ATOM 2775 O O . VAL B 1 27 ? 32.305 -3.567 17.244 1.00 9.78 27 VAL B O 1
ATOM 2779 N N . ILE B 1 28 ? 30.767 -3.743 15.632 1.00 8.35 28 ILE B N 1
ATOM 2780 C CA . ILE B 1 28 ? 31.163 -2.583 14.875 1.00 9.55 28 ILE B CA 1
ATOM 2781 C C . ILE B 1 28 ? 29.962 -1.632 14.835 1.00 8.34 28 ILE B C 1
ATOM 2782 O O . ILE B 1 28 ? 28.887 -2.049 14.329 1.00 9.74 28 ILE B O 1
ATOM 2787 N N . ILE B 1 29 ? 30.082 -0.420 15.313 1.00 7.01 29 ILE B N 1
ATOM 2788 C CA . ILE B 1 29 ? 29.053 0.567 15.363 1.00 7.25 29 ILE B CA 1
ATOM 2789 C C . ILE B 1 29 ? 29.237 1.493 14.217 1.00 8.89 29 ILE B C 1
ATOM 2790 O O . ILE B 1 29 ? 30.319 2.071 14.045 1.00 8.86 29 ILE B O 1
ATOM 2795 N N . LEU B 1 30 ? 28.218 1.809 13.456 1.00 7.46 30 LEU B N 1
ATOM 2796 C CA . LEU B 1 30 ? 28.171 2.804 12.381 1.00 6.58 30 LEU B CA 1
ATOM 2797 C C . LEU B 1 30 ? 27.163 3.831 12.746 1.00 7.47 30 LEU B C 1
ATOM 2798 O O . LEU B 1 30 ? 26.006 3.441 12.960 1.00 7.92 30 LEU B O 1
ATOM 2803 N N . ASP B 1 31 ? 27.491 5.077 12.888 1.00 7.10 31 ASP B N 1
ATOM 2804 C CA . ASP B 1 31 ? 26.504 6.105 13.257 1.00 6.85 31 ASP B CA 1
ATOM 2805 C C . ASP B 1 31 ? 26.908 7.439 12.733 1.00 7.60 31 ASP B C 1
ATOM 2806 O O . ASP B 1 31 ? 28.149 7.706 12.726 1.00 7.88 31 ASP B O 1
ATOM 2811 N N . ASN B 1 32 ? 26.009 8.283 12.328 1.00 5.79 32 ASN B N 1
ATOM 2812 C CA . ASN B 1 32 ? 26.368 9.641 11.855 1.00 7.57 32 ASN B CA 1
ATOM 2813 C C . ASN B 1 32 ? 26.262 10.688 12.960 1.00 8.05 32 ASN B C 1
ATOM 2814 O O . ASN B 1 32 ? 26.478 11.864 12.706 1.00 8.31 32 ASN B O 1
ATOM 2819 N N . LEU B 1 33 ? 25.872 10.269 14.156 1.00 7.85 33 LEU B N 1
ATOM 2820 C CA . LEU B 1 33 ? 25.777 11.145 15.322 1.00 8.28 33 LEU B CA 1
ATOM 2821 C C . LEU B 1 33 ? 24.775 12.226 15.194 1.00 8.57 33 LEU B C 1
ATOM 2822 O O . LEU B 1 33 ? 24.812 13.268 15.927 1.00 10.42 33 LEU B O 1
ATOM 2827 N N . CYS B 1 34 ? 23.750 12.080 14.337 1.00 7.38 34 CYS B N 1
ATOM 2828 C CA . CYS B 1 34 ? 22.726 13.121 14.252 1.00 8.25 34 CYS B CA 1
ATOM 2829 C C . CYS B 1 34 ? 21.804 13.140 15.452 1.00 7.51 34 CYS B C 1
ATOM 2830 O O . CYS B 1 34 ? 21.173 14.184 15.721 1.00 10.28 34 CYS B O 1
ATOM 2833 N N . ASN B 1 35 ? 21.705 12.018 16.193 1.00 7.09 35 ASN B N 1
ATOM 2834 C CA . ASN B 1 35 ? 20.815 12.000 17.357 1.00 6.66 35 ASN B CA 1
ATOM 2835 C C . ASN B 1 35 ? 21.423 11.327 18.516 1.00 7.35 35 ASN B C 1
ATOM 2836 O O . ASN B 1 35 ? 20.723 10.794 19.401 1.00 8.02 35 ASN B O 1
ATOM 2841 N N . SER B 1 36 ? 22.761 11.249 18.579 1.00 7.81 36 SER B N 1
ATOM 2842 C CA . SER B 1 36 ? 23.469 10.706 19.707 1.00 7.57 36 SER B CA 1
ATOM 2843 C C . SER B 1 36 ? 24.821 11.353 19.869 1.00 8.72 36 SER B C 1
ATOM 2844 O O . SER B 1 36 ? 25.263 12.046 18.948 1.00 10.32 36 SER B O 1
ATOM 2847 N N . LYS B 1 37 ? 25.404 11.124 21.013 1.00 9.09 37 LYS B N 1
ATOM 2848 C CA . LYS B 1 37 ? 26.717 11.691 21.371 1.00 9.53 37 LYS B CA 1
ATOM 2849 C C . LYS B 1 37 ? 27.831 10.708 21.327 1.00 9.24 37 LYS B C 1
ATOM 2850 O O . LYS B 1 37 ? 27.723 9.597 21.833 1.00 10.06 37 LYS B O 1
ATOM 2856 N N . ARG B 1 38 ? 28.964 11.073 20.689 1.00 9.96 38 ARG B N 1
ATOM 2857 C CA . ARG B 1 38 ? 30.163 10.201 20.560 1.00 10.77 38 ARG B CA 1
ATOM 2858 C C . ARG B 1 38 ? 30.646 9.661 21.909 1.00 9.20 38 ARG B C 1
ATOM 2859 O O . ARG B 1 38 ? 31.167 8.568 22.007 1.00 8.74 38 ARG B O 1
ATOM 2867 N N . SER B 1 39 ? 30.455 10.481 22.955 1.00 9.25 39 SER B N 1
ATOM 2868 C CA . SER B 1 39 ? 30.962 10.076 24.273 1.00 9.41 39 SER B CA 1
ATOM 2869 C C . SER B 1 39 ? 30.245 8.924 24.936 1.00 9.25 39 SER B C 1
ATOM 2870 O O . SER B 1 39 ? 30.671 8.372 25.914 1.00 10.35 39 SER B O 1
ATOM 2873 N N . VAL B 1 40 ? 29.122 8.470 24.312 1.00 8.29 40 VAL B N 1
ATOM 2874 C CA . VAL B 1 40 ? 28.545 7.230 24.816 1.00 7.75 40 VAL B CA 1
ATOM 2875 C C . VAL B 1 40 ? 29.430 6.036 24.518 1.00 6.78 40 VAL B C 1
ATOM 2876 O O . VAL B 1 40 ? 29.311 4.990 25.170 1.00 7.16 40 VAL B O 1
ATOM 2880 N N . LEU B 1 41 ? 30.322 6.133 23.480 1.00 7.04 41 LEU B N 1
ATOM 2881 C CA . LEU B 1 41 ? 31.112 4.961 23.108 1.00 7.42 41 LEU B CA 1
ATOM 2882 C C . LEU B 1 41 ? 31.908 4.299 24.250 1.00 7.37 41 LEU B C 1
ATOM 2883 O O . LEU B 1 41 ? 31.879 3.073 24.419 1.00 8.03 41 LEU B O 1
ATOM 2888 N N . PRO B 1 42 ? 32.658 5.120 25.010 1.00 7.74 42 PRO B N 1
ATOM 2889 C CA . PRO B 1 42 ? 33.386 4.461 26.076 1.00 8.44 42 PRO B CA 1
ATOM 2890 C C . PRO B 1 42 ? 32.537 3.914 27.190 1.00 7.88 42 PRO B C 1
ATOM 2891 O O . PRO B 1 42 ? 32.964 3.124 27.972 1.00 8.51 42 PRO B O 1
ATOM 2895 N N . VAL B 1 43 ? 31.283 4.426 27.305 1.00 7.79 43 VAL B N 1
ATOM 2896 C CA . VAL B 1 43 ? 30.320 3.883 28.301 1.00 7.97 43 VAL B CA 1
ATOM 2897 C C . VAL B 1 43 ? 29.857 2.496 27.833 1.00 7.62 43 VAL B C 1
ATOM 2898 O O . VAL B 1 43 ? 29.839 1.520 28.576 1.00 7.94 43 VAL B O 1
ATOM 2902 N N . ILE B 1 44 ? 29.556 2.395 26.545 1.00 7.30 44 ILE B N 1
ATOM 2903 C CA . ILE B 1 44 ? 29.243 1.059 25.940 1.00 8.48 44 ILE B CA 1
ATOM 2904 C C . ILE B 1 44 ? 30.373 0.094 26.219 1.00 8.12 44 ILE B C 1
ATOM 2905 O O . ILE B 1 44 ? 30.222 -1.032 26.609 1.00 8.12 44 ILE B O 1
ATOM 2910 N N . GLU B 1 45 ? 31.642 0.566 25.992 1.00 8.72 45 GLU B N 1
ATOM 2911 C CA . GLU B 1 45 ? 32.780 -0.314 26.137 1.00 9.62 45 GLU B CA 1
ATOM 2912 C C . GLU B 1 45 ? 32.973 -0.711 27.621 1.00 9.23 45 GLU B C 1
ATOM 2913 O O . GLU B 1 45 ? 33.209 -1.906 27.875 1.00 11.00 45 GLU B O 1
ATOM 2919 N N . ARG B 1 46 ? 32.788 0.216 28.536 1.00 8.44 46 ARG B N 1
ATOM 2920 C CA . ARG B 1 46 ? 32.991 -0.110 29.985 1.00 10.74 46 ARG B CA 1
ATOM 2921 C C . ARG B 1 46 ? 31.894 -1.080 30.449 1.00 10.71 46 ARG B C 1
ATOM 2922 O O . ARG B 1 46 ? 32.139 -2.090 31.051 1.00 11.68 46 ARG B O 1
ATOM 2930 N N . LEU B 1 47 ? 30.630 -0.812 30.089 1.00 9.68 47 LEU B N 1
ATOM 2931 C CA . LEU B 1 47 ? 29.541 -1.661 30.514 1.00 9.48 47 LEU B CA 1
ATOM 2932 C C . LEU B 1 47 ? 29.557 -3.009 29.771 1.00 10.36 47 LEU B C 1
ATOM 2933 O O . LEU B 1 47 ? 29.148 -4.045 30.309 1.00 12.12 47 LEU B O 1
ATOM 2938 N N . GLY B 1 48 ? 29.963 -3.024 28.532 1.00 8.83 48 GLY B N 1
ATOM 2939 C CA . GLY B 1 48 ? 30.028 -4.220 27.765 1.00 10.12 48 GLY B CA 1
ATOM 2940 C C . GLY B 1 48 ? 31.199 -5.141 28.052 1.00 10.89 48 GLY B C 1
ATOM 2941 O O . GLY B 1 48 ? 31.151 -6.336 27.775 1.00 11.92 48 GLY B O 1
ATOM 2942 N N . GLY B 1 49 ? 32.259 -4.512 28.594 1.00 12.22 49 GLY B N 1
ATOM 2943 C CA . GLY B 1 49 ? 33.488 -5.245 28.895 1.00 12.43 49 GLY B CA 1
ATOM 2944 C C . GLY B 1 49 ? 34.401 -5.555 27.792 1.00 12.67 49 GLY B C 1
ATOM 2945 O O . GLY B 1 49 ? 35.290 -6.405 27.923 1.00 15.21 49 GLY B O 1
ATOM 2946 N N . LYS B 1 50 ? 34.216 -4.951 26.637 1.00 11.05 50 LYS B N 1
ATOM 2947 C CA . LYS B 1 50 ? 34.956 -5.230 25.476 1.00 12.09 50 LYS B CA 1
ATOM 2948 C C . LYS B 1 50 ? 34.884 -3.997 24.517 1.00 10.81 50 LYS B C 1
ATOM 2949 O O . LYS B 1 50 ? 33.867 -3.287 24.590 1.00 11.83 50 LYS B O 1
ATOM 2955 N N . HIS B 1 51 ? 35.895 -3.811 23.671 1.00 12.11 51 HIS B N 1
ATOM 2956 C CA . HIS B 1 51 ? 35.944 -2.642 22.786 1.00 10.98 51 HIS B CA 1
ATOM 2957 C C . HIS B 1 51 ? 35.071 -2.876 21.542 1.00 11.64 51 HIS B C 1
ATOM 2958 O O . HIS B 1 51 ? 35.320 -3.781 20.813 1.00 12.19 51 HIS B O 1
ATOM 2965 N N . PRO B 1 52 ? 34.127 -1.946 21.314 1.00 10.97 52 PRO B N 1
ATOM 2966 C CA . PRO B 1 52 ? 33.421 -1.950 20.006 1.00 11.52 52 PRO B CA 1
ATOM 2967 C C . PRO B 1 52 ? 34.155 -1.046 19.039 1.00 10.77 52 PRO B C 1
ATOM 2968 O O . PRO B 1 52 ? 34.630 0.011 19.484 1.00 11.81 52 PRO B O 1
ATOM 2972 N N . THR B 1 53 ? 34.266 -1.395 17.806 1.00 10.79 53 THR B N 1
ATOM 2973 C CA . THR B 1 53 ? 34.798 -0.537 16.761 1.00 10.66 53 THR B CA 1
ATOM 2974 C C . THR B 1 53 ? 33.807 0.511 16.447 1.00 11.46 53 THR B C 1
ATOM 2975 O O . THR B 1 53 ? 32.561 0.210 16.434 1.00 13.94 53 THR B O 1
ATOM 2979 N N . PHE B 1 54 ? 34.172 1.724 16.160 1.00 10.31 54 PHE B N 1
ATOM 2980 C CA . PHE B 1 54 ? 33.282 2.825 15.756 1.00 9.91 54 PHE B CA 1
ATOM 2981 C C . PHE B 1 54 ? 33.676 3.308 14.411 1.00 11.05 54 PHE B C 1
ATOM 2982 O O . PHE B 1 54 ? 34.886 3.568 14.121 1.00 14.59 54 PHE B O 1
ATOM 2990 N N . VAL B 1 55 ? 32.748 3.481 13.543 1.00 9.65 55 VAL B N 1
ATOM 2991 C CA . VAL B 1 55 ? 32.860 4.205 12.276 1.00 10.31 55 VAL B CA 1
ATOM 2992 C C . VAL B 1 55 ? 31.890 5.281 12.260 1.00 10.05 55 VAL B C 1
ATOM 2993 O O . VAL B 1 55 ? 30.637 5.030 12.317 1.00 9.40 55 VAL B O 1
ATOM 2997 N N . GLU B 1 56 ? 32.263 6.552 12.074 1.00 10.81 56 GLU B N 1
ATOM 2998 C CA . GLU B 1 56 ? 31.373 7.658 11.932 1.00 10.05 56 GLU B CA 1
ATOM 2999 C C . GLU B 1 56 ? 31.019 7.720 10.477 1.00 9.62 56 GLU B C 1
ATOM 3000 O O . GLU B 1 56 ? 31.891 7.867 9.601 1.00 11.85 56 GLU B O 1
ATOM 3006 N N . GLY B 1 57 ? 29.730 7.639 10.087 1.00 8.16 57 GLY B N 1
ATOM 3007 C CA . GLY B 1 57 ? 29.308 7.705 8.727 1.00 8.90 57 GLY B CA 1
ATOM 3008 C C . GLY B 1 57 ? 27.854 7.444 8.570 1.00 8.05 57 GLY B C 1
ATOM 3009 O O . GLY B 1 57 ? 27.109 7.277 9.556 1.00 7.67 57 GLY B O 1
ATOM 3010 N N . ASP B 1 58 ? 27.370 7.340 7.359 1.00 8.18 58 ASP B N 1
ATOM 3011 C CA . ASP B 1 58 ? 25.970 7.469 6.998 1.00 7.89 58 ASP B CA 1
ATOM 3012 C C . ASP B 1 58 ? 25.567 6.241 6.226 1.00 8.30 58 ASP B C 1
ATOM 3013 O O . ASP B 1 58 ? 26.260 5.803 5.253 1.00 8.62 58 ASP B O 1
ATOM 3018 N N . ILE B 1 59 ? 24.474 5.590 6.613 1.00 7.65 59 ILE B N 1
ATOM 3019 C CA . ILE B 1 59 ? 23.947 4.381 5.880 1.00 8.14 59 ILE B CA 1
ATOM 3020 C C . ILE B 1 59 ? 23.636 4.709 4.435 1.00 9.31 59 ILE B C 1
ATOM 3021 O O . ILE B 1 59 ? 23.614 3.797 3.620 1.00 9.17 59 ILE B O 1
ATOM 3026 N N . ARG B 1 60 ? 23.399 5.968 4.077 1.00 8.15 60 ARG B N 1
ATOM 3027 C CA . ARG B 1 60 ? 23.150 6.313 2.690 1.00 9.17 60 ARG B CA 1
ATOM 3028 C C . ARG B 1 60 ? 24.388 6.247 1.861 1.00 9.49 60 ARG B C 1
ATOM 3029 O O . ARG B 1 60 ? 24.241 6.339 0.605 1.00 11.37 60 ARG B O 1
ATOM 3037 N N . ASN B 1 61 ? 25.531 6.153 2.458 1.00 9.09 61 ASN B N 1
ATOM 3038 C CA . ASN B 1 61 ? 26.836 6.087 1.736 1.00 9.95 61 ASN B CA 1
ATOM 3039 C C . ASN B 1 61 ? 27.089 4.601 1.477 1.00 10.61 61 ASN B C 1
ATOM 3040 O O . ASN B 1 61 ? 27.708 3.868 2.299 1.00 9.95 61 ASN B O 1
ATOM 3045 N N . GLU B 1 62 ? 26.583 4.056 0.320 1.00 11.07 62 GLU B N 1
ATOM 3046 C CA . GLU B 1 62 ? 26.681 2.646 0.044 1.00 11.07 62 GLU B CA 1
ATOM 3047 C C . GLU B 1 62 ? 28.179 2.176 -0.064 1.00 11.27 62 GLU B C 1
ATOM 3048 O O . GLU B 1 62 ? 28.489 1.059 0.374 1.00 11.81 62 GLU B O 1
ATOM 3054 N N . ALA B 1 63 ? 29.039 3.000 -0.634 1.00 12.04 63 ALA B N 1
ATOM 3055 C CA . ALA B 1 63 ? 30.458 2.678 -0.733 1.00 13.61 63 ALA B CA 1
ATOM 3056 C C . ALA B 1 63 ? 31.077 2.389 0.641 1.00 13.43 63 ALA B C 1
ATOM 3057 O O . ALA B 1 63 ? 31.774 1.397 0.841 1.00 13.79 63 ALA B O 1
ATOM 3059 N N . LEU B 1 64 ? 30.703 3.243 1.615 1.00 12.01 64 LEU B N 1
ATOM 3060 C CA . LEU B 1 64 ? 31.271 3.063 2.952 1.00 12.74 64 LEU B CA 1
ATOM 3061 C C . LEU B 1 64 ? 30.700 1.795 3.557 1.00 11.28 64 LEU B C 1
ATOM 3062 O O . LEU B 1 64 ? 31.397 1.070 4.229 1.00 10.64 64 LEU B O 1
ATOM 3067 N N . MET B 1 65 ? 29.379 1.532 3.385 1.00 10.55 65 MET B N 1
ATOM 3068 C CA . MET B 1 65 ? 28.806 0.326 3.886 1.00 9.67 65 MET B CA 1
ATOM 3069 C C . MET B 1 65 ? 29.510 -0.943 3.369 1.00 10.19 65 MET B C 1
ATOM 3070 O O . MET B 1 65 ? 29.831 -1.809 4.147 1.00 10.33 65 MET B O 1
ATOM 3075 N N . THR B 1 66 ? 29.793 -0.903 2.082 1.00 11.86 66 THR B N 1
ATOM 3076 C CA . THR B 1 66 ? 30.460 -2.057 1.480 1.00 12.88 66 THR B CA 1
ATOM 3077 C C . THR B 1 66 ? 31.892 -2.243 2.073 1.00 13.59 66 THR B C 1
ATOM 3078 O O . THR B 1 66 ? 32.165 -3.401 2.423 1.00 14.76 66 THR B O 1
ATOM 3082 N N . GLU B 1 67 ? 32.578 -1.143 2.239 1.00 13.41 67 GLU B N 1
ATOM 3083 C CA . GLU B 1 67 ? 33.934 -1.167 2.851 1.00 15.34 67 GLU B CA 1
ATOM 3084 C C . GLU B 1 67 ? 33.847 -1.766 4.230 1.00 15.49 67 GLU B C 1
ATOM 3085 O O . GLU B 1 67 ? 34.609 -2.692 4.609 1.00 16.55 67 GLU B O 1
ATOM 3087 N N . ILE B 1 68 ? 32.933 -1.299 5.102 1.00 11.54 68 ILE B N 1
ATOM 3088 C CA . ILE B 1 68 ? 32.823 -1.843 6.405 1.00 11.68 68 ILE B CA 1
ATOM 3089 C C . ILE B 1 68 ? 32.563 -3.308 6.420 1.00 14.66 68 ILE B C 1
ATOM 3090 O O . ILE B 1 68 ? 33.157 -4.151 7.178 1.00 14.90 68 ILE B O 1
ATOM 3095 N N . LEU B 1 69 ? 31.610 -3.766 5.626 1.00 14.54 69 LEU B N 1
ATOM 3096 C CA . LEU B 1 69 ? 31.135 -5.160 5.642 1.00 15.74 69 LEU B CA 1
ATOM 3097 C C . LEU B 1 69 ? 32.216 -6.109 5.298 1.00 18.64 69 LEU B C 1
ATOM 3098 O O . LEU B 1 69 ? 32.363 -7.211 5.943 1.00 19.49 69 LEU B O 1
ATOM 3103 N N . HIS B 1 70 ? 32.976 -5.723 4.296 1.00 17.54 70 HIS B N 1
ATOM 3104 C CA . HIS B 1 70 ? 34.174 -6.471 3.888 1.00 21.59 70 HIS B CA 1
ATOM 3105 C C . HIS B 1 70 ? 35.305 -6.385 4.905 1.00 21.16 70 HIS B C 1
ATOM 3106 O O . HIS B 1 70 ? 35.745 -7.513 5.328 1.00 24.81 70 HIS B O 1
ATOM 3108 N N . ASP B 1 71 ? 35.733 -5.164 5.344 1.00 21.58 71 ASP B N 1
ATOM 3109 C CA . ASP B 1 71 ? 36.904 -4.895 6.305 1.00 20.22 71 ASP B CA 1
ATOM 3110 C C . ASP B 1 71 ? 36.696 -5.644 7.580 1.00 23.29 71 ASP B C 1
ATOM 3111 O O . ASP B 1 71 ? 37.684 -5.865 8.319 1.00 24.33 71 ASP B O 1
ATOM 3116 N N . HIS B 1 72 ? 35.468 -6.063 7.946 1.00 17.23 72 HIS B N 1
ATOM 3117 C CA . HIS B 1 72 ? 35.203 -6.733 9.182 1.00 17.87 72 HIS B CA 1
ATOM 3118 C C . HIS B 1 72 ? 34.590 -8.123 9.146 1.00 17.98 72 HIS B C 1
ATOM 3119 O O . HIS B 1 72 ? 34.143 -8.645 10.204 1.00 21.60 72 HIS B O 1
ATOM 3126 N N . ALA B 1 73 ? 34.472 -8.677 8.011 1.00 15.69 73 ALA B N 1
ATOM 3127 C CA . ALA B 1 73 ? 33.861 -9.992 7.797 1.00 14.60 73 ALA B CA 1
ATOM 3128 C C . ALA B 1 73 ? 32.563 -10.196 8.523 1.00 13.38 73 ALA B C 1
ATOM 3129 O O . ALA B 1 73 ? 32.360 -11.091 9.283 1.00 17.28 73 ALA B O 1
ATOM 3131 N N . ILE B 1 74 ? 31.665 -9.295 8.284 1.00 12.12 74 ILE B N 1
ATOM 3132 C CA . ILE B 1 74 ? 30.436 -9.243 9.140 1.00 10.63 74 ILE B CA 1
ATOM 3133 C C . ILE B 1 74 ? 29.552 -10.412 8.896 1.00 10.27 74 ILE B C 1
ATOM 3134 O O . ILE B 1 74 ? 29.328 -10.834 7.758 1.00 11.51 74 ILE B O 1
ATOM 3139 N N . ASP B 1 75 ? 29.011 -10.969 9.950 1.00 9.27 75 ASP B N 1
ATOM 3140 C CA . ASP B 1 75 ? 28.093 -12.108 9.926 1.00 9.38 75 ASP B CA 1
ATOM 3141 C C . ASP B 1 75 ? 26.640 -11.710 9.798 1.00 9.97 75 ASP B C 1
ATOM 3142 O O . ASP B 1 75 ? 25.809 -12.370 9.198 1.00 9.73 75 ASP B O 1
ATOM 3147 N N . THR B 1 76 ? 26.282 -10.635 10.527 1.00 8.11 76 THR B N 1
ATOM 3148 C CA . THR B 1 76 ? 24.876 -10.188 10.683 1.00 8.66 76 THR B CA 1
ATOM 3149 C C . THR B 1 76 ? 24.884 -8.719 10.894 1.00 7.94 76 THR B C 1
ATOM 3150 O O . THR B 1 76 ? 25.855 -8.146 11.437 1.00 7.73 76 THR B O 1
ATOM 3154 N N . VAL B 1 77 ? 23.789 -8.056 10.508 1.00 7.09 77 VAL B N 1
ATOM 3155 C CA . VAL B 1 77 ? 23.621 -6.604 10.614 1.00 7.16 77 VAL B CA 1
ATOM 3156 C C . VAL B 1 77 ? 22.398 -6.311 11.438 1.00 6.58 77 VAL B C 1
ATOM 3157 O O . VAL B 1 77 ? 21.309 -6.824 11.070 1.00 6.66 77 VAL B O 1
ATOM 3161 N N . ILE B 1 78 ? 22.520 -5.545 12.497 1.00 6.27 78 ILE B N 1
ATOM 3162 C CA . ILE B 1 78 ? 21.391 -5.054 13.236 1.00 6.09 78 ILE B CA 1
ATOM 3163 C C . ILE B 1 78 ? 21.240 -3.611 12.836 1.00 6.02 78 ILE B C 1
ATOM 3164 O O . ILE B 1 78 ? 22.116 -2.766 13.073 1.00 6.72 78 ILE B O 1
ATOM 3169 N N . HIS B 1 79 ? 20.086 -3.216 12.298 1.00 5.48 79 HIS B N 1
ATOM 3170 C CA . HIS B 1 79 ? 19.899 -1.890 11.715 1.00 5.27 79 HIS B CA 1
ATOM 3171 C C . HIS B 1 79 ? 19.052 -1.034 12.579 1.00 5.44 79 HIS B C 1
ATOM 3172 O O . HIS B 1 79 ? 17.784 -1.181 12.576 1.00 6.09 79 HIS B O 1
ATOM 3179 N N . PHE B 1 80 ? 19.627 -0.130 13.322 1.00 5.19 80 PHE B N 1
ATOM 3180 C CA . PHE B 1 80 ? 18.881 0.899 14.097 1.00 5.11 80 PHE B CA 1
ATOM 3181 C C . PHE B 1 80 ? 18.936 2.238 13.461 1.00 5.88 80 PHE B C 1
ATOM 3182 O O . PHE B 1 80 ? 18.161 3.130 13.884 1.00 6.82 80 PHE B O 1
ATOM 3190 N N . ALA B 1 81 ? 19.836 2.502 12.518 1.00 5.31 81 ALA B N 1
ATOM 3191 C CA . ALA B 1 81 ? 20.005 3.866 11.999 1.00 6.36 81 ALA B CA 1
ATOM 3192 C C . ALA B 1 81 ? 18.774 4.334 11.263 1.00 6.58 81 ALA B C 1
ATOM 3193 O O . ALA B 1 81 ? 18.220 3.579 10.460 1.00 7.85 81 ALA B O 1
ATOM 3195 N N . GLY B 1 82 ? 18.346 5.562 11.526 1.00 5.99 82 GLY B N 1
ATOM 3196 C CA . GLY B 1 82 ? 17.242 6.198 10.821 1.00 6.69 82 GLY B CA 1
ATOM 3197 C C . GLY B 1 82 ? 16.702 7.316 11.695 1.00 6.40 82 GLY B C 1
ATOM 3198 O O . GLY B 1 82 ? 17.184 7.564 12.792 1.00 6.35 82 GLY B O 1
ATOM 3199 N N . LEU B 1 83 ? 15.660 7.955 11.152 1.00 5.40 83 LEU B N 1
ATOM 3200 C CA . LEU B 1 83 ? 14.936 9.009 11.860 1.00 6.33 83 LEU B CA 1
ATOM 3201 C C . LEU B 1 83 ? 13.640 8.411 12.364 1.00 5.57 83 LEU B C 1
ATOM 3202 O O . LEU B 1 83 ? 13.030 7.546 11.726 1.00 5.88 83 LEU B O 1
ATOM 3207 N N . LYS B 1 84 ? 13.160 8.885 13.568 1.00 5.47 84 LYS B N 1
ATOM 3208 C CA . LYS B 1 84 ? 12.138 8.103 14.273 1.00 6.33 84 LYS B CA 1
ATOM 3209 C C . LYS B 1 84 ? 10.996 8.931 14.854 1.00 8.00 84 LYS B C 1
ATOM 3210 O O . LYS B 1 84 ? 10.198 8.354 15.568 1.00 9.15 84 LYS B O 1
ATOM 3216 N N . ALA B 1 85 ? 10.877 10.218 14.581 1.00 6.90 85 ALA B N 1
ATOM 3217 C CA . ALA B 1 85 ? 9.828 11.037 15.200 1.00 7.57 85 ALA B CA 1
ATOM 3218 C C . ALA B 1 85 ? 8.603 11.110 14.268 1.00 8.54 85 ALA B C 1
ATOM 3219 O O . ALA B 1 85 ? 8.630 11.728 13.221 1.00 7.87 85 ALA B O 1
ATOM 3221 N N . VAL B 1 86 ? 7.531 10.496 14.690 1.00 7.66 86 VAL B N 1
ATOM 3222 C CA . VAL B 1 86 ? 6.299 10.508 13.915 1.00 8.36 86 VAL B CA 1
ATOM 3223 C C . VAL B 1 86 ? 5.887 11.887 13.503 1.00 8.15 86 VAL B C 1
ATOM 3224 O O . VAL B 1 86 ? 5.527 12.189 12.342 1.00 8.49 86 VAL B O 1
ATOM 3228 N N . GLY B 1 87 ? 5.808 12.855 14.460 1.00 8.16 87 GLY B N 1
ATOM 3229 C CA . GLY B 1 87 ? 5.290 14.204 14.121 1.00 7.90 87 GLY B CA 1
ATOM 3230 C C . GLY B 1 87 ? 6.224 14.907 13.196 1.00 8.23 87 GLY B C 1
ATOM 3231 O O . GLY B 1 87 ? 5.836 15.580 12.245 1.00 9.54 87 GLY B O 1
ATOM 3232 N N . GLU B 1 88 ? 7.529 14.811 13.407 1.00 7.38 88 GLU B N 1
ATOM 3233 C CA . GLU B 1 88 ? 8.541 15.447 12.575 1.00 7.64 88 GLU B CA 1
ATOM 3234 C C . GLU B 1 88 ? 8.406 14.903 11.121 1.00 8.12 88 GLU B C 1
ATOM 3235 O O . GLU B 1 88 ? 8.581 15.645 10.159 1.00 8.16 88 GLU B O 1
ATOM 3241 N N . SER B 1 89 ? 8.082 13.612 10.996 1.00 6.56 89 SER B N 1
ATOM 3242 C CA . SER B 1 89 ? 8.049 13.032 9.668 1.00 6.28 89 SER B CA 1
ATOM 3243 C C . SER B 1 89 ? 6.963 13.644 8.784 1.00 7.50 89 SER B C 1
ATOM 3244 O O . SER B 1 89 ? 7.102 13.690 7.589 1.00 7.51 89 SER B O 1
ATOM 3247 N N . VAL B 1 90 ? 5.877 14.081 9.415 1.00 6.88 90 VAL B N 1
ATOM 3248 C CA . VAL B 1 90 ? 4.789 14.676 8.651 1.00 7.12 90 VAL B CA 1
ATOM 3249 C C . VAL B 1 90 ? 5.263 16.026 8.074 1.00 7.66 90 VAL B C 1
ATOM 3250 O O . VAL B 1 90 ? 4.903 16.402 6.929 1.00 9.01 90 VAL B O 1
ATOM 3254 N N . GLN B 1 91 ? 6.129 16.740 8.755 1.00 7.51 91 GLN B N 1
ATOM 3255 C CA . GLN B 1 91 ? 6.665 18.022 8.297 1.00 8.90 91 GLN B CA 1
ATOM 3256 C C . GLN B 1 91 ? 7.810 17.874 7.312 1.00 8.83 91 GLN B C 1
ATOM 3257 O O . GLN B 1 91 ? 8.120 18.775 6.501 1.00 10.72 91 GLN B O 1
ATOM 3263 N N . LYS B 1 92 ? 8.577 16.796 7.502 1.00 8.42 92 LYS B N 1
ATOM 3264 C CA . LYS B 1 92 ? 9.797 16.579 6.771 1.00 7.78 92 LYS B CA 1
ATOM 3265 C C . LYS B 1 92 ? 9.806 15.180 6.100 1.00 7.53 92 LYS B C 1
ATOM 3266 O O . LYS B 1 92 ? 10.651 14.320 6.348 1.00 7.87 92 LYS B O 1
ATOM 3272 N N . PRO B 1 93 ? 8.838 14.924 5.231 1.00 6.46 93 PRO B N 1
ATOM 3273 C CA . PRO B 1 93 ? 8.684 13.621 4.659 1.00 6.67 93 PRO B CA 1
ATOM 3274 C C . PRO B 1 93 ? 9.894 13.165 3.897 1.00 6.35 93 PRO B C 1
ATOM 3275 O O . PRO B 1 93 ? 10.313 11.977 3.958 1.00 6.89 93 PRO B O 1
ATOM 3279 N N . LEU B 1 94 ? 10.459 14.002 3.060 1.00 6.13 94 LEU B N 1
ATOM 3280 C CA . LEU B 1 94 ? 11.555 13.561 2.209 1.00 7.55 94 LEU B CA 1
ATOM 3281 C C . LEU B 1 94 ? 12.765 13.103 3.001 1.00 6.79 94 LEU B C 1
ATOM 3282 O O . LEU B 1 94 ? 13.420 12.111 2.657 1.00 7.63 94 LEU B O 1
ATOM 3287 N N . GLU B 1 95 ? 13.052 13.769 4.115 1.00 8.07 95 GLU B N 1
ATOM 3288 C CA . GLU B 1 95 ? 14.178 13.389 4.948 1.00 8.06 95 GLU B CA 1
ATOM 3289 C C . GLU B 1 95 ? 13.913 12.054 5.540 1.00 7.22 95 GLU B C 1
ATOM 3290 O O . GLU B 1 95 ? 14.846 11.246 5.723 1.00 7.33 95 GLU B O 1
ATOM 3296 N N . TYR B 1 96 ? 12.663 11.741 5.913 1.00 6.31 96 TYR B N 1
ATOM 3297 C CA . TYR B 1 96 ? 12.354 10.432 6.476 1.00 6.60 96 TYR B CA 1
ATOM 3298 C C . TYR B 1 96 ? 12.429 9.351 5.395 1.00 6.93 96 TYR B C 1
ATOM 3299 O O . TYR B 1 96 ? 13.034 8.266 5.620 1.00 6.79 96 TYR B O 1
ATOM 3308 N N . TYR B 1 97 ? 11.835 9.558 4.234 1.00 6.90 97 TYR B N 1
ATOM 3309 C CA . TYR B 1 97 ? 12.014 8.561 3.191 1.00 6.51 97 TYR B CA 1
ATOM 3310 C C . TYR B 1 97 ? 13.450 8.390 2.760 1.00 6.43 97 TYR B C 1
ATOM 3311 O O . TYR B 1 97 ? 13.851 7.221 2.503 1.00 6.43 97 TYR B O 1
ATOM 3320 N N . ASP B 1 98 ? 14.280 9.430 2.737 1.00 6.04 98 ASP B N 1
ATOM 3321 C CA . ASP B 1 98 ? 15.680 9.280 2.408 1.00 6.46 98 ASP B CA 1
ATOM 3322 C C . ASP B 1 98 ? 16.448 8.519 3.469 1.00 7.04 98 ASP B C 1
ATOM 3323 O O . ASP B 1 98 ? 17.167 7.558 3.137 1.00 6.89 98 ASP B O 1
ATOM 3328 N N . ASN B 1 99 ? 16.332 8.923 4.719 1.00 6.31 99 ASN B N 1
ATOM 3329 C CA . ASN B 1 99 ? 17.082 8.170 5.735 1.00 6.78 99 ASN B CA 1
ATOM 3330 C C . ASN B 1 99 ? 16.574 6.770 5.940 1.00 6.43 99 ASN B C 1
ATOM 3331 O O . ASN B 1 99 ? 17.363 5.873 6.246 1.00 7.37 99 ASN B O 1
ATOM 3336 N N . ASN B 1 100 ? 15.319 6.556 5.842 1.00 6.38 100 ASN B N 1
ATOM 3337 C CA . ASN B 1 100 ? 14.732 5.283 6.274 1.00 6.27 100 ASN B CA 1
ATOM 3338 C C . ASN B 1 100 ? 14.600 4.343 5.115 1.00 6.84 100 ASN B C 1
ATOM 3339 O O . ASN B 1 100 ? 14.984 3.175 5.212 1.00 7.49 100 ASN B O 1
ATOM 3344 N N . VAL B 1 101 ? 14.006 4.753 3.995 1.00 6.54 101 VAL B N 1
ATOM 3345 C CA . VAL B 1 101 ? 13.878 3.872 2.830 1.00 6.70 101 VAL B CA 1
ATOM 3346 C C . VAL B 1 101 ? 15.138 3.862 2.044 1.00 6.48 101 VAL B C 1
ATOM 3347 O O . VAL B 1 101 ? 15.728 2.742 1.861 1.00 7.28 101 VAL B O 1
ATOM 3351 N N . ASN B 1 102 ? 15.610 4.949 1.518 1.00 6.18 102 ASN B N 1
ATOM 3352 C CA . ASN B 1 102 ? 16.873 4.925 0.761 1.00 7.10 102 ASN B CA 1
ATOM 3353 C C . ASN B 1 102 ? 17.994 4.432 1.664 1.00 7.15 102 ASN B C 1
ATOM 3354 O O . ASN B 1 102 ? 18.826 3.597 1.255 1.00 7.32 102 ASN B O 1
ATOM 3359 N N . GLY B 1 103 ? 18.081 4.879 2.912 1.00 7.03 103 GLY B N 1
ATOM 3360 C CA . GLY B 1 103 ? 19.186 4.440 3.745 1.00 7.10 103 GLY B CA 1
ATOM 3361 C C . GLY B 1 103 ? 19.209 2.945 3.930 1.00 7.39 103 GLY B C 1
ATOM 3362 O O . GLY B 1 103 ? 20.288 2.334 3.891 1.00 7.78 103 GLY B O 1
ATOM 3363 N N . THR B 1 104 ? 18.045 2.328 4.164 1.00 6.50 104 THR B N 1
ATOM 3364 C CA . THR B 1 104 ? 18.020 0.872 4.284 1.00 6.74 104 THR B CA 1
ATOM 3365 C C . THR B 1 104 ? 18.336 0.195 2.956 1.00 8.29 104 THR B C 1
ATOM 3366 O O . THR B 1 104 ? 19.098 -0.767 2.951 1.00 7.99 104 THR B O 1
ATOM 3370 N N . LEU B 1 105 ? 17.876 0.756 1.849 1.00 7.58 105 LEU B N 1
ATOM 3371 C CA . LEU B 1 105 ? 18.163 0.193 0.536 1.00 8.32 105 LEU B CA 1
ATOM 3372 C C . LEU B 1 105 ? 19.634 0.215 0.286 1.00 8.53 105 LEU B C 1
ATOM 3373 O O . LEU B 1 105 ? 20.219 -0.785 -0.261 1.00 8.66 105 LEU B O 1
ATOM 3378 N N . ARG B 1 106 ? 20.340 1.303 0.622 1.00 7.78 106 ARG B N 1
ATOM 3379 C CA . ARG B 1 106 ? 21.767 1.420 0.415 1.00 8.82 106 ARG B CA 1
ATOM 3380 C C . ARG B 1 106 ? 22.557 0.395 1.219 1.00 8.60 106 ARG B C 1
ATOM 3381 O O . ARG B 1 106 ? 23.448 -0.308 0.724 1.00 8.39 106 ARG B O 1
ATOM 3389 N N . LEU B 1 107 ? 22.132 0.194 2.454 1.00 7.29 107 LEU B N 1
ATOM 3390 C CA . LEU B 1 107 ? 22.749 -0.766 3.356 1.00 7.54 107 LEU B CA 1
ATOM 3391 C C . LEU B 1 107 ? 22.559 -2.165 2.877 1.00 7.48 107 LEU B C 1
ATOM 3392 O O . LEU B 1 107 ? 23.550 -2.938 2.774 1.00 7.95 107 LEU B O 1
ATOM 3397 N N . ILE B 1 108 ? 21.351 -2.559 2.431 1.00 7.32 108 ILE B N 1
ATOM 3398 C CA . ILE B 1 108 ? 21.086 -3.964 1.991 1.00 7.93 108 ILE B CA 1
ATOM 3399 C C . ILE B 1 108 ? 21.722 -4.155 0.632 1.00 8.54 108 ILE B C 1
ATOM 3400 O O . ILE B 1 108 ? 22.132 -5.312 0.368 1.00 8.51 108 ILE B O 1
ATOM 3405 N N . SER B 1 109 ? 21.849 -3.173 -0.182 1.00 8.66 109 SER B N 1
ATOM 3406 C CA . SER B 1 109 ? 22.563 -3.293 -1.445 1.00 10.42 109 SER B CA 1
ATOM 3407 C C . SER B 1 109 ? 24.038 -3.596 -1.131 1.00 9.67 109 SER B C 1
ATOM 3408 O O . SER B 1 109 ? 24.661 -4.464 -1.813 1.00 10.68 109 SER B O 1
ATOM 3411 N N . ALA B 1 110 ? 24.677 -2.914 -0.181 1.00 8.33 110 ALA B N 1
ATOM 3412 C CA . ALA B 1 110 ? 26.063 -3.193 0.223 1.00 9.47 110 ALA B CA 1
ATOM 3413 C C . ALA B 1 110 ? 26.135 -4.585 0.784 1.00 10.62 110 ALA B C 1
ATOM 3414 O O . ALA B 1 110 ? 27.107 -5.299 0.439 1.00 10.20 110 ALA B O 1
ATOM 3416 N N . MET B 1 111 ? 25.198 -5.024 1.572 1.00 8.28 111 MET B N 1
ATOM 3417 C CA . MET B 1 111 ? 25.154 -6.411 2.101 1.00 8.93 111 MET B CA 1
ATOM 3418 C C . MET B 1 111 ? 25.109 -7.423 0.966 1.00 10.08 111 MET B C 1
ATOM 3419 O O . MET B 1 111 ? 25.830 -8.429 0.996 1.00 10.19 111 MET B O 1
ATOM 3424 N N . ARG B 1 112 ? 24.289 -7.222 -0.024 1.00 10.16 112 ARG B N 1
ATOM 3425 C CA . ARG B 1 112 ? 24.185 -8.189 -1.148 1.00 11.79 112 ARG B CA 1
ATOM 3426 C C . ARG B 1 112 ? 25.507 -8.217 -1.849 1.00 12.50 112 ARG B C 1
ATOM 3427 O O . ARG B 1 112 ? 26.000 -9.401 -2.151 1.00 14.32 112 ARG B O 1
ATOM 3429 N N . ALA B 1 113 ? 26.194 -7.123 -2.048 1.00 11.57 113 ALA B N 1
ATOM 3430 C CA . ALA B 1 113 ? 27.489 -7.075 -2.755 1.00 15.70 113 ALA B CA 1
ATOM 3431 C C . ALA B 1 113 ? 28.508 -7.784 -1.900 1.00 16.86 113 ALA B C 1
ATOM 3432 O O . ALA B 1 113 ? 29.361 -8.518 -2.485 1.00 19.18 113 ALA B O 1
ATOM 3434 N N . ALA B 1 114 ? 28.410 -7.742 -0.559 1.00 13.45 114 ALA B N 1
ATOM 3435 C CA . ALA B 1 114 ? 29.446 -8.356 0.309 1.00 14.69 114 ALA B CA 1
ATOM 3436 C C . ALA B 1 114 ? 29.014 -9.750 0.690 1.00 11.50 114 ALA B C 1
ATOM 3437 O O . ALA B 1 114 ? 29.757 -10.359 1.541 1.00 14.78 114 ALA B O 1
ATOM 3439 N N . ASN B 1 115 ? 27.942 -10.342 0.208 1.00 11.93 115 ASN B N 1
ATOM 3440 C CA . ASN B 1 115 ? 27.480 -11.619 0.540 1.00 11.46 115 ASN B CA 1
ATOM 3441 C C . ASN B 1 115 ? 27.124 -11.805 2.023 1.00 12.96 115 ASN B C 1
ATOM 3442 O O . ASN B 1 115 ? 27.422 -12.854 2.654 1.00 14.54 115 ASN B O 1
ATOM 3444 N N . VAL B 1 116 ? 26.565 -10.761 2.639 1.00 10.12 116 VAL B N 1
ATOM 3445 C CA . VAL B 1 116 ? 26.075 -10.860 4.005 1.00 9.43 116 VAL B CA 1
ATOM 3446 C C . VAL B 1 116 ? 24.576 -10.957 4.011 1.00 9.06 116 VAL B C 1
ATOM 3447 O O . VAL B 1 116 ? 23.943 -10.021 3.438 1.00 12.14 116 VAL B O 1
ATOM 3451 N N . LYS B 1 117 ? 24.005 -12.008 4.529 1.00 9.54 117 LYS B N 1
ATOM 3452 C CA . LYS B 1 117 ? 22.657 -12.351 4.235 1.00 10.28 117 LYS B CA 1
ATOM 3453 C C . LYS B 1 117 ? 21.815 -12.505 5.506 1.00 9.63 117 LYS B C 1
ATOM 3454 O O . LYS B 1 117 ? 20.758 -13.121 5.479 1.00 9.91 117 LYS B O 1
ATOM 3456 N N . ASN B 1 118 ? 22.278 -11.952 6.637 1.00 7.61 118 ASN B N 1
ATOM 3457 C CA . ASN B 1 118 ? 21.541 -11.949 7.909 1.00 7.35 118 ASN B CA 1
ATOM 3458 C C . ASN B 1 118 ? 21.288 -10.532 8.343 1.00 7.07 118 ASN B C 1
ATOM 3459 O O . ASN B 1 118 ? 22.207 -9.722 8.420 1.00 7.52 118 ASN B O 1
ATOM 3464 N N . PHE B 1 119 ? 19.985 -10.193 8.516 1.00 7.08 119 PHE B N 1
ATOM 3465 C CA . PHE B 1 119 ? 19.583 -8.791 8.755 1.00 6.92 119 PHE B CA 1
ATOM 3466 C C . PHE B 1 119 ? 18.571 -8.803 9.876 1.00 6.98 119 PHE B C 1
ATOM 3467 O O . PHE B 1 119 ? 17.580 -9.574 9.847 1.00 7.91 119 PHE B O 1
ATOM 3475 N N . ILE B 1 120 ? 18.714 -7.896 10.819 1.00 6.09 120 ILE B N 1
ATOM 3476 C CA . ILE B 1 120 ? 17.765 -7.644 11.883 1.00 6.07 120 ILE B CA 1
ATOM 3477 C C . ILE B 1 120 ? 17.306 -6.215 11.775 1.00 5.66 120 ILE B C 1
ATOM 3478 O O . ILE B 1 120 ? 18.037 -5.259 11.949 1.00 7.40 120 ILE B O 1
ATOM 3483 N N . PHE B 1 121 ? 16.063 -6.024 11.306 1.00 5.79 121 PHE B N 1
ATOM 3484 C CA . PHE B 1 121 ? 15.512 -4.708 11.053 1.00 5.33 121 PHE B CA 1
ATOM 3485 C C . PHE B 1 121 ? 14.692 -4.178 12.195 1.00 5.76 121 PHE B C 1
ATOM 3486 O O . PHE B 1 121 ? 13.833 -4.832 12.716 1.00 5.99 121 PHE B O 1
ATOM 3494 N N . SER B 1 122 ? 15.017 -2.959 12.610 1.00 6.06 122 SER B N 1
ATOM 3495 C CA . SER B 1 122 ? 14.202 -2.188 13.579 1.00 6.09 122 SER B CA 1
ATOM 3496 C C . SER B 1 122 ? 12.977 -1.654 12.908 1.00 6.27 122 SER B C 1
ATOM 3497 O O . SER B 1 122 ? 12.984 -0.590 12.337 1.00 8.28 122 SER B O 1
ATOM 3500 N N . SER B 1 123 ? 11.911 -2.396 13.006 1.00 6.23 123 SER B N 1
ATOM 3501 C CA . SER B 1 123 ? 10.623 -1.918 12.518 1.00 6.19 123 SER B CA 1
ATOM 3502 C C . SER B 1 123 ? 9.877 -1.220 13.698 1.00 7.08 123 SER B C 1
ATOM 3503 O O . SER B 1 123 ? 10.466 -0.957 14.768 1.00 7.96 123 SER B O 1
ATOM 3506 N N . SER B 1 124 ? 8.568 -1.042 13.572 1.00 6.51 124 SER B N 1
ATOM 3507 C CA . SER B 1 124 ? 7.831 -0.217 14.517 1.00 6.41 124 SER B CA 1
ATOM 3508 C C . SER B 1 124 ? 6.420 -0.699 14.568 1.00 6.08 124 SER B C 1
ATOM 3509 O O . SER B 1 124 ? 5.843 -1.038 13.555 1.00 6.66 124 SER B O 1
ATOM 3512 N N . ALA B 1 125 ? 5.790 -0.551 15.710 1.00 6.41 125 ALA B N 1
ATOM 3513 C CA . ALA B 1 125 ? 4.361 -0.722 15.827 1.00 6.56 125 ALA B CA 1
ATOM 3514 C C . ALA B 1 125 ? 3.564 0.215 14.980 1.00 6.67 125 ALA B C 1
ATOM 3515 O O . ALA B 1 125 ? 2.386 -0.059 14.683 1.00 6.90 125 ALA B O 1
ATOM 3517 N N . THR B 1 126 ? 4.119 1.289 14.482 1.00 5.88 126 THR B N 1
ATOM 3518 C CA . THR B 1 126 ? 3.422 2.227 13.601 1.00 6.61 126 THR B CA 1
ATOM 3519 C C . THR B 1 126 ? 3.185 1.628 12.208 1.00 7.20 126 THR B C 1
ATOM 3520 O O . THR B 1 126 ? 2.429 2.207 11.424 1.00 7.25 126 THR B O 1
ATOM 3524 N N . VAL B 1 127 ? 3.749 0.452 11.834 1.00 6.44 127 VAL B N 1
ATOM 3525 C CA . VAL B 1 127 ? 3.443 -0.120 10.541 1.00 6.32 127 VAL B CA 1
ATOM 3526 C C . VAL B 1 127 ? 2.042 -0.682 10.506 1.00 7.20 127 VAL B C 1
ATOM 3527 O O . VAL B 1 127 ? 1.541 -0.882 9.381 1.00 7.49 127 VAL B O 1
ATOM 3531 N N . TYR B 1 128 ? 1.418 -1.005 11.620 1.00 7.34 128 TYR B N 1
ATOM 3532 C CA . TYR B 1 128 ? 0.056 -1.543 11.593 1.00 7.70 128 TYR B CA 1
ATOM 3533 C C . TYR B 1 128 ? -0.958 -0.535 11.111 1.00 9.72 128 TYR B C 1
ATOM 3534 O O . TYR B 1 128 ? -1.828 -0.886 10.291 1.00 9.75 128 TYR B O 1
ATOM 3543 N N . GLY B 1 129 ? -0.893 0.683 11.590 1.00 9.40 129 GLY B N 1
ATOM 3544 C CA . GLY B 1 129 ? -1.798 1.726 11.143 1.00 11.52 129 GLY B CA 1
ATOM 3545 C C . GLY B 1 129 ? -3.122 1.576 11.793 1.00 11.45 129 GLY B C 1
ATOM 3546 O O . GLY B 1 129 ? -3.319 0.951 12.784 1.00 10.91 129 GLY B O 1
ATOM 3547 N N . ASP B 1 130 ? -4.173 2.269 11.197 1.00 18.39 130 ASP B N 1
ATOM 3548 C CA . ASP B 1 130 ? -5.452 2.467 11.899 1.00 21.73 130 ASP B CA 1
ATOM 3549 C C . ASP B 1 130 ? -6.415 1.316 11.911 1.00 19.16 130 ASP B C 1
ATOM 3550 O O . ASP B 1 130 ? -7.272 1.195 12.802 1.00 25.34 130 ASP B O 1
ATOM 3552 N N . GLN B 1 131 ? -6.257 0.435 10.956 1.00 16.64 131 GLN B N 1
ATOM 3553 C CA . GLN B 1 131 ? -7.229 -0.605 10.777 1.00 17.27 131 GLN B CA 1
ATOM 3554 C C . GLN B 1 131 ? -7.077 -1.864 11.681 1.00 18.13 131 GLN B C 1
ATOM 3555 O O . GLN B 1 131 ? -8.035 -2.494 12.131 1.00 19.19 131 GLN B O 1
ATOM 3561 N N . PRO B 1 132 ? -5.875 -2.352 11.888 1.00 13.73 132 PRO B N 1
ATOM 3562 C CA . PRO B 1 132 ? -5.816 -3.643 12.551 1.00 12.75 132 PRO B CA 1
ATOM 3563 C C . PRO B 1 132 ? -6.282 -3.701 13.995 1.00 13.78 132 PRO B C 1
ATOM 3564 O O . PRO B 1 132 ? -6.173 -2.657 14.704 1.00 15.03 132 PRO B O 1
ATOM 3568 N N . LYS B 1 133 ? -6.846 -4.817 14.397 1.00 13.48 133 LYS B N 1
ATOM 3569 C CA . LYS B 1 133 ? -7.317 -5.076 15.724 1.00 13.25 133 LYS B CA 1
ATOM 3570 C C . LYS B 1 133 ? -6.151 -4.868 16.713 1.00 11.63 133 LYS B C 1
ATOM 3571 O O . LYS B 1 133 ? -5.033 -5.251 16.378 1.00 10.67 133 LYS B O 1
ATOM 3573 N N . ILE B 1 134 ? -6.495 -4.422 17.898 1.00 11.55 134 ILE B N 1
ATOM 3574 C CA . ILE B 1 134 ? -5.559 -4.203 18.992 1.00 11.26 134 ILE B CA 1
ATOM 3575 C C . ILE B 1 134 ? -5.902 -5.120 20.104 1.00 11.12 134 ILE B C 1
ATOM 3576 O O . ILE B 1 134 ? -7.118 -5.226 20.460 1.00 12.78 134 ILE B O 1
ATOM 3581 N N . PRO B 1 135 ? -5.041 -5.851 20.753 1.00 9.74 135 PRO B N 1
ATOM 3582 C CA . PRO B 1 135 ? -3.568 -5.759 20.572 1.00 9.31 135 PRO B CA 1
ATOM 3583 C C . PRO B 1 135 ? -3.141 -6.259 19.230 1.00 9.76 135 PRO B C 1
ATOM 3584 O O . PRO B 1 135 ? -3.742 -7.231 18.660 1.00 10.09 135 PRO B O 1
ATOM 3588 N N . TYR B 1 136 ? -2.075 -5.753 18.654 1.00 7.62 136 TYR B N 1
ATOM 3589 C CA . TYR B 1 136 ? -1.624 -6.130 17.350 1.00 7.53 136 TYR B CA 1
ATOM 3590 C C . TYR B 1 136 ? -1.020 -7.476 17.335 1.00 7.99 136 TYR B C 1
ATOM 3591 O O . TYR B 1 136 ? -0.149 -7.820 18.161 1.00 8.32 136 TYR B O 1
ATOM 3600 N N . VAL B 1 137 ? -1.353 -8.277 16.289 1.00 8.95 137 VAL B N 1
ATOM 3601 C CA . VAL B 1 137 ? -0.865 -9.636 16.104 1.00 9.92 137 VAL B CA 1
ATOM 3602 C C . VAL B 1 137 ? -0.205 -9.721 14.768 1.00 8.46 137 VAL B C 1
ATOM 3603 O O . VAL B 1 137 ? -0.732 -9.275 13.737 1.00 9.64 137 VAL B O 1
ATOM 3607 N N . GLU B 1 138 ? 0.980 -10.337 14.714 1.00 8.29 138 GLU B N 1
ATOM 3608 C CA . GLU B 1 138 ? 1.750 -10.409 13.527 1.00 8.96 138 GLU B CA 1
ATOM 3609 C C . GLU B 1 138 ? 1.121 -11.205 12.363 1.00 10.34 138 GLU B C 1
ATOM 3610 O O . GLU B 1 138 ? 1.411 -10.944 11.244 1.00 11.82 138 GLU B O 1
ATOM 3616 N N . SER B 1 139 ? 0.283 -12.157 12.713 1.00 11.35 139 SER B N 1
ATOM 3617 C CA . SER B 1 139 ? -0.335 -13.004 11.667 1.00 13.86 139 SER B CA 1
ATOM 3618 C C . SER B 1 139 ? -1.467 -12.326 11.028 1.00 16.11 139 SER B C 1
ATOM 3619 O O . SER B 1 139 ? -1.941 -12.928 10.045 1.00 19.55 139 SER B O 1
ATOM 3622 N N . PHE B 1 140 ? -1.943 -11.164 11.441 1.00 12.50 140 PHE B N 1
ATOM 3623 C CA . PHE B 1 140 ? -3.050 -10.451 10.728 1.00 14.13 140 PHE B CA 1
ATOM 3624 C C . PHE B 1 140 ? -2.387 -9.347 9.919 1.00 12.19 140 PHE B C 1
ATOM 3625 O O . PHE B 1 140 ? -1.308 -8.837 10.279 1.00 13.22 140 PHE B O 1
ATOM 3627 N N . PRO B 1 141 ? -2.975 -8.863 8.830 1.00 11.15 141 PRO B N 1
ATOM 3628 C CA . PRO B 1 141 ? -2.416 -7.888 7.978 1.00 11.21 141 PRO B CA 1
ATOM 3629 C C . PRO B 1 141 ? -2.166 -6.558 8.651 1.00 11.31 141 PRO B C 1
ATOM 3630 O O . PRO B 1 141 ? -2.821 -6.174 9.598 1.00 12.78 141 PRO B O 1
ATOM 3634 N N . THR B 1 142 ? -1.117 -5.906 8.111 1.00 10.78 142 THR B N 1
ATOM 3635 C CA . THR B 1 142 ? -0.966 -4.479 8.400 1.00 10.54 142 THR B CA 1
ATOM 3636 C C . THR B 1 142 ? -1.991 -3.712 7.669 1.00 10.98 142 THR B C 1
ATOM 3637 O O . THR B 1 142 ? -2.675 -4.160 6.699 1.00 12.09 142 THR B O 1
ATOM 3641 N N . GLY B 1 143 ? -2.144 -2.452 8.051 1.00 9.74 143 GLY B N 1
ATOM 3642 C CA . GLY B 1 143 ? -3.007 -1.491 7.345 1.00 10.20 143 GLY B CA 1
ATOM 3643 C C . GLY B 1 143 ? -2.250 -0.313 6.802 1.00 10.69 143 GLY B C 1
ATOM 3644 O O . GLY B 1 143 ? -1.229 -0.459 6.205 1.00 12.28 143 GLY B O 1
ATOM 3645 N N . THR B 1 144 ? -2.842 0.885 6.949 1.00 9.86 144 THR B N 1
ATOM 3646 C CA . THR B 1 144 ? -2.265 2.099 6.385 1.00 11.38 144 THR B CA 1
ATOM 3647 C C . THR B 1 144 ? -1.615 2.946 7.543 1.00 10.36 144 THR B C 1
ATOM 3648 O O . THR B 1 144 ? -2.257 3.509 8.416 1.00 11.00 144 THR B O 1
ATOM 3652 N N . PRO B 1 145 ? -0.266 2.973 7.541 1.00 9.01 145 PRO B N 1
ATOM 3653 C CA . PRO B 1 145 ? 0.396 3.803 8.597 1.00 8.87 145 PRO B CA 1
ATOM 3654 C C . PRO B 1 145 ? -0.001 5.236 8.449 1.00 8.45 145 PRO B C 1
ATOM 3655 O O . PRO B 1 145 ? -0.236 5.696 7.307 1.00 9.38 145 PRO B O 1
ATOM 3659 N N . GLN B 1 146 ? 0.054 5.956 9.538 1.00 8.43 146 GLN B N 1
ATOM 3660 C CA . GLN B 1 146 ? -0.496 7.327 9.605 1.00 8.91 146 GLN B CA 1
ATOM 3661 C C . GLN B 1 146 ? 0.488 8.448 9.562 1.00 8.75 146 GLN B C 1
ATOM 3662 O O . GLN B 1 146 ? 0.183 9.596 9.921 1.00 9.72 146 GLN B O 1
ATOM 3668 N N . SER B 1 147 ? 1.699 8.155 9.151 1.00 7.71 147 SER B N 1
ATOM 3669 C CA . SER B 1 147 ? 2.746 9.164 9.055 1.00 6.88 147 SER B CA 1
ATOM 3670 C C . SER B 1 147 ? 3.793 8.687 8.077 1.00 6.23 147 SER B C 1
ATOM 3671 O O . SER B 1 147 ? 3.937 7.472 7.842 1.00 6.88 147 SER B O 1
ATOM 3674 N N . PRO B 1 148 ? 4.591 9.608 7.548 1.00 6.78 148 PRO B N 1
ATOM 3675 C CA . PRO B 1 148 ? 5.727 9.185 6.703 1.00 6.10 148 PRO B CA 1
ATOM 3676 C C . PRO B 1 148 ? 6.681 8.304 7.453 1.00 6.19 148 PRO B C 1
ATOM 3677 O O . PRO B 1 148 ? 7.263 7.385 6.844 1.00 6.87 148 PRO B O 1
ATOM 3681 N N . TYR B 1 149 ? 6.868 8.469 8.781 1.00 5.98 149 TYR B N 1
ATOM 3682 C CA . TYR B 1 149 ? 7.720 7.542 9.501 1.00 5.70 149 TYR B CA 1
ATOM 3683 C C . TYR B 1 149 ? 7.135 6.125 9.410 1.00 5.77 149 TYR B C 1
ATOM 3684 O O . TYR B 1 149 ? 7.844 5.175 9.098 1.00 5.98 149 TYR B O 1
ATOM 3693 N N . GLY B 1 150 ? 5.869 5.987 9.790 1.00 5.54 150 GLY B N 1
ATOM 3694 C CA . GLY B 1 150 ? 5.286 4.668 9.747 1.00 5.69 150 GLY B CA 1
ATOM 3695 C C . GLY B 1 150 ? 5.293 4.029 8.371 1.00 5.79 150 GLY B C 1
ATOM 3696 O O . GLY B 1 150 ? 5.561 2.852 8.204 1.00 5.07 150 GLY B O 1
ATOM 3697 N N . LYS B 1 151 ? 4.950 4.868 7.360 1.00 5.97 151 LYS B N 1
ATOM 3698 C CA . LYS B 1 151 ? 4.979 4.398 5.975 1.00 6.66 151 LYS B CA 1
ATOM 3699 C C . LYS B 1 151 ? 6.346 3.998 5.606 1.00 5.88 151 LYS B C 1
ATOM 3700 O O . LYS B 1 151 ? 6.577 2.937 4.924 1.00 6.09 151 LYS B O 1
ATOM 3706 N N . SER B 1 152 ? 7.386 4.716 6.010 1.00 6.16 152 SER B N 1
ATOM 3707 C CA . SER B 1 152 ? 8.754 4.366 5.664 1.00 6.07 152 SER B CA 1
ATOM 3708 C C . SER B 1 152 ? 9.138 3.044 6.220 1.00 6.46 152 SER B C 1
ATOM 3709 O O . SER B 1 152 ? 9.837 2.218 5.562 1.00 7.36 152 SER B O 1
ATOM 3712 N N . LYS B 1 153 ? 8.744 2.737 7.436 1.00 5.53 153 LYS B N 1
ATOM 3713 C CA . LYS B 1 153 ? 9.047 1.457 8.037 1.00 5.94 153 LYS B CA 1
ATOM 3714 C C . LYS B 1 153 ? 8.310 0.307 7.325 1.00 5.26 153 LYS B C 1
ATOM 3715 O O . LYS B 1 153 ? 8.915 -0.759 7.103 1.00 6.17 153 LYS B O 1
ATOM 3721 N N . LEU B 1 154 ? 7.057 0.504 6.962 1.00 5.86 154 LEU B N 1
ATOM 3722 C CA . LEU B 1 154 ? 6.333 -0.543 6.265 1.00 6.29 154 LEU B CA 1
ATOM 3723 C C . LEU B 1 154 ? 6.913 -0.724 4.849 1.00 6.09 154 LEU B C 1
ATOM 3724 O O . LEU B 1 154 ? 7.047 -1.868 4.364 1.00 6.48 154 LEU B O 1
ATOM 3729 N N . MET B 1 155 ? 7.310 0.311 4.199 1.00 5.87 155 MET B N 1
ATOM 3730 C CA . MET B 1 155 ? 7.941 0.180 2.884 1.00 6.07 155 MET B CA 1
ATOM 3731 C C . MET B 1 155 ? 9.218 -0.629 2.944 1.00 6.01 155 MET B C 1
ATOM 3732 O O . MET B 1 155 ? 9.437 -1.539 2.137 1.00 6.43 155 MET B O 1
ATOM 3737 N N . VAL B 1 156 ? 10.005 -0.380 3.998 1.00 5.85 156 VAL B N 1
ATOM 3738 C CA . VAL B 1 156 ? 11.231 -1.186 4.155 1.00 6.26 156 VAL B CA 1
ATOM 3739 C C . VAL B 1 156 ? 10.861 -2.651 4.438 1.00 5.60 156 VAL B C 1
ATOM 3740 O O . VAL B 1 156 ? 11.494 -3.542 3.880 1.00 6.52 156 VAL B O 1
ATOM 3744 N N . GLU B 1 157 ? 9.871 -2.923 5.304 1.00 6.32 157 GLU B N 1
ATOM 3745 C CA . GLU B 1 157 ? 9.428 -4.297 5.506 1.00 5.96 157 GLU B CA 1
ATOM 3746 C C . GLU B 1 157 ? 9.094 -4.957 4.159 1.00 6.72 157 GLU B C 1
ATOM 3747 O O . GLU B 1 157 ? 9.469 -6.116 3.927 1.00 7.42 157 GLU B O 1
ATOM 3753 N N . GLN B 1 158 ? 8.379 -4.263 3.309 1.00 6.65 158 GLN B N 1
ATOM 3754 C CA . GLN B 1 158 ? 7.998 -4.828 2.060 1.00 7.46 158 GLN B CA 1
ATOM 3755 C C . GLN B 1 158 ? 9.150 -5.049 1.138 1.00 7.09 158 GLN B C 1
ATOM 3756 O O . GLN B 1 158 ? 9.267 -6.096 0.449 1.00 7.15 158 GLN B O 1
ATOM 3762 N N . ILE B 1 159 ? 10.069 -4.107 1.049 1.00 6.16 159 ILE B N 1
ATOM 3763 C CA . ILE B 1 159 ? 11.274 -4.245 0.253 1.00 6.85 159 ILE B CA 1
ATOM 3764 C C . ILE B 1 159 ? 12.083 -5.450 0.691 1.00 7.40 159 ILE B C 1
ATOM 3765 O O . ILE B 1 159 ? 12.547 -6.287 -0.090 1.00 7.42 159 ILE B O 1
ATOM 3770 N N . LEU B 1 160 ? 12.259 -5.578 2.016 1.00 8.32 160 LEU B N 1
ATOM 3771 C CA . LEU B 1 160 ? 13.014 -6.723 2.587 1.00 7.02 160 LEU B CA 1
ATOM 3772 C C . LEU B 1 160 ? 12.301 -8.040 2.302 1.00 6.89 160 LEU B C 1
ATOM 3773 O O . LEU B 1 160 ? 13.002 -9.056 1.976 1.00 7.17 160 LEU B O 1
ATOM 3778 N N . THR B 1 161 ? 10.967 -8.060 2.351 1.00 6.84 161 THR B N 1
ATOM 3779 C CA . THR B 1 161 ? 10.198 -9.290 2.062 1.00 7.46 161 THR B CA 1
ATOM 3780 C C . THR B 1 161 ? 10.405 -9.663 0.602 1.00 7.53 161 THR B C 1
ATOM 3781 O O . THR B 1 161 ? 10.668 -10.844 0.280 1.00 8.57 161 THR B O 1
ATOM 3785 N N . ASP B 1 162 ? 10.416 -8.724 -0.314 1.00 7.02 162 ASP B N 1
ATOM 3786 C CA . ASP B 1 162 ? 10.593 -9.037 -1.699 1.00 8.00 162 ASP B CA 1
ATOM 3787 C C . ASP B 1 162 ? 12.024 -9.416 -1.960 1.00 8.32 162 ASP B C 1
ATOM 3788 O O . ASP B 1 162 ? 12.334 -10.344 -2.811 1.00 8.53 162 ASP B O 1
ATOM 3793 N N . LEU B 1 163 ? 13.023 -8.861 -1.313 1.00 7.90 163 LEU B N 1
ATOM 3794 C CA . LEU B 1 163 ? 14.429 -9.307 -1.379 1.00 7.73 163 LEU B CA 1
ATOM 3795 C C . LEU B 1 163 ? 14.558 -10.751 -0.964 1.00 8.55 163 LEU B C 1
ATOM 3796 O O . LEU B 1 163 ? 15.167 -11.581 -1.714 1.00 9.42 163 LEU B O 1
ATOM 3801 N N . GLN B 1 164 ? 13.908 -11.146 0.071 1.00 8.50 164 GLN B N 1
ATOM 3802 C CA . GLN B 1 164 ? 14.043 -12.561 0.573 1.00 9.24 164 GLN B CA 1
ATOM 3803 C C . GLN B 1 164 ? 13.349 -13.468 -0.351 1.00 10.33 164 GLN B C 1
ATOM 3804 O O . GLN B 1 164 ? 13.839 -14.632 -0.519 1.00 13.40 164 GLN B O 1
ATOM 3810 N N . LYS B 1 165 ? 12.261 -13.104 -0.998 1.00 9.41 165 LYS B N 1
ATOM 3811 C CA . LYS B 1 165 ? 11.641 -13.962 -2.021 1.00 9.86 165 LYS B CA 1
ATOM 3812 C C . LYS B 1 165 ? 12.581 -14.149 -3.194 1.00 12.89 165 LYS B C 1
ATOM 3813 O O . LYS B 1 165 ? 12.747 -15.331 -3.702 1.00 16.45 165 LYS B O 1
ATOM 3815 N N . ALA B 1 166 ? 13.276 -13.163 -3.633 1.00 10.53 166 ALA B N 1
ATOM 3816 C CA . ALA B 1 166 ? 14.192 -13.245 -4.776 1.00 12.44 166 ALA B CA 1
ATOM 3817 C C . ALA B 1 166 ? 15.436 -13.940 -4.388 1.00 14.17 166 ALA B C 1
ATOM 3818 O O . ALA B 1 166 ? 16.133 -14.544 -5.281 1.00 16.94 166 ALA B O 1
ATOM 3820 N N . GLN B 1 167 ? 15.881 -13.848 -3.148 1.00 12.34 167 GLN B N 1
ATOM 3821 C CA . GLN B 1 167 ? 17.176 -14.294 -2.641 1.00 12.12 167 GLN B CA 1
ATOM 3822 C C . GLN B 1 167 ? 16.839 -15.115 -1.396 1.00 13.24 167 GLN B C 1
ATOM 3823 O O . GLN B 1 167 ? 17.082 -14.628 -0.225 1.00 12.33 167 GLN B O 1
ATOM 3829 N N . PRO B 1 168 ? 16.370 -16.362 -1.497 1.00 12.22 168 PRO B N 1
ATOM 3830 C CA . PRO B 1 168 ? 15.797 -17.063 -0.377 1.00 12.33 168 PRO B CA 1
ATOM 3831 C C . PRO B 1 168 ? 16.813 -17.569 0.677 1.00 10.86 168 PRO B C 1
ATOM 3832 O O . PRO B 1 168 ? 16.254 -17.975 1.719 1.00 15.02 168 PRO B O 1
ATOM 3836 N N . ASP B 1 169 ? 18.069 -17.404 0.452 1.00 11.52 169 ASP B N 1
ATOM 3837 C CA . ASP B 1 169 ? 19.028 -17.695 1.527 1.00 13.18 169 ASP B CA 1
ATOM 3838 C C . ASP B 1 169 ? 19.081 -16.598 2.607 1.00 13.39 169 ASP B C 1
ATOM 3839 O O . ASP B 1 169 ? 19.590 -16.874 3.697 1.00 13.72 169 ASP B O 1
ATOM 3844 N N . TRP B 1 170 ? 18.447 -15.450 2.386 1.00 10.11 170 TRP B N 1
ATOM 3845 C CA . TRP B 1 170 ? 18.483 -14.402 3.438 1.00 9.12 170 TRP B CA 1
ATOM 3846 C C . TRP B 1 170 ? 17.616 -14.791 4.603 1.00 7.95 170 TRP B C 1
ATOM 3847 O O . TRP B 1 170 ? 16.547 -15.378 4.478 1.00 8.91 170 TRP B O 1
ATOM 3858 N N . SER B 1 171 ? 18.105 -14.401 5.767 1.00 7.98 171 SER B N 1
ATOM 3859 C CA . SER B 1 171 ? 17.342 -14.409 7.028 1.00 7.07 171 SER B CA 1
ATOM 3860 C C . SER B 1 171 ? 17.108 -12.956 7.453 1.00 7.47 171 SER B C 1
ATOM 3861 O O . SER B 1 171 ? 18.100 -12.219 7.686 1.00 7.63 171 SER B O 1
ATOM 3864 N N . ILE B 1 172 ? 15.861 -12.556 7.485 1.00 6.87 172 ILE B N 1
ATOM 3865 C CA . ILE B 1 172 ? 15.519 -11.215 7.809 1.00 7.04 172 ILE B CA 1
ATOM 3866 C C . ILE B 1 172 ? 14.531 -11.165 8.893 1.00 7.78 172 ILE B C 1
ATOM 3867 O O . ILE B 1 172 ? 13.404 -11.713 8.786 1.00 9.42 172 ILE B O 1
ATOM 3872 N N . ALA B 1 173 ? 14.848 -10.541 10.029 1.00 6.39 173 ALA B N 1
ATOM 3873 C CA . ALA B 1 173 ? 13.892 -10.310 11.127 1.00 6.32 173 ALA B CA 1
ATOM 3874 C C . ALA B 1 173 ? 13.304 -8.946 10.976 1.00 6.18 173 ALA B C 1
ATOM 3875 O O . ALA B 1 173 ? 14.033 -7.953 10.825 1.00 7.18 173 ALA B O 1
ATOM 3877 N N . LEU B 1 174 ? 11.972 -8.849 11.017 1.00 5.90 174 LEU B N 1
ATOM 3878 C CA . LEU B 1 174 ? 11.234 -7.592 11.089 1.00 5.83 174 LEU B CA 1
ATOM 3879 C C . LEU B 1 174 ? 10.766 -7.506 12.534 1.00 5.81 174 LEU B C 1
ATOM 3880 O O . LEU B 1 174 ? 9.759 -8.123 12.914 1.00 7.08 174 LEU B O 1
ATOM 3885 N N . LEU B 1 175 ? 11.532 -6.751 13.342 1.00 5.52 175 LEU B N 1
ATOM 3886 C CA . LEU B 1 175 ? 11.195 -6.594 14.744 1.00 5.85 175 LEU B CA 1
ATOM 3887 C C . LEU B 1 175 ? 10.463 -5.330 14.991 1.00 5.85 175 LEU B C 1
ATOM 3888 O O . LEU B 1 175 ? 10.956 -4.217 14.847 1.00 6.40 175 LEU B O 1
ATOM 3893 N N . ARG B 1 176 ? 9.170 -5.494 15.267 1.00 5.74 176 ARG B N 1
ATOM 3894 C CA . ARG B 1 176 ? 8.287 -4.357 15.472 1.00 5.40 176 ARG B CA 1
ATOM 3895 C C . ARG B 1 176 ? 8.325 -3.977 16.901 1.00 5.86 176 ARG B C 1
ATOM 3896 O O . ARG B 1 176 ? 7.651 -4.501 17.766 1.00 6.27 176 ARG B O 1
ATOM 3904 N N . TYR B 1 177 ? 9.207 -2.996 17.215 1.00 5.50 177 TYR B N 1
ATOM 3905 C CA . TYR B 1 177 ? 9.313 -2.518 18.585 1.00 5.02 177 TYR B CA 1
ATOM 3906 C C . TYR B 1 177 ? 8.145 -1.649 18.894 1.00 4.97 177 TYR B C 1
ATOM 3907 O O . TYR B 1 177 ? 7.614 -0.925 17.997 1.00 6.56 177 TYR B O 1
ATOM 3916 N N . PHE B 1 178 ? 7.714 -1.675 20.152 1.00 5.50 178 PHE B N 1
ATOM 3917 C CA . PHE B 1 178 ? 6.653 -0.802 20.617 1.00 5.43 178 PHE B CA 1
ATOM 3918 C C . PHE B 1 178 ? 7.279 0.431 21.199 1.00 6.62 178 PHE B C 1
ATOM 3919 O O . PHE B 1 178 ? 7.894 1.135 20.365 1.00 8.68 178 PHE B O 1
ATOM 3927 N N . ASN B 1 179 ? 7.155 0.795 22.442 1.00 5.32 179 ASN B N 1
ATOM 3928 C CA . ASN B 1 179 ? 7.694 2.082 22.944 1.00 5.28 179 ASN B CA 1
ATOM 3929 C C . ASN B 1 179 ? 8.758 1.851 24.047 1.00 5.77 179 ASN B C 1
ATOM 3930 O O . ASN B 1 179 ? 8.409 1.781 25.232 1.00 6.49 179 ASN B O 1
ATOM 3935 N N . PRO B 1 180 ? 9.997 1.711 23.638 1.00 6.32 180 PRO B N 1
ATOM 3936 C CA . PRO B 1 180 ? 11.066 1.499 24.651 1.00 5.99 180 PRO B CA 1
ATOM 3937 C C . PRO B 1 180 ? 11.303 2.738 25.506 1.00 5.43 180 PRO B C 1
ATOM 3938 O O . PRO B 1 180 ? 11.440 3.833 24.984 1.00 5.83 180 PRO B O 1
ATOM 3942 N N . VAL B 1 181 ? 11.434 2.495 26.825 1.00 5.16 181 VAL B N 1
ATOM 3943 C CA . VAL B 1 181 ? 11.738 3.475 27.822 1.00 5.56 181 VAL B CA 1
ATOM 3944 C C . VAL B 1 181 ? 12.597 2.810 28.864 1.00 6.09 181 VAL B C 1
ATOM 3945 O O . VAL B 1 181 ? 12.782 1.595 28.890 1.00 6.35 181 VAL B O 1
ATOM 3949 N N . GLY B 1 182 ? 13.145 3.617 29.778 1.00 6.33 182 GLY B N 1
ATOM 3950 C CA . GLY B 1 182 ? 14.056 3.049 30.764 1.00 6.60 182 GLY B CA 1
ATOM 3951 C C . GLY B 1 182 ? 15.517 3.281 30.433 1.00 6.82 182 GLY B C 1
ATOM 3952 O O . GLY B 1 182 ? 15.824 3.974 29.455 1.00 6.40 182 GLY B O 1
ATOM 3953 N N . ALA B 1 183 ? 16.414 2.744 31.226 1.00 6.21 183 ALA B N 1
ATOM 3954 C CA . ALA B 1 183 ? 17.867 2.997 31.125 1.00 6.33 183 ALA B CA 1
ATOM 3955 C C . ALA B 1 183 ? 18.554 1.833 31.715 1.00 6.35 183 ALA B C 1
ATOM 3956 O O . ALA B 1 183 ? 18.016 1.062 32.532 1.00 7.57 183 ALA B O 1
ATOM 3958 N N . HIS B 1 184 ? 19.826 1.665 31.380 1.00 7.13 184 HIS B N 1
ATOM 3959 C CA . HIS B 1 184 ? 20.679 0.661 31.974 1.00 7.23 184 HIS B CA 1
ATOM 3960 C C . HIS B 1 184 ? 20.682 0.780 33.507 1.00 7.67 184 HIS B C 1
ATOM 3961 O O . HIS B 1 184 ? 20.719 1.908 34.010 1.00 8.21 184 HIS B O 1
ATOM 3968 N N . PRO B 1 185 ? 20.683 -0.350 34.230 1.00 9.47 185 PRO B N 1
ATOM 3969 C CA . PRO B 1 185 ? 20.590 -0.252 35.716 1.00 10.85 185 PRO B CA 1
ATOM 3970 C C . PRO B 1 185 ? 21.742 0.421 36.403 1.00 11.01 185 PRO B C 1
ATOM 3971 O O . PRO B 1 185 ? 21.505 0.925 37.552 1.00 13.62 185 PRO B O 1
ATOM 3975 N N . SER B 1 186 ? 22.851 0.570 35.770 1.00 9.70 186 SER B N 1
ATOM 3976 C CA . SER B 1 186 ? 23.977 1.334 36.379 1.00 10.77 186 SER B CA 1
ATOM 3977 C C . SER B 1 186 ? 23.631 2.743 36.567 1.00 11.14 186 SER B C 1
ATOM 3978 O O . SER B 1 186 ? 24.254 3.485 37.380 1.00 13.82 186 SER B O 1
ATOM 3981 N N . GLY B 1 187 ? 22.670 3.315 35.852 1.00 9.13 187 GLY B N 1
ATOM 3982 C CA . GLY B 1 187 ? 22.423 4.716 35.860 1.00 8.95 187 GLY B CA 1
ATOM 3983 C C . GLY B 1 187 ? 23.396 5.542 35.072 1.00 9.16 187 GLY B C 1
ATOM 3984 O O . GLY B 1 187 ? 23.402 6.752 35.133 1.00 10.44 187 GLY B O 1
ATOM 3985 N N . ASP B 1 188 ? 24.259 4.881 34.322 1.00 8.19 188 ASP B N 1
ATOM 3986 C CA . ASP B 1 188 ? 25.295 5.576 33.554 1.00 9.82 188 ASP B CA 1
ATOM 3987 C C . ASP B 1 188 ? 25.142 5.508 32.036 1.00 9.42 188 ASP B C 1
ATOM 3988 O O . ASP B 1 188 ? 25.947 6.079 31.270 1.00 10.91 188 ASP B O 1
ATOM 3993 N N . MET B 1 189 ? 24.076 4.869 31.574 1.00 8.96 189 MET B N 1
ATOM 3994 C CA . MET B 1 189 ? 23.686 4.871 30.148 1.00 9.85 189 MET B CA 1
ATOM 3995 C C . MET B 1 189 ? 22.165 5.030 30.058 1.00 9.16 189 MET B C 1
ATOM 3996 O O . MET B 1 189 ? 21.497 4.349 30.857 1.00 10.69 189 MET B O 1
ATOM 3998 N N . GLY B 1 190 ? 21.705 5.891 29.214 1.00 8.07 190 GLY B N 1
ATOM 3999 C CA . GLY B 1 190 ? 20.258 6.112 29.050 1.00 7.68 190 GLY B CA 1
ATOM 4000 C C . GLY B 1 190 ? 19.959 6.816 27.816 1.00 8.57 190 GLY B C 1
ATOM 4001 O O . GLY B 1 190 ? 20.820 6.886 26.890 1.00 11.89 190 GLY B O 1
ATOM 4002 N N . GLU B 1 191 ? 18.854 7.445 27.673 1.00 8.16 191 GLU B N 1
ATOM 4003 C CA . GLU B 1 191 ? 18.495 8.173 26.478 1.00 8.37 191 GLU B CA 1
ATOM 4004 C C . GLU B 1 191 ? 18.959 9.599 26.502 1.00 9.43 191 GLU B C 1
ATOM 4005 O O . GLU B 1 191 ? 18.696 10.346 27.474 1.00 10.21 191 GLU B O 1
ATOM 4011 N N . ASP B 1 192 ? 19.674 9.976 25.473 1.00 8.29 192 ASP B N 1
ATOM 4012 C CA . ASP B 1 192 ? 20.279 11.315 25.337 1.00 9.08 192 ASP B CA 1
ATOM 4013 C C . ASP B 1 192 ? 20.254 11.728 23.872 1.00 8.38 192 ASP B C 1
ATOM 4014 O O . ASP B 1 192 ? 21.304 11.708 23.229 1.00 9.21 192 ASP B O 1
ATOM 4019 N N . PRO B 1 193 ? 19.138 12.242 23.413 1.00 8.19 193 PRO B N 1
ATOM 4020 C CA . PRO B 1 193 ? 19.072 12.661 22.057 1.00 8.55 193 PRO B CA 1
ATOM 4021 C C . PRO B 1 193 ? 19.723 14.024 21.832 1.00 8.89 193 PRO B C 1
ATOM 4022 O O . PRO B 1 193 ? 20.034 14.706 22.813 1.00 11.15 193 PRO B O 1
ATOM 4026 N N . GLN B 1 194 ? 19.922 14.362 20.562 1.00 8.71 194 GLN B N 1
ATOM 4027 C CA . GLN B 1 194 ? 20.417 15.715 20.249 1.00 10.07 194 GLN B CA 1
ATOM 4028 C C . GLN B 1 194 ? 19.263 16.632 20.286 1.00 10.44 194 GLN B C 1
ATOM 4029 O O . GLN B 1 194 ? 18.173 16.384 19.807 1.00 14.25 194 GLN B O 1
ATOM 4035 N N . GLY B 1 195 ? 19.414 17.817 20.873 1.00 11.01 195 GLY B N 1
ATOM 4036 C CA . GLY B 1 195 ? 18.399 18.837 20.858 1.00 11.60 195 GLY B CA 1
ATOM 4037 C C . GLY B 1 195 ? 17.255 18.529 21.807 1.00 12.12 195 GLY B C 1
ATOM 4038 O O . GLY B 1 195 ? 17.475 17.945 22.816 1.00 17.38 195 GLY B O 1
ATOM 4039 N N . ILE B 1 196 ? 16.074 18.926 21.449 1.00 10.70 196 ILE B N 1
ATOM 4040 C CA . ILE B 1 196 ? 14.880 18.765 22.268 1.00 10.99 196 ILE B CA 1
ATOM 4041 C C . ILE B 1 196 ? 14.400 17.322 22.004 1.00 10.54 196 ILE B C 1
ATOM 4042 O O . ILE B 1 196 ? 14.143 16.980 20.856 1.00 10.70 196 ILE B O 1
ATOM 4047 N N . PRO B 1 197 ? 14.207 16.518 23.020 1.00 9.05 197 PRO B N 1
ATOM 4048 C CA . PRO B 1 197 ? 13.700 15.138 22.801 1.00 7.84 197 PRO B CA 1
ATOM 4049 C C . PRO B 1 197 ? 12.323 15.121 22.151 1.00 7.80 197 PRO B C 1
ATOM 4050 O O . PRO B 1 197 ? 11.410 15.818 22.566 1.00 9.26 197 PRO B O 1
ATOM 4054 N N . ASN B 1 198 ? 12.141 14.256 21.134 1.00 7.42 198 ASN B N 1
ATOM 4055 C CA . ASN B 1 198 ? 10.817 14.064 20.516 1.00 7.09 198 ASN B CA 1
ATOM 4056 C C . ASN B 1 198 ? 10.014 13.030 21.268 1.00 7.12 198 ASN B C 1
ATOM 4057 O O . ASN B 1 198 ? 8.793 13.037 21.163 1.00 8.16 198 ASN B O 1
ATOM 4062 N N . ASN B 1 199 ? 10.682 12.091 21.965 1.00 5.93 199 ASN B N 1
ATOM 4063 C CA . ASN B 1 199 ? 9.981 11.038 22.683 1.00 6.18 199 ASN B CA 1
ATOM 4064 C C . ASN B 1 199 ? 9.557 11.480 24.067 1.00 6.68 199 ASN B C 1
ATOM 4065 O O . ASN B 1 199 ? 10.147 12.373 24.665 1.00 7.13 199 ASN B O 1
ATOM 4070 N N . LEU B 1 200 ? 8.516 10.842 24.571 1.00 5.33 200 LEU B N 1
ATOM 4071 C CA . LEU B 1 200 ? 7.893 11.185 25.832 1.00 5.52 200 LEU B CA 1
ATOM 4072 C C . LEU B 1 200 ? 8.804 11.108 27.041 1.00 5.99 200 LEU B C 1
ATOM 4073 O O . LEU B 1 200 ? 8.950 12.101 27.806 1.00 6.11 200 LEU B O 1
ATOM 4078 N N . MET B 1 201 ? 9.377 9.959 27.308 1.00 6.33 201 MET B N 1
ATOM 4079 C CA . MET B 1 201 ? 10.090 9.776 28.535 1.00 6.60 201 MET B CA 1
ATOM 4080 C C . MET B 1 201 ? 11.336 10.687 28.633 1.00 6.88 201 MET B C 1
ATOM 4081 O O . MET B 1 201 ? 11.576 11.226 29.724 1.00 7.06 201 MET B O 1
ATOM 4086 N N . PRO B 1 202 ? 12.171 10.808 27.601 1.00 6.54 202 PRO B N 1
ATOM 4087 C CA . PRO B 1 202 ? 13.331 11.723 27.791 1.00 6.44 202 PRO B CA 1
ATOM 4088 C C . PRO B 1 202 ? 12.865 13.146 27.967 1.00 6.55 202 PRO B C 1
ATOM 4089 O O . PRO B 1 202 ? 13.559 13.904 28.679 1.00 7.43 202 PRO B O 1
ATOM 4093 N N . TYR B 1 203 ? 11.796 13.573 27.385 1.00 5.59 203 TYR B N 1
ATOM 4094 C CA . TYR B 1 203 ? 11.273 14.920 27.662 1.00 5.81 203 TYR B CA 1
ATOM 4095 C C . TYR B 1 203 ? 10.890 15.040 29.135 1.00 6.69 203 TYR B C 1
ATOM 4096 O O . TYR B 1 203 ? 11.317 16.000 29.850 1.00 7.73 203 TYR B O 1
ATOM 4105 N N . ILE B 1 204 ? 10.124 14.084 29.654 1.00 6.98 204 ILE B N 1
ATOM 4106 C CA . ILE B 1 204 ? 9.750 14.093 31.081 1.00 6.65 204 ILE B CA 1
ATOM 4107 C C . ILE B 1 204 ? 10.963 14.108 31.937 1.00 7.12 204 ILE B C 1
ATOM 4108 O O . ILE B 1 204 ? 11.051 14.892 32.929 1.00 6.75 204 ILE B O 1
ATOM 4113 N N . ALA B 1 205 ? 11.986 13.307 31.647 1.00 6.30 205 ALA B N 1
ATOM 4114 C CA . ALA B 1 205 ? 13.173 13.248 32.498 1.00 6.42 205 ALA B CA 1
ATOM 4115 C C . ALA B 1 205 ? 13.884 14.616 32.478 1.00 7.06 205 ALA B C 1
ATOM 4116 O O . ALA B 1 205 ? 14.400 15.007 33.540 1.00 7.83 205 ALA B O 1
ATOM 4118 N N . GLN B 1 206 ? 13.916 15.313 31.365 1.00 6.36 206 GLN B N 1
ATOM 4119 C CA . GLN B 1 206 ? 14.578 16.583 31.287 1.00 7.41 206 GLN B CA 1
ATOM 4120 C C . GLN B 1 206 ? 13.728 17.649 32.016 1.00 7.67 206 GLN B C 1
ATOM 4121 O O . GLN B 1 206 ? 14.366 18.579 32.621 1.00 9.86 206 GLN B O 1
ATOM 4127 N N . VAL B 1 207 ? 12.418 17.568 32.058 1.00 7.39 207 VAL B N 1
ATOM 4128 C CA . VAL B 1 207 ? 11.629 18.406 32.938 1.00 7.61 207 VAL B CA 1
ATOM 4129 C C . VAL B 1 207 ? 12.012 18.122 34.363 1.00 8.02 207 VAL B C 1
ATOM 4130 O O . VAL B 1 207 ? 12.238 19.080 35.174 1.00 9.09 207 VAL B O 1
ATOM 4134 N N . ALA B 1 208 ? 12.150 16.862 34.756 1.00 7.73 208 ALA B N 1
ATOM 4135 C CA . ALA B 1 208 ? 12.307 16.497 36.188 1.00 8.54 208 ALA B CA 1
ATOM 4136 C C . ALA B 1 208 ? 13.660 16.974 36.667 1.00 10.02 208 ALA B C 1
ATOM 4137 O O . ALA B 1 208 ? 13.734 17.196 37.923 1.00 11.18 208 ALA B O 1
ATOM 4139 N N . VAL B 1 209 ? 14.681 17.103 35.861 1.00 9.31 209 VAL B N 1
ATOM 4140 C CA . VAL B 1 209 ? 15.995 17.596 36.315 1.00 10.28 209 VAL B CA 1
ATOM 4141 C C . VAL B 1 209 ? 16.111 19.061 36.083 1.00 13.00 209 VAL B C 1
ATOM 4142 O O . VAL B 1 209 ? 17.194 19.654 36.301 1.00 16.36 209 VAL B O 1
ATOM 4146 N N . GLY B 1 210 ? 15.081 19.726 35.633 1.00 13.07 210 GLY B N 1
ATOM 4147 C CA . GLY B 1 210 ? 15.078 21.206 35.611 1.00 13.03 210 GLY B CA 1
ATOM 4148 C C . GLY B 1 210 ? 15.583 21.741 34.369 1.00 16.43 210 GLY B C 1
ATOM 4149 O O . GLY B 1 210 ? 15.844 22.989 34.289 1.00 21.70 210 GLY B O 1
ATOM 4150 N N . ARG B 1 211 ? 15.788 21.005 33.303 1.00 15.15 211 ARG B N 1
ATOM 4151 C CA . ARG B 1 211 ? 16.215 21.486 32.015 1.00 15.16 211 ARG B CA 1
ATOM 4152 C C . ARG B 1 211 ? 15.137 22.079 31.182 1.00 21.06 211 ARG B C 1
ATOM 4153 O O . ARG B 1 211 ? 15.411 22.786 30.237 1.00 23.71 211 ARG B O 1
ATOM 4161 N N . ARG B 1 212 ? 13.912 21.588 31.344 1.00 17.31 212 ARG B N 1
ATOM 4162 C CA . ARG B 1 212 ? 12.742 22.088 30.602 1.00 14.69 212 ARG B CA 1
ATOM 4163 C C . ARG B 1 212 ? 11.660 22.383 31.622 1.00 12.64 212 ARG B C 1
ATOM 4164 O O . ARG B 1 212 ? 11.584 21.815 32.692 1.00 13.87 212 ARG B O 1
ATOM 4172 N N . ASP B 1 213 ? 10.833 23.385 31.316 1.00 12.52 213 ASP B N 1
ATOM 4173 C CA . ASP B 1 213 ? 9.855 23.888 32.228 1.00 13.10 213 ASP B CA 1
ATOM 4174 C C . ASP B 1 213 ? 8.702 22.933 32.470 1.00 11.72 213 ASP B C 1
ATOM 4175 O O . ASP B 1 213 ? 8.192 22.749 33.585 1.00 12.14 213 ASP B O 1
ATOM 4177 N N . SER B 1 214 ? 8.213 22.333 31.388 1.00 9.79 214 SER B N 1
ATOM 4178 C CA . SER B 1 214 ? 6.963 21.616 31.453 1.00 10.26 214 SER B CA 1
ATOM 4179 C C . SER B 1 214 ? 6.801 20.667 30.281 1.00 9.32 214 SER B C 1
ATOM 4180 O O . SER B 1 214 ? 7.211 21.002 29.179 1.00 9.52 214 SER B O 1
ATOM 4183 N N . LEU B 1 215 ? 6.279 19.489 30.535 1.00 7.75 215 LEU B N 1
ATOM 4184 C CA . LEU B 1 215 ? 5.850 18.572 29.455 1.00 7.80 215 LEU B CA 1
ATOM 4185 C C . LEU B 1 215 ? 4.664 19.074 28.778 1.00 8.63 215 LEU B C 1
ATOM 4186 O O . LEU B 1 215 ? 3.703 19.478 29.428 1.00 8.92 215 LEU B O 1
ATOM 4191 N N . ALA B 1 216 ? 4.591 19.049 27.437 1.00 6.75 216 ALA B N 1
ATOM 4192 C CA . ALA B 1 216 ? 3.350 19.265 26.708 1.00 7.06 216 ALA B CA 1
ATOM 4193 C C . ALA B 1 216 ? 2.779 17.886 26.359 1.00 6.92 216 ALA B C 1
ATOM 4194 O O . ALA B 1 216 ? 3.517 17.042 25.800 1.00 7.60 216 ALA B O 1
ATOM 4196 N N . ILE B 1 217 ? 1.549 17.624 26.712 1.00 6.30 217 ILE B N 1
ATOM 4197 C CA . ILE B 1 217 ? 0.846 16.404 26.419 1.00 6.46 217 ILE B CA 1
ATOM 4198 C C . ILE B 1 217 ? 0.047 16.532 25.188 1.00 6.77 217 ILE B C 1
ATOM 4199 O O . ILE B 1 217 ? -0.845 17.406 25.078 1.00 6.95 217 ILE B O 1
ATOM 4204 N N . PHE B 1 218 ? 0.379 15.751 24.163 1.00 6.58 218 PHE B N 1
ATOM 4205 C CA . PHE B 1 218 ? -0.186 15.931 22.808 1.00 6.05 218 PHE B CA 1
ATOM 4206 C C . PHE B 1 218 ? -1.524 15.244 22.679 1.00 6.35 218 PHE B C 1
ATOM 4207 O O . PHE B 1 218 ? -1.637 14.098 22.274 1.00 7.87 218 PHE B O 1
ATOM 4215 N N . GLY B 1 219 ? -2.593 15.964 23.048 1.00 6.59 219 GLY B N 1
ATOM 4216 C CA . GLY B 1 219 ? -3.952 15.504 22.963 1.00 7.10 219 GLY B CA 1
ATOM 4217 C C . GLY B 1 219 ? -4.502 15.026 24.252 1.00 7.74 219 GLY B C 1
ATOM 4218 O O . GLY B 1 219 ? -3.931 14.249 24.967 1.00 8.19 219 GLY B O 1
ATOM 4219 N N . ASN B 1 220 ? -5.714 15.504 24.527 1.00 8.60 220 ASN B N 1
ATOM 4220 C CA . ASN B 1 220 ? -6.474 15.041 25.695 1.00 9.35 220 ASN B CA 1
ATOM 4221 C C . ASN B 1 220 ? -7.892 14.695 25.332 1.00 8.99 220 ASN B C 1
ATOM 4222 O O . ASN B 1 220 ? -8.737 14.514 26.293 1.00 9.54 220 ASN B O 1
ATOM 4227 N N . ASP B 1 221 ? -8.171 14.553 24.065 1.00 7.80 221 ASP B N 1
ATOM 4228 C CA . ASP B 1 221 ? -9.528 14.215 23.593 1.00 8.21 221 ASP B CA 1
ATOM 4229 C C . ASP B 1 221 ? -9.558 12.954 22.825 1.00 8.22 221 ASP B C 1
ATOM 4230 O O . ASP B 1 221 ? -10.429 12.658 22.011 1.00 9.12 221 ASP B O 1
ATOM 4235 N N . TYR B 1 222 ? -8.593 12.068 23.040 1.00 6.71 222 TYR B N 1
ATOM 4236 C CA . TYR B 1 222 ? -8.634 10.733 22.406 1.00 7.30 222 TYR B CA 1
ATOM 4237 C C . TYR B 1 222 ? -9.698 9.827 23.035 1.00 6.81 222 TYR B C 1
ATOM 4238 O O . TYR B 1 222 ? -10.008 10.003 24.221 1.00 7.15 222 TYR B O 1
ATOM 4247 N N . PRO B 1 223 ? -10.112 8.814 22.280 1.00 7.34 223 PRO B N 1
ATOM 4248 C CA . PRO B 1 223 ? -11.111 7.841 22.875 1.00 7.92 223 PRO B CA 1
ATOM 4249 C C . PRO B 1 223 ? -10.418 6.813 23.749 1.00 7.52 223 PRO B C 1
ATOM 4250 O O . PRO B 1 223 ? -10.466 5.561 23.471 1.00 9.95 223 PRO B O 1
ATOM 4254 N N . THR B 1 224 ? -9.743 7.274 24.789 1.00 7.30 224 THR B N 1
ATOM 4255 C CA . THR B 1 224 ? -9.083 6.499 25.774 1.00 7.26 224 THR B CA 1
ATOM 4256 C C . THR B 1 224 ? -9.659 6.836 27.151 1.00 8.27 224 THR B C 1
ATOM 4257 O O . THR B 1 224 ? -10.316 7.847 27.311 1.00 8.31 224 THR B O 1
ATOM 4261 N N . GLU B 1 225 ? -9.341 6.053 28.145 1.00 9.34 225 GLU B N 1
ATOM 4262 C CA . GLU B 1 225 ? -9.951 6.247 29.425 1.00 10.33 225 GLU B CA 1
ATOM 4263 C C . GLU B 1 225 ? -9.759 7.632 29.978 1.00 10.91 225 GLU B C 1
ATOM 4264 O O . GLU B 1 225 ? -10.701 8.319 30.469 1.00 12.73 225 GLU B O 1
ATOM 4270 N N . ASP B 1 226 ? -8.534 8.204 29.908 1.00 8.17 226 ASP B N 1
ATOM 4271 C CA . ASP B 1 226 ? -8.253 9.550 30.394 1.00 9.29 226 ASP B CA 1
ATOM 4272 C C . ASP B 1 226 ? -8.047 10.590 29.281 1.00 8.46 226 ASP B C 1
ATOM 4273 O O . ASP B 1 226 ? -7.718 11.746 29.573 1.00 10.32 226 ASP B O 1
ATOM 4278 N N . GLY B 1 227 ? -8.266 10.187 28.048 1.00 7.63 227 GLY B N 1
ATOM 4279 C CA . GLY B 1 227 ? -8.200 11.085 26.929 1.00 7.26 227 GLY B CA 1
ATOM 4280 C C . GLY B 1 227 ? -6.808 11.293 26.292 1.00 6.61 227 GLY B C 1
ATOM 4281 O O . GLY B 1 227 ? -6.725 11.862 25.218 1.00 7.25 227 GLY B O 1
ATOM 4282 N N . THR B 1 228 ? -5.769 10.739 26.922 1.00 6.67 228 THR B N 1
ATOM 4283 C CA . THR B 1 228 ? -4.401 10.847 26.379 1.00 6.71 228 THR B CA 1
ATOM 4284 C C . THR B 1 228 ? -4.045 9.615 25.655 1.00 6.39 228 THR B C 1
ATOM 4285 O O . THR B 1 228 ? -4.609 8.545 25.826 1.00 6.64 228 THR B O 1
ATOM 4289 N N . GLY B 1 229 ? -2.999 9.676 24.840 1.00 5.94 229 GLY B N 1
ATOM 4290 C CA . GLY B 1 229 ? -2.568 8.537 24.046 1.00 5.90 229 GLY B CA 1
ATOM 4291 C C . GLY B 1 229 ? -2.098 7.359 24.872 1.00 5.21 229 GLY B C 1
ATOM 4292 O O . GLY B 1 229 ? -1.444 7.549 25.901 1.00 6.02 229 GLY B O 1
ATOM 4293 N N . VAL B 1 230 ? -2.363 6.172 24.354 1.00 4.75 230 VAL B N 1
ATOM 4294 C CA . VAL B 1 230 ? -2.011 4.915 25.021 1.00 5.54 230 VAL B CA 1
ATOM 4295 C C . VAL B 1 230 ? -1.037 4.139 24.176 1.00 5.12 230 VAL B C 1
ATOM 4296 O O . VAL B 1 230 ? -1.243 3.989 22.960 1.00 6.02 230 VAL B O 1
ATOM 4300 N N . ARG B 1 231 ? 0.016 3.636 24.797 1.00 5.04 231 ARG B N 1
ATOM 4301 C CA . ARG B 1 231 ? 1.118 2.926 24.202 1.00 5.58 231 ARG B CA 1
ATOM 4302 C C . ARG B 1 231 ? 1.525 1.762 25.051 1.00 5.27 231 ARG B C 1
ATOM 4303 O O . ARG B 1 231 ? 1.196 1.671 26.223 1.00 5.64 231 ARG B O 1
ATOM 4311 N N . ASP B 1 232 ? 2.350 0.901 24.463 1.00 5.41 232 ASP B N 1
ATOM 4312 C CA . ASP B 1 232 ? 2.934 -0.300 25.109 1.00 6.27 232 ASP B CA 1
ATOM 4313 C C . ASP B 1 232 ? 4.369 0.026 25.393 1.00 5.58 232 ASP B C 1
ATOM 4314 O O . ASP B 1 232 ? 5.229 0.084 24.506 1.00 5.77 232 ASP B O 1
ATOM 4319 N N . TYR B 1 233 ? 4.671 0.252 26.634 1.00 5.12 233 TYR B N 1
ATOM 4320 C CA . TYR B 1 233 ? 6.007 0.603 27.160 1.00 5.97 233 TYR B CA 1
ATOM 4321 C C . TYR B 1 233 ? 6.777 -0.583 27.506 1.00 6.36 233 TYR B C 1
ATOM 4322 O O . TYR B 1 233 ? 6.322 -1.469 28.233 1.00 7.67 233 TYR B O 1
ATOM 4331 N N . ILE B 1 234 ? 7.986 -0.673 26.969 1.00 5.58 234 ILE B N 1
ATOM 4332 C CA . ILE B 1 234 ? 8.859 -1.830 27.137 1.00 5.93 234 ILE B CA 1
ATOM 4333 C C . ILE B 1 234 ? 10.185 -1.328 27.632 1.00 6.35 234 ILE B C 1
ATOM 4334 O O . ILE B 1 234 ? 10.756 -0.352 27.104 1.00 6.45 234 ILE B O 1
ATOM 4339 N N . HIS B 1 235 ? 10.773 -1.962 28.635 1.00 5.57 235 HIS B N 1
ATOM 4340 C CA . HIS B 1 235 ? 12.046 -1.467 29.168 1.00 5.77 235 HIS B CA 1
ATOM 4341 C C . HIS B 1 235 ? 13.102 -1.754 28.083 1.00 5.70 235 HIS B C 1
ATOM 4342 O O . HIS B 1 235 ? 13.217 -2.845 27.554 1.00 5.89 235 HIS B O 1
ATOM 4349 N N . VAL B 1 236 ? 13.938 -0.717 27.829 1.00 5.45 236 VAL B N 1
ATOM 4350 C CA . VAL B 1 236 ? 14.936 -0.828 26.819 1.00 5.00 236 VAL B CA 1
ATOM 4351 C C . VAL B 1 236 ? 15.862 -2.011 27.078 1.00 5.86 236 VAL B C 1
ATOM 4352 O O . VAL B 1 236 ? 16.420 -2.567 26.101 1.00 6.26 236 VAL B O 1
ATOM 4356 N N . MET B 1 237 ? 16.135 -2.373 28.347 1.00 6.21 237 MET B N 1
ATOM 4357 C CA . MET B 1 237 ? 16.979 -3.557 28.585 1.00 6.94 237 MET B CA 1
ATOM 4358 C C . MET B 1 237 ? 16.335 -4.855 28.195 1.00 7.34 237 MET B C 1
ATOM 4359 O O . MET B 1 237 ? 17.006 -5.780 27.653 1.00 7.54 237 MET B O 1
ATOM 4364 N N . ASP B 1 238 ? 15.040 -4.969 28.376 1.00 6.70 238 ASP B N 1
ATOM 4365 C CA . ASP B 1 238 ? 14.299 -6.120 27.884 1.00 6.60 238 ASP B CA 1
ATOM 4366 C C . ASP B 1 238 ? 14.216 -6.151 26.391 1.00 6.55 238 ASP B C 1
ATOM 4367 O O . ASP B 1 238 ? 14.382 -7.177 25.753 1.00 6.69 238 ASP B O 1
ATOM 4372 N N . LEU B 1 239 ? 14.034 -4.994 25.772 1.00 5.62 239 LEU B N 1
ATOM 4373 C CA . LEU B 1 239 ? 14.067 -4.886 24.337 1.00 6.85 239 LEU B CA 1
ATOM 4374 C C . LEU B 1 239 ? 15.368 -5.308 23.751 1.00 6.36 239 LEU B C 1
ATOM 4375 O O . LEU B 1 239 ? 15.489 -6.110 22.809 1.00 6.53 239 LEU B O 1
ATOM 4380 N N . ALA B 1 240 ? 16.460 -4.771 24.288 1.00 6.16 240 ALA B N 1
ATOM 4381 C CA . ALA B 1 240 ? 17.820 -5.134 23.857 1.00 7.31 240 ALA B CA 1
ATOM 4382 C C . ALA B 1 240 ? 18.052 -6.634 23.993 1.00 6.34 240 ALA B C 1
ATOM 4383 O O . ALA B 1 240 ? 18.613 -7.233 23.058 1.00 6.65 240 ALA B O 1
ATOM 4385 N N . ASP B 1 241 ? 17.583 -7.224 25.095 1.00 6.90 241 ASP B N 1
ATOM 4386 C CA . ASP B 1 241 ? 17.724 -8.682 25.212 1.00 8.11 241 ASP B CA 1
ATOM 4387 C C . ASP B 1 241 ? 16.958 -9.381 24.126 1.00 7.07 241 ASP B C 1
ATOM 4388 O O . ASP B 1 241 ? 17.473 -10.378 23.534 1.00 8.40 241 ASP B O 1
ATOM 4393 N N . GLY B 1 242 ? 15.796 -8.908 23.805 1.00 7.14 242 GLY B N 1
ATOM 4394 C CA . GLY B 1 242 ? 15.018 -9.541 22.717 1.00 7.63 242 GLY B CA 1
ATOM 4395 C C . GLY B 1 242 ? 15.664 -9.459 21.408 1.00 6.87 242 GLY B C 1
ATOM 4396 O O . GLY B 1 242 ? 15.583 -10.408 20.559 1.00 7.23 242 GLY B O 1
ATOM 4397 N N . ILE B 1 243 ? 16.261 -8.302 21.098 1.00 6.07 243 ILE B N 1
ATOM 4398 C CA . ILE B 1 243 ? 16.980 -8.115 19.857 1.00 6.84 243 ILE B CA 1
ATOM 4399 C C . ILE B 1 243 ? 18.159 -9.066 19.727 1.00 7.11 243 ILE B C 1
ATOM 4400 O O . ILE B 1 243 ? 18.420 -9.656 18.660 1.00 6.98 243 ILE B O 1
ATOM 4405 N N . VAL B 1 244 ? 18.926 -9.161 20.797 1.00 7.13 244 VAL B N 1
ATOM 4406 C CA . VAL B 1 244 ? 20.083 -10.079 20.796 1.00 7.26 244 VAL B CA 1
ATOM 4407 C C . VAL B 1 244 ? 19.638 -11.538 20.624 1.00 7.65 244 VAL B C 1
ATOM 4408 O O . VAL B 1 244 ? 20.250 -12.235 19.821 1.00 7.16 244 VAL B O 1
ATOM 4412 N N . VAL B 1 245 ? 18.583 -11.959 21.337 1.00 7.76 245 VAL B N 1
ATOM 4413 C CA . VAL B 1 245 ? 18.034 -13.321 21.180 1.00 8.02 245 VAL B CA 1
ATOM 4414 C C . VAL B 1 245 ? 17.622 -13.516 19.730 1.00 7.47 245 VAL B C 1
ATOM 4415 O O . VAL B 1 245 ? 17.920 -14.561 19.070 1.00 8.84 245 VAL B O 1
ATOM 4419 N N . ALA B 1 246 ? 16.910 -12.575 19.126 1.00 7.62 246 ALA B N 1
ATOM 4420 C CA . ALA B 1 246 ? 16.507 -12.717 17.759 1.00 7.56 246 ALA B CA 1
ATOM 4421 C C . ALA B 1 246 ? 17.642 -12.861 16.815 1.00 8.27 246 ALA B C 1
ATOM 4422 O O . ALA B 1 246 ? 17.706 -13.707 15.954 1.00 7.63 246 ALA B O 1
ATOM 4424 N N . MET B 1 247 ? 18.658 -11.975 16.979 1.00 7.09 247 MET B N 1
ATOM 4425 C CA . MET B 1 247 ? 19.845 -12.078 16.167 1.00 7.58 247 MET B CA 1
ATOM 4426 C C . MET B 1 247 ? 20.470 -13.453 16.266 1.00 7.65 247 MET B C 1
ATOM 4427 O O . MET B 1 247 ? 20.833 -14.033 15.212 1.00 8.92 247 MET B O 1
ATOM 4432 N N . GLU B 1 248 ? 20.669 -13.954 17.482 1.00 7.86 248 GLU B N 1
ATOM 4433 C CA . GLU B 1 248 ? 21.348 -15.231 17.657 1.00 8.25 248 GLU B CA 1
ATOM 4434 C C . GLU B 1 248 ? 20.494 -16.345 17.114 1.00 8.27 248 GLU B C 1
ATOM 4435 O O . GLU B 1 248 ? 21.077 -17.249 16.430 1.00 10.83 248 GLU B O 1
ATOM 4441 N N . LYS B 1 249 ? 19.217 -16.410 17.417 1.00 8.34 249 LYS B N 1
ATOM 4442 C CA . LYS B 1 249 ? 18.392 -17.541 17.044 1.00 8.65 249 LYS B CA 1
ATOM 4443 C C . LYS B 1 249 ? 18.072 -17.546 15.581 1.00 9.67 249 LYS B C 1
ATOM 4444 O O . LYS B 1 249 ? 17.911 -18.655 14.974 1.00 13.40 249 LYS B O 1
ATOM 4450 N N . LEU B 1 250 ? 18.064 -16.400 14.906 1.00 8.08 250 LEU B N 1
ATOM 4451 C CA . LEU B 1 250 ? 17.559 -16.321 13.517 1.00 7.64 250 LEU B CA 1
ATOM 4452 C C . LEU B 1 250 ? 18.705 -16.260 12.521 1.00 8.45 250 LEU B C 1
ATOM 4453 O O . LEU B 1 250 ? 18.471 -16.436 11.304 1.00 9.27 250 LEU B O 1
ATOM 4458 N N . ALA B 1 251 ? 19.960 -16.022 12.925 1.00 8.97 251 ALA B N 1
ATOM 4459 C CA . ALA B 1 251 ? 21.084 -15.984 11.984 1.00 9.25 251 ALA B CA 1
ATOM 4460 C C . ALA B 1 251 ? 21.099 -17.315 11.182 1.00 9.88 251 ALA B C 1
ATOM 4461 O O . ALA B 1 251 ? 20.977 -18.405 11.789 1.00 9.96 251 ALA B O 1
ATOM 4463 N N . ASN B 1 252 ? 21.235 -17.205 9.885 1.00 8.73 252 ASN B N 1
ATOM 4464 C 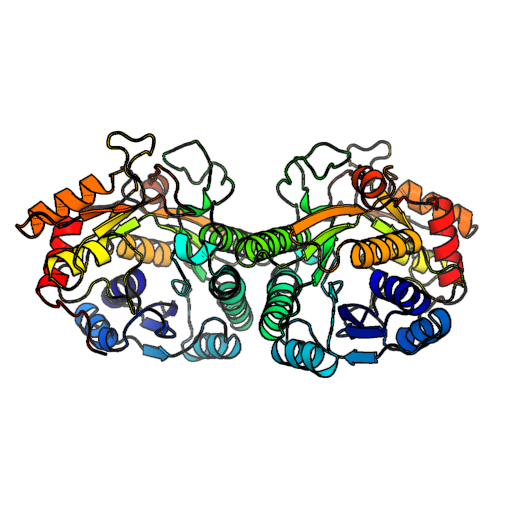CA . ASN B 1 252 ? 21.385 -18.327 8.976 1.00 10.36 252 ASN B CA 1
ATOM 4465 C C . ASN B 1 252 ? 20.138 -19.186 8.931 1.00 12.16 252 ASN B C 1
ATOM 4466 O O . ASN B 1 252 ? 20.197 -20.349 8.446 1.00 15.73 252 ASN B O 1
ATOM 4471 N N . LYS B 1 253 ? 18.979 -18.718 9.361 1.00 9.23 253 LYS B N 1
ATOM 4472 C CA . LYS B 1 253 ? 17.689 -19.428 9.280 1.00 9.95 253 LYS B CA 1
ATOM 4473 C C . LYS B 1 253 ? 16.917 -18.704 8.215 1.00 11.11 253 LYS B C 1
ATOM 4474 O O . LYS B 1 253 ? 16.387 -17.599 8.462 1.00 10.53 253 LYS B O 1
ATOM 4476 N N . PRO B 1 254 ? 16.855 -19.171 6.964 1.00 10.32 254 PRO B N 1
ATOM 4477 C CA . PRO B 1 254 ? 16.237 -18.394 5.897 1.00 10.49 254 PRO B CA 1
ATOM 4478 C C . PRO B 1 254 ? 14.811 -18.161 6.191 1.00 9.69 254 PRO B C 1
ATOM 4479 O O . PRO B 1 254 ? 14.061 -18.961 6.742 1.00 11.89 254 PRO B O 1
ATOM 4483 N N . GLY B 1 255 ? 14.354 -16.930 5.794 1.00 9.09 255 GLY B N 1
ATOM 4484 C CA . GLY B 1 255 ? 12.994 -16.520 5.858 1.00 8.43 255 GLY B CA 1
ATOM 4485 C C . GLY B 1 255 ? 12.853 -15.085 6.328 1.00 7.83 255 GLY B C 1
ATOM 4486 O O . GLY B 1 255 ? 13.883 -14.387 6.509 1.00 9.42 255 GLY B O 1
ATOM 4487 N N . VAL B 1 256 ? 11.619 -14.655 6.444 1.00 8.12 256 VAL B N 1
ATOM 4488 C CA . VAL B 1 256 ? 11.179 -13.382 6.974 1.00 8.18 256 VAL B CA 1
ATOM 4489 C C . VAL B 1 256 ? 10.542 -13.643 8.267 1.00 8.10 256 VAL B C 1
ATOM 4490 O O . VAL B 1 256 ? 9.513 -14.359 8.338 1.00 11.57 256 VAL B O 1
ATOM 4494 N N . HIS B 1 257 ? 11.103 -13.184 9.408 1.00 6.50 257 HIS B N 1
ATOM 4495 C CA . HIS B 1 257 ? 10.690 -13.588 10.729 1.00 6.50 257 HIS B CA 1
ATOM 4496 C C . HIS B 1 257 ? 10.165 -12.324 11.406 1.00 6.23 257 HIS B C 1
ATOM 4497 O O . HIS B 1 257 ? 10.955 -11.403 11.735 1.00 7.67 257 HIS B O 1
ATOM 4504 N N . ILE B 1 258 ? 8.883 -12.248 11.638 1.00 6.85 258 ILE B N 1
ATOM 4505 C CA . ILE B 1 258 ? 8.213 -11.063 12.130 1.00 6.70 258 ILE B CA 1
ATOM 4506 C C . ILE B 1 258 ? 7.843 -11.217 13.584 1.00 6.94 258 ILE B C 1
ATOM 4507 O O . ILE B 1 258 ? 7.179 -12.150 13.964 1.00 7.79 258 ILE B O 1
ATOM 4512 N N . TYR B 1 259 ? 8.271 -10.275 14.464 1.00 6.10 259 TYR B N 1
ATOM 4513 C CA . TYR B 1 259 ? 7.952 -10.310 15.912 1.00 5.93 259 TYR B CA 1
ATOM 4514 C C . TYR B 1 259 ? 7.588 -8.940 16.422 1.00 6.53 259 TYR B C 1
ATOM 4515 O O . TYR B 1 259 ? 8.418 -7.999 16.234 1.00 8.44 259 TYR B O 1
ATOM 4524 N N . ASN B 1 260 ? 6.528 -8.836 17.167 1.00 6.24 260 ASN B N 1
ATOM 4525 C CA . ASN B 1 260 ? 6.269 -7.766 18.073 1.00 6.34 260 ASN B CA 1
ATOM 4526 C C . ASN B 1 260 ? 7.115 -7.855 19.295 1.00 7.52 260 ASN B C 1
ATOM 4527 O O . ASN B 1 260 ? 7.155 -8.887 19.969 1.00 8.12 260 ASN B O 1
ATOM 4532 N N . LEU B 1 261 ? 7.768 -6.760 19.643 1.00 5.85 261 LEU B N 1
ATOM 4533 C CA . LEU B 1 261 ? 8.534 -6.697 20.907 1.00 6.31 261 LEU B CA 1
ATOM 4534 C C . LEU B 1 261 ? 7.940 -5.591 21.748 1.00 6.49 261 LEU B C 1
ATOM 4535 O O . LEU B 1 261 ? 8.174 -4.376 21.516 1.00 6.77 261 LEU B O 1
ATOM 4540 N N . GLY B 1 262 ? 7.087 -5.983 22.713 1.00 6.11 262 GLY B N 1
ATOM 4541 C CA . GLY B 1 262 ? 6.391 -5.112 23.603 1.00 6.22 262 GLY B CA 1
ATOM 4542 C C . GLY B 1 262 ? 6.039 -5.832 24.861 1.00 7.04 262 GLY B C 1
ATOM 4543 O O . GLY B 1 262 ? 6.286 -7.045 24.967 1.00 7.89 262 GLY B O 1
ATOM 4544 N N . ALA B 1 263 ? 5.456 -5.140 25.805 1.00 7.28 263 ALA B N 1
ATOM 4545 C CA . ALA B 1 263 ? 5.045 -5.729 27.081 1.00 7.88 263 ALA B CA 1
ATOM 4546 C C . ALA B 1 263 ? 3.672 -6.275 27.014 1.00 8.49 263 ALA B C 1
ATOM 4547 O O . ALA B 1 263 ? 3.309 -7.104 27.911 1.00 11.68 263 ALA B O 1
ATOM 4549 N N . GLY B 1 264 ? 2.820 -5.881 26.085 1.00 7.65 264 GLY B N 1
ATOM 4550 C CA . GLY B 1 264 ? 1.476 -6.499 26.003 1.00 8.15 264 GLY B CA 1
ATOM 4551 C C . GLY B 1 264 ? 0.453 -5.788 26.795 1.00 9.97 264 GLY B C 1
ATOM 4552 O O . GLY B 1 264 ? -0.659 -6.383 26.974 1.00 11.19 264 GLY B O 1
ATOM 4553 N N . VAL B 1 265 ? 0.688 -4.602 27.305 1.00 8.60 265 VAL B N 1
ATOM 4554 C CA . VAL B 1 265 ? -0.278 -3.860 28.101 1.00 9.64 265 VAL B CA 1
ATOM 4555 C C . VAL B 1 265 ? -0.106 -2.415 27.654 1.00 8.86 265 VAL B C 1
ATOM 4556 O O . VAL B 1 265 ? 0.989 -1.974 27.279 1.00 9.11 265 VAL B O 1
ATOM 4560 N N . GLY B 1 266 ? -1.177 -1.651 27.706 1.00 8.38 266 GLY B N 1
ATOM 4561 C CA . GLY B 1 266 ? -1.155 -0.239 27.394 1.00 8.46 266 GLY B CA 1
ATOM 4562 C C . GLY B 1 266 ? -1.233 0.647 28.557 1.00 8.22 266 GLY B C 1
ATOM 4563 O O . GLY B 1 266 ? -1.875 0.383 29.563 1.00 10.52 266 GLY B O 1
ATOM 4564 N N . ASN B 1 267 ? -0.520 1.775 28.466 1.00 6.74 267 ASN B N 1
ATOM 4565 C CA . ASN B 1 267 ? -0.554 2.846 29.477 1.00 6.57 267 ASN B CA 1
ATOM 4566 C C . ASN B 1 267 ? -0.648 4.190 28.771 1.00 5.91 267 ASN B C 1
ATOM 4567 O O . ASN B 1 267 ? -0.094 4.374 27.663 1.00 6.07 267 ASN B O 1
ATOM 4572 N N . SER B 1 268 ? -1.317 5.115 29.393 1.00 6.17 268 SER B N 1
ATOM 4573 C CA . SER B 1 268 ? -1.488 6.479 28.820 1.00 5.95 268 SER B CA 1
ATOM 4574 C C . SER B 1 268 ? -0.332 7.383 29.135 1.00 5.89 268 SER B C 1
ATOM 4575 O O . SER B 1 268 ? 0.564 7.066 29.955 1.00 6.22 268 SER B O 1
ATOM 4578 N N . VAL B 1 269 ? -0.338 8.534 28.436 1.00 6.07 269 VAL B N 1
ATOM 4579 C CA . VAL B 1 269 ? 0.677 9.536 28.681 1.00 6.49 269 VAL B CA 1
ATOM 4580 C C . VAL B 1 269 ? 0.648 9.933 30.141 1.00 6.45 269 VAL B C 1
ATOM 4581 O O . VAL B 1 269 ? 1.699 10.048 30.808 1.00 6.83 269 VAL B O 1
ATOM 4585 N N . LEU B 1 270 ? -0.555 10.154 30.685 1.00 6.73 270 LEU B N 1
ATOM 4586 C CA . LEU B 1 270 ? -0.671 10.556 32.106 1.00 7.38 270 LEU B CA 1
ATOM 4587 C C . LEU B 1 270 ? -0.167 9.431 33.001 1.00 6.78 270 LEU B C 1
ATOM 4588 O O . LEU B 1 270 ? 0.471 9.703 34.002 1.00 7.48 270 LEU B O 1
ATOM 4593 N N . ASP B 1 271 ? -0.373 8.172 32.635 1.00 6.85 271 ASP B N 1
ATOM 4594 C CA . ASP B 1 271 ? 0.214 7.050 33.400 1.00 7.34 271 ASP B CA 1
ATOM 4595 C C . ASP B 1 271 ? 1.689 7.148 33.484 1.00 7.16 271 ASP B C 1
ATOM 4596 O O . ASP B 1 271 ? 2.302 6.903 34.538 1.00 8.17 271 ASP B O 1
ATOM 4601 N N . VAL B 1 272 ? 2.361 7.467 32.384 1.00 6.89 272 VAL B N 1
ATOM 4602 C CA . VAL B 1 272 ? 3.793 7.607 32.367 1.00 6.73 272 VAL B CA 1
ATOM 4603 C C . VAL B 1 272 ? 4.245 8.771 33.229 1.00 6.69 272 VAL B C 1
ATOM 4604 O O . VAL B 1 272 ? 5.221 8.652 34.013 1.00 7.02 272 VAL B O 1
ATOM 4608 N N . VAL B 1 273 ? 3.594 9.913 33.112 1.00 6.82 273 VAL B N 1
ATOM 4609 C CA . VAL B 1 273 ? 3.875 11.090 33.923 1.00 7.91 273 VAL B CA 1
ATOM 4610 C C . VAL B 1 273 ? 3.711 10.694 35.407 1.00 8.01 273 VAL B C 1
ATOM 4611 O O . VAL B 1 273 ? 4.642 11.017 36.187 1.00 7.83 273 VAL B O 1
ATOM 4615 N N . ASN B 1 274 ? 2.664 9.990 35.766 1.00 7.53 274 ASN B N 1
ATOM 4616 C CA . ASN B 1 274 ? 2.463 9.621 37.169 1.00 8.31 274 ASN B CA 1
ATOM 4617 C C . ASN B 1 274 ? 3.527 8.673 37.642 1.00 7.35 274 ASN B C 1
ATOM 4618 O O . ASN B 1 274 ? 4.081 8.811 38.760 1.00 7.94 274 ASN B O 1
ATOM 4623 N N . ALA B 1 275 ? 3.927 7.722 36.834 1.00 6.53 275 ALA B N 1
ATOM 4624 C CA . ALA B 1 275 ? 4.992 6.784 37.187 1.00 6.40 275 ALA B CA 1
ATOM 4625 C C . ALA B 1 275 ? 6.268 7.535 37.483 1.00 6.57 275 ALA B C 1
ATOM 4626 O O . ALA B 1 275 ? 7.049 7.311 38.420 1.00 7.51 275 ALA B O 1
ATOM 4628 N N . PHE B 1 276 ? 6.592 8.519 36.603 1.00 6.20 276 PHE B N 1
ATOM 4629 C CA . PHE B 1 276 ? 7.783 9.281 36.813 1.00 7.04 276 PHE B CA 1
ATOM 4630 C C . PHE B 1 276 ? 7.747 10.192 38.057 1.00 7.00 276 PHE B C 1
ATOM 4631 O O . PHE B 1 276 ? 8.736 10.289 38.761 1.00 7.32 276 PHE B O 1
ATOM 4639 N N . SER B 1 277 ? 6.618 10.819 38.272 1.00 6.98 277 SER B N 1
ATOM 4640 C CA . SER B 1 277 ? 6.482 11.629 39.472 1.00 7.26 277 SER B CA 1
ATOM 4641 C C . SER B 1 277 ? 6.726 10.829 40.731 1.00 6.93 277 SER B C 1
ATOM 4642 O O . SER B 1 277 ? 7.410 11.319 41.640 1.00 7.69 277 SER B O 1
ATOM 4645 N N . LYS B 1 278 ? 6.210 9.617 40.805 1.00 7.03 278 LYS B N 1
ATOM 4646 C CA . LYS B 1 278 ? 6.479 8.763 41.984 1.00 7.78 278 LYS B CA 1
ATOM 4647 C C . LYS B 1 278 ? 7.909 8.372 42.058 1.00 8.64 278 LYS B C 1
ATOM 4648 O O . LYS B 1 278 ? 8.461 8.279 43.160 1.00 10.53 278 LYS B O 1
ATOM 4654 N N . ALA B 1 279 ? 8.593 8.078 40.963 1.00 8.07 279 ALA B N 1
ATOM 4655 C CA . ALA B 1 279 ? 9.997 7.758 41.018 1.00 8.54 279 ALA B CA 1
ATOM 4656 C C . ALA B 1 279 ? 10.866 8.937 41.459 1.00 8.91 279 ALA B C 1
ATOM 4657 O O . ALA B 1 279 ? 11.817 8.780 42.275 1.00 11.51 279 ALA B O 1
ATOM 4659 N N . CYS B 1 280 ? 10.596 10.131 40.969 1.00 8.37 280 CYS B N 1
ATOM 4660 C CA . CYS B 1 280 ? 11.455 11.280 41.279 1.00 9.49 280 CYS B CA 1
ATOM 4661 C C . CYS B 1 280 ? 11.027 12.052 42.525 1.00 10.57 280 CYS B C 1
ATOM 4662 O O . CYS B 1 280 ? 11.835 12.906 42.962 1.00 12.17 280 CYS B O 1
ATOM 4665 N N . GLY B 1 281 ? 9.902 11.810 43.033 1.00 8.90 281 GLY B N 1
ATOM 4666 C CA . GLY B 1 281 ? 9.413 12.406 44.273 1.00 9.73 281 GLY B CA 1
ATOM 4667 C C . GLY B 1 281 ? 8.739 13.713 44.156 1.00 10.84 281 GLY B C 1
ATOM 4668 O O . GLY B 1 281 ? 8.461 14.370 45.175 1.00 14.47 281 GLY B O 1
ATOM 4669 N N . LYS B 1 282 ? 8.428 14.231 42.959 1.00 9.79 282 LYS B N 1
ATOM 4670 C CA . LYS B 1 282 ? 7.791 15.510 42.737 1.00 10.33 282 LYS B CA 1
ATOM 4671 C C . LYS B 1 282 ? 6.849 15.394 41.533 1.00 9.87 282 LYS B C 1
ATOM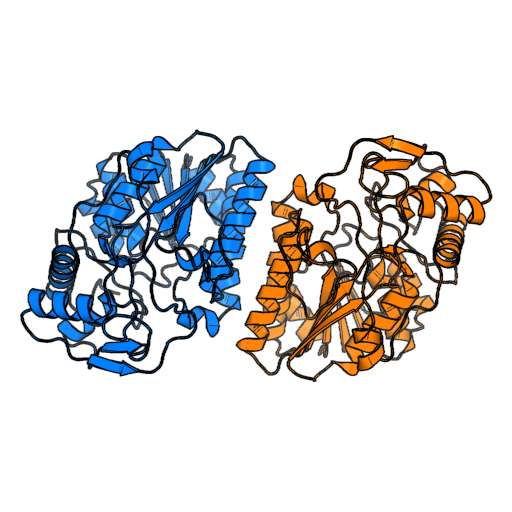 4672 O O . LYS B 1 282 ? 7.282 14.811 40.498 1.00 10.55 282 LYS B O 1
ATOM 4674 N N . PRO B 1 283 ? 5.667 15.914 41.500 1.00 8.77 283 PRO B N 1
ATOM 4675 C CA . PRO B 1 283 ? 4.820 15.873 40.331 1.00 8.41 283 PRO B CA 1
ATOM 4676 C C . PRO B 1 283 ? 5.479 16.552 39.168 1.00 9.80 283 PRO B C 1
ATOM 4677 O O . PRO B 1 283 ? 5.938 17.745 39.261 1.00 12.01 283 PRO B O 1
ATOM 4681 N N . VAL B 1 284 ? 5.607 15.848 38.053 1.00 7.84 284 VAL B N 1
ATOM 4682 C CA . VAL B 1 284 ? 6.171 16.439 36.866 1.00 8.62 284 VAL B CA 1
ATOM 4683 C C . VAL B 1 284 ? 5.213 17.447 36.265 1.00 7.40 284 VAL B C 1
ATOM 4684 O O . VAL B 1 284 ? 4.038 17.161 36.028 1.00 9.32 284 VAL B O 1
ATOM 4688 N N . ASN B 1 285 ? 5.722 18.653 36.037 1.00 8.39 285 ASN B N 1
ATOM 4689 C CA . ASN B 1 285 ? 4.876 19.697 35.520 1.00 8.57 285 ASN B CA 1
ATOM 4690 C C . ASN B 1 285 ? 4.443 19.385 34.073 1.00 7.59 285 ASN B C 1
ATOM 4691 O O . ASN B 1 285 ? 5.330 19.115 33.280 1.00 8.28 285 ASN B O 1
ATOM 4696 N N . TYR B 1 286 ? 3.173 19.547 33.766 1.00 6.78 286 TYR B N 1
ATOM 4697 C CA . TYR B 1 286 ? 2.721 19.420 32.402 1.00 8.16 286 TYR B CA 1
ATOM 4698 C C . TYR B 1 286 ? 1.600 20.359 32.082 1.00 8.04 286 TYR B C 1
ATOM 4699 O O . TYR B 1 286 ? 0.860 20.827 32.967 1.00 8.18 286 TYR B O 1
ATOM 4708 N N . HIS B 1 287 ? 1.381 20.504 30.767 1.00 7.99 287 HIS B N 1
ATOM 4709 C CA . HIS B 1 287 ? 0.243 21.206 30.228 1.00 7.60 287 HIS B CA 1
ATOM 4710 C C . HIS B 1 287 ? -0.285 20.454 29.005 1.00 8.04 287 HIS B C 1
ATOM 4711 O O . HIS B 1 287 ? 0.515 19.829 28.293 1.00 8.05 287 HIS B O 1
ATOM 4718 N N . PHE B 1 288 ? -1.532 20.496 28.759 1.00 6.98 288 PHE B N 1
ATOM 4719 C CA . PHE B 1 288 ? -2.137 19.867 27.573 1.00 8.00 288 PHE B CA 1
ATOM 4720 C C . PHE B 1 288 ? -1.900 20.698 26.347 1.00 8.30 288 PHE B C 1
ATOM 4721 O O . PHE B 1 288 ? -1.739 21.914 26.419 1.00 8.75 288 PHE B O 1
ATOM 4729 N N . ALA B 1 289 ? -1.842 20.024 25.201 1.00 7.15 289 ALA B N 1
ATOM 4730 C CA . ALA B 1 289 ? -1.531 20.622 23.895 1.00 7.88 289 ALA B CA 1
ATOM 4731 C C . ALA B 1 289 ? -2.314 19.855 22.841 1.00 7.89 289 ALA B C 1
ATOM 4732 O O . ALA B 1 289 ? -2.947 18.814 23.101 1.00 8.25 289 ALA B O 1
ATOM 4734 N N . PRO B 1 290 ? -2.311 20.344 21.586 1.00 8.38 290 PRO B N 1
ATOM 4735 C CA . PRO B 1 290 ? -3.022 19.631 20.541 1.00 7.86 290 PRO B CA 1
ATOM 4736 C C . PRO B 1 290 ? -2.435 18.232 20.262 1.00 7.23 290 PRO B C 1
ATOM 4737 O O . PRO B 1 290 ? -1.253 17.980 20.492 1.00 6.96 290 PRO B O 1
ATOM 4741 N N . ARG B 1 291 ? -3.250 17.430 19.657 1.00 7.88 291 ARG B N 1
ATOM 4742 C CA . ARG B 1 291 ? -2.794 16.158 19.086 1.00 6.81 291 ARG B CA 1
ATOM 4743 C C . ARG B 1 291 ? -1.632 16.400 18.120 1.00 7.28 291 ARG B C 1
ATOM 4744 O O . ARG B 1 291 ? -1.575 17.431 17.424 1.00 8.36 291 ARG B O 1
ATOM 4752 N N . ARG B 1 292 ? -0.687 15.460 18.146 1.00 6.79 292 ARG B N 1
ATOM 4753 C CA . ARG B 1 292 ? 0.465 15.459 17.184 1.00 7.23 292 ARG B CA 1
ATOM 4754 C C . ARG B 1 292 ? 0.038 14.678 15.990 1.00 7.42 292 ARG B C 1
ATOM 4755 O O . ARG B 1 292 ? -0.468 13.572 16.074 1.00 8.01 292 ARG B O 1
ATOM 4763 N N . GLU B 1 293 ? 0.280 15.206 14.809 1.00 8.77 293 GLU B N 1
ATOM 4764 C CA . GLU B 1 293 ? -0.010 14.460 13.560 1.00 9.32 293 GLU B CA 1
ATOM 4765 C C . GLU B 1 293 ? 0.744 13.183 13.482 1.00 8.81 293 GLU B C 1
ATOM 4766 O O . GLU B 1 293 ? 1.933 13.129 13.844 1.00 9.53 293 GLU B O 1
ATOM 4772 N N . GLY B 1 294 ? 0.074 12.142 13.059 1.00 8.19 294 GLY B N 1
ATOM 4773 C CA . GLY B 1 294 ? 0.657 10.845 12.928 1.00 8.73 294 GLY B CA 1
ATOM 4774 C C . GLY B 1 294 ? 0.369 9.912 14.051 1.00 9.82 294 GLY B C 1
ATOM 4775 O O . GLY B 1 294 ? 0.635 8.717 14.022 1.00 12.09 294 GLY B O 1
ATOM 4776 N N . ASP B 1 295 ? -0.143 10.436 15.182 1.00 9.05 295 ASP B N 1
ATOM 4777 C CA . ASP B 1 295 ? -0.435 9.637 16.384 1.00 8.98 295 ASP B CA 1
ATOM 4778 C C . ASP B 1 295 ? -1.760 8.954 16.281 1.00 10.23 295 ASP B C 1
ATOM 4779 O O . ASP B 1 295 ? -2.842 9.611 16.027 1.00 12.95 295 ASP B O 1
ATOM 4784 N N . LEU B 1 296 ? -1.844 7.685 16.551 1.00 8.66 296 LEU B N 1
ATOM 4785 C CA . LEU B 1 296 ? -3.098 7.027 16.846 1.00 8.26 296 LEU B CA 1
ATOM 4786 C C . LEU B 1 296 ? -3.515 7.137 18.243 1.00 7.76 296 LEU B C 1
ATOM 4787 O O . LEU B 1 296 ? -2.674 7.395 19.150 1.00 8.13 296 LEU B O 1
ATOM 4792 N N . PRO B 1 297 ? -4.774 6.931 18.635 1.00 7.66 297 PRO B N 1
ATOM 4793 C CA . PRO B 1 297 ? -5.159 7.055 20.020 1.00 7.65 297 PRO B CA 1
ATOM 4794 C C . PRO B 1 297 ? -4.502 6.050 20.964 1.00 7.26 297 PRO B C 1
ATOM 4795 O O . PRO B 1 297 ? -4.127 6.365 22.073 1.00 7.14 297 PRO B O 1
ATOM 4799 N N . ALA B 1 298 ? -4.356 4.806 20.494 1.00 6.73 298 ALA B N 1
ATOM 4800 C CA . ALA B 1 298 ? -4.051 3.685 21.413 1.00 6.92 298 ALA B CA 1
ATOM 4801 C C . ALA B 1 298 ? -3.595 2.500 20.644 1.00 7.45 298 ALA B C 1
ATOM 4802 O O . ALA B 1 298 ? -4.202 2.132 19.658 1.00 8.44 298 ALA B O 1
ATOM 4804 N N . TYR B 1 299 ? -2.528 1.837 21.118 1.00 6.12 299 TYR B N 1
ATOM 4805 C CA . TYR B 1 299 ? -2.165 0.514 20.640 1.00 6.24 299 TYR B CA 1
ATOM 4806 C C . TYR B 1 299 ? -1.194 -0.134 21.612 1.00 6.37 299 TYR B C 1
ATOM 4807 O O . TYR B 1 299 ? -0.488 0.528 22.381 1.00 6.80 299 TYR B O 1
ATOM 4816 N N . TRP B 1 300 ? -1.203 -1.464 21.596 1.00 5.57 300 TRP B N 1
ATOM 4817 C CA . TRP B 1 300 ? -0.278 -2.269 22.357 1.00 5.80 300 TRP B CA 1
ATOM 4818 C C . TRP B 1 300 ? -0.103 -3.596 21.694 1.00 6.08 300 TRP B C 1
ATOM 4819 O O . TRP B 1 300 ? -0.850 -3.953 20.737 1.00 6.51 300 TRP B O 1
ATOM 4830 N N . ALA B 1 301 ? 0.907 -4.356 22.129 1.00 5.92 301 ALA B N 1
ATOM 4831 C CA . ALA B 1 301 ? 1.247 -5.599 21.449 1.00 7.22 301 ALA B CA 1
ATOM 4832 C C . ALA B 1 301 ? 0.504 -6.826 21.969 1.00 7.87 301 ALA B C 1
ATOM 4833 O O . ALA B 1 301 ? 0.264 -6.929 23.120 1.00 9.01 301 ALA B O 1
ATOM 4835 N N . ASP B 1 302 ? 0.374 -7.783 21.034 1.00 7.96 302 ASP B N 1
ATOM 4836 C CA . ASP B 1 302 ? 0.395 -9.200 21.437 1.00 8.74 302 ASP B CA 1
ATOM 4837 C C . ASP B 1 302 ? 1.822 -9.708 21.177 1.00 7.06 302 ASP B C 1
ATOM 4838 O O . ASP B 1 302 ? 2.228 -9.774 20.006 1.00 7.33 302 ASP B O 1
ATOM 4843 N N . ALA B 1 303 ? 2.548 -9.999 22.252 1.00 7.95 303 ALA B N 1
ATOM 4844 C CA . ALA B 1 303 ? 3.939 -10.443 22.087 1.00 8.04 303 ALA B CA 1
ATOM 4845 C C . ALA B 1 303 ? 4.078 -11.928 22.390 1.00 8.04 303 ALA B C 1
ATOM 4846 O O . ALA B 1 303 ? 5.168 -12.402 22.671 1.00 8.22 303 ALA B O 1
ATOM 4848 N N . SER B 1 304 ? 3.001 -12.677 22.217 1.00 7.97 304 SER B N 1
ATOM 4849 C CA . SER B 1 304 ? 3.057 -14.119 22.446 1.00 7.45 304 SER B CA 1
ATOM 4850 C C . SER B 1 304 ? 3.890 -14.868 21.441 1.00 7.49 304 SER B C 1
ATOM 4851 O O . SER B 1 304 ? 4.468 -15.895 21.820 1.00 8.45 304 SER B O 1
ATOM 4854 N N . LYS B 1 305 ? 3.994 -14.409 20.221 1.00 6.82 305 LYS B N 1
ATOM 4855 C CA . LYS B 1 305 ? 4.805 -15.053 19.246 1.00 6.93 305 LYS B CA 1
ATOM 4856 C C . LYS B 1 305 ? 6.254 -15.126 19.658 1.00 7.85 305 LYS B C 1
ATOM 4857 O O . LYS B 1 305 ? 6.949 -16.139 19.525 1.00 8.83 305 LYS B O 1
ATOM 4863 N N . ALA B 1 306 ? 6.799 -14.010 20.124 1.00 7.82 306 ALA B N 1
ATOM 4864 C CA . ALA B 1 306 ? 8.182 -14.001 20.598 1.00 7.94 306 ALA B CA 1
ATOM 4865 C C . ALA B 1 306 ? 8.371 -14.865 21.816 1.00 7.41 306 ALA B C 1
ATOM 4866 O O . ALA B 1 306 ? 9.432 -15.452 21.992 1.00 7.45 306 ALA B O 1
ATOM 4868 N N . ASP B 1 307 ? 7.354 -14.950 22.678 1.00 7.60 307 ASP B N 1
ATOM 4869 C CA . ASP B 1 307 ? 7.403 -15.881 23.815 1.00 9.27 307 ASP B CA 1
ATOM 4870 C C . ASP B 1 307 ? 7.496 -17.300 23.276 1.00 8.71 307 ASP B C 1
ATOM 4871 O O . ASP B 1 307 ? 8.437 -18.028 23.633 1.00 9.84 307 ASP B O 1
ATOM 4876 N N . ARG B 1 308 ? 6.590 -17.702 22.399 1.00 8.34 308 ARG B N 1
ATOM 4877 C CA . ARG B 1 308 ? 6.625 -19.120 21.939 1.00 9.28 308 ARG B CA 1
ATOM 4878 C C . ARG B 1 308 ? 7.879 -19.462 21.213 1.00 9.24 308 ARG B C 1
ATOM 4879 O O . ARG B 1 308 ? 8.441 -20.551 21.336 1.00 11.88 308 ARG B O 1
ATOM 4887 N N . GLU B 1 309 ? 8.297 -18.564 20.302 1.00 8.47 309 GLU B N 1
ATOM 4888 C CA . GLU B 1 309 ? 9.355 -18.921 19.333 1.00 9.28 309 GLU B CA 1
ATOM 4889 C C . GLU B 1 309 ? 10.753 -18.596 19.767 1.00 10.00 309 GLU B C 1
ATOM 4890 O O . GLU B 1 309 ? 11.714 -19.246 19.354 1.00 12.70 309 GLU B O 1
ATOM 4896 N N . LEU B 1 310 ? 10.928 -17.505 20.534 1.00 9.10 310 LEU B N 1
ATOM 4897 C CA . LEU B 1 310 ? 12.243 -17.017 21.010 1.00 9.86 310 LEU B CA 1
ATOM 4898 C C . LEU B 1 310 ? 12.411 -17.207 22.461 1.00 9.25 310 LEU B C 1
ATOM 4899 O O . LEU B 1 310 ? 13.503 -16.938 22.990 1.00 10.21 310 LEU B O 1
ATOM 4904 N N . ASN B 1 311 ? 11.418 -17.725 23.212 1.00 9.64 311 ASN B N 1
ATOM 4905 C CA . ASN B 1 311 ? 11.436 -17.824 24.676 1.00 8.93 311 ASN B CA 1
ATOM 4906 C C . ASN B 1 311 ? 11.811 -16.478 25.314 1.00 9.84 311 ASN B C 1
ATOM 4907 O O . ASN B 1 311 ? 12.626 -16.414 26.239 1.00 11.36 311 ASN B O 1
ATOM 4912 N N . TRP B 1 312 ? 11.212 -15.419 24.766 1.00 8.61 312 TRP B N 1
ATOM 4913 C CA . TRP B 1 312 ? 11.428 -14.040 25.273 1.00 7.90 312 TRP B CA 1
ATOM 4914 C C . TRP B 1 312 ? 10.192 -13.410 25.725 1.00 7.73 312 TRP B C 1
ATOM 4915 O O . TRP B 1 312 ? 9.163 -13.531 25.055 1.00 8.02 312 TRP B O 1
ATOM 4926 N N . ARG B 1 313 ? 10.284 -12.698 26.829 1.00 8.70 313 ARG B N 1
ATOM 4927 C CA . ARG B 1 313 ? 9.199 -11.904 27.334 1.00 9.82 313 ARG B CA 1
ATOM 4928 C C . ARG B 1 313 ? 9.777 -10.792 28.189 1.00 8.91 313 ARG B C 1
ATOM 4929 O O . ARG B 1 313 ? 10.865 -10.883 28.717 1.00 9.45 313 ARG B O 1
ATOM 4937 N N . VAL B 1 314 ? 8.978 -9.740 28.397 1.00 8.17 314 VAL B N 1
ATOM 4938 C CA . VAL B 1 314 ? 9.366 -8.645 29.290 1.00 8.44 314 VAL B CA 1
ATOM 4939 C C . VAL B 1 314 ? 9.472 -9.088 30.710 1.00 8.85 314 VAL B C 1
ATOM 4940 O O . VAL B 1 314 ? 8.785 -10.062 31.123 1.00 10.34 314 VAL B O 1
ATOM 4944 N N . THR B 1 315 ? 10.291 -8.377 31.472 1.00 8.43 315 THR B N 1
ATOM 4945 C CA . THR B 1 315 ? 10.517 -8.639 32.885 1.00 10.23 315 THR B CA 1
ATOM 4946 C C . THR B 1 315 ? 10.325 -7.448 33.749 1.00 11.90 315 THR B C 1
ATOM 4947 O O . THR B 1 315 ? 10.244 -7.618 34.973 1.00 20.21 315 THR B O 1
ATOM 4951 N N . ARG B 1 316 ? 10.356 -6.255 33.265 1.00 9.06 316 ARG B N 1
ATOM 4952 C CA . ARG B 1 316 ? 10.249 -4.998 34.038 1.00 9.27 316 ARG B CA 1
ATOM 4953 C C . ARG B 1 316 ? 8.973 -4.276 33.818 1.00 9.06 316 ARG B C 1
ATOM 4954 O O . ARG B 1 316 ? 8.394 -4.291 32.711 1.00 10.45 316 ARG B O 1
ATOM 4956 N N . THR B 1 317 ? 8.466 -3.639 34.867 1.00 8.51 317 THR B N 1
ATOM 4957 C CA . THR B 1 317 ? 7.252 -2.910 34.869 1.00 7.95 317 THR B CA 1
ATOM 4958 C C . THR B 1 317 ? 7.443 -1.449 34.481 1.00 7.26 317 THR B C 1
ATOM 4959 O O . THR B 1 317 ? 8.587 -0.917 34.504 1.00 8.10 317 THR B O 1
ATOM 4963 N N . LEU B 1 318 ? 6.380 -0.717 34.215 1.00 7.96 318 LEU B N 1
ATOM 4964 C CA . LEU B 1 318 ? 6.487 0.708 33.925 1.00 7.51 318 LEU B CA 1
ATOM 4965 C C . LEU B 1 318 ? 7.086 1.475 35.073 1.00 7.67 318 LEU B C 1
ATOM 4966 O O . LEU B 1 318 ? 7.885 2.398 34.865 1.00 7.41 318 LEU B O 1
ATOM 4971 N N . ASP B 1 319 ? 6.724 1.128 36.322 1.00 7.80 319 ASP B N 1
ATOM 4972 C CA . ASP B 1 319 ? 7.362 1.815 37.420 1.00 7.23 319 ASP B CA 1
ATOM 4973 C C . ASP B 1 319 ? 8.857 1.629 37.443 1.00 7.19 319 ASP B C 1
ATOM 4974 O O . ASP B 1 319 ? 9.622 2.523 37.764 1.00 8.27 319 ASP B O 1
ATOM 4979 N N . GLU B 1 320 ? 9.338 0.420 37.128 1.00 7.40 320 GLU B N 1
ATOM 4980 C CA . GLU B 1 320 ? 10.736 0.137 37.093 1.00 7.74 320 GLU B CA 1
ATOM 4981 C C . GLU B 1 320 ? 11.407 0.912 35.906 1.00 7.30 320 GLU B C 1
ATOM 4982 O O . GLU B 1 320 ? 12.532 1.438 36.016 1.00 8.02 320 GLU B O 1
ATOM 4988 N N . MET B 1 321 ? 10.713 1.049 34.762 1.00 6.29 321 MET B N 1
ATOM 4989 C CA . MET B 1 321 ? 11.202 1.871 33.635 1.00 6.91 321 MET B CA 1
ATOM 4990 C C . MET B 1 321 ? 11.382 3.306 34.031 1.00 6.86 321 MET B C 1
ATOM 4991 O O . MET B 1 321 ? 12.454 3.949 33.756 1.00 7.27 321 MET B O 1
ATOM 4996 N N . ALA B 1 322 ? 10.438 3.879 34.750 1.00 7.36 322 ALA B N 1
ATOM 4997 C CA . ALA B 1 322 ? 10.514 5.251 35.196 1.00 7.45 322 ALA B CA 1
ATOM 4998 C C . ALA B 1 322 ? 11.618 5.381 36.225 1.00 7.19 322 ALA B C 1
ATOM 4999 O O . ALA B 1 322 ? 12.400 6.359 36.130 1.00 7.82 322 ALA B O 1
ATOM 5001 N N . GLN B 1 323 ? 11.733 4.472 37.155 1.00 7.50 323 GLN B N 1
ATOM 5002 C CA . GLN B 1 323 ? 12.797 4.528 38.134 1.00 7.83 323 GLN B CA 1
ATOM 5003 C C . GLN B 1 323 ? 14.144 4.486 37.454 1.00 6.87 323 GLN B C 1
ATOM 5004 O O . GLN B 1 323 ? 15.055 5.282 37.842 1.00 7.90 323 GLN B O 1
ATOM 5010 N N . ASP B 1 324 ? 14.335 3.607 36.472 1.00 7.22 324 ASP B N 1
ATOM 5011 C CA . ASP B 1 324 ? 1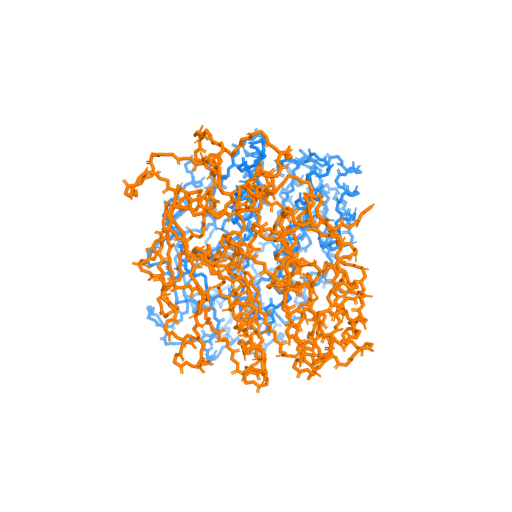5.670 3.488 35.869 1.00 7.19 324 ASP B CA 1
ATOM 5012 C C . ASP B 1 324 ? 16.009 4.714 35.010 1.00 6.64 324 ASP B C 1
ATOM 5013 O O . ASP B 1 324 ? 17.155 5.158 35.011 1.00 7.60 324 ASP B O 1
ATOM 5018 N N . THR B 1 325 ? 15.025 5.338 34.381 1.00 7.29 325 THR B N 1
ATOM 5019 C CA . THR B 1 325 ? 15.279 6.551 33.647 1.00 7.53 325 THR B CA 1
ATOM 5020 C C . THR B 1 325 ? 15.601 7.699 34.636 1.00 7.90 325 THR B C 1
ATOM 5021 O O . THR B 1 325 ? 16.494 8.503 34.362 1.00 7.60 325 THR B O 1
ATOM 5025 N N . TRP B 1 326 ? 14.869 7.797 35.755 1.00 7.52 326 TRP B N 1
ATOM 5026 C CA . TRP B 1 326 ? 15.177 8.832 36.756 1.00 7.70 326 TRP B CA 1
ATOM 5027 C C . TRP B 1 326 ? 16.569 8.613 37.339 1.00 7.06 326 TRP B C 1
ATOM 5028 O O . TRP B 1 326 ? 17.304 9.633 37.530 1.00 8.20 326 TRP B O 1
ATOM 5039 N N . HIS B 1 327 ? 16.946 7.382 37.580 1.00 7.56 327 HIS B N 1
ATOM 5040 C CA . HIS B 1 327 ? 18.265 7.096 38.134 1.00 8.55 327 HIS B CA 1
ATOM 5041 C C . HIS B 1 327 ? 19.291 7.629 37.202 1.00 8.94 327 HIS B C 1
ATOM 5042 O O . HIS B 1 327 ? 20.251 8.291 37.587 1.00 9.74 327 HIS B O 1
ATOM 5049 N N . TRP B 1 328 ? 19.202 7.327 35.887 1.00 8.39 328 TRP B N 1
ATOM 5050 C CA . TRP B 1 328 ? 20.083 7.860 34.858 1.00 7.92 328 TRP B CA 1
ATOM 5051 C C . TRP B 1 328 ? 20.116 9.342 34.817 1.00 7.63 328 TRP B C 1
ATOM 5052 O O . TRP B 1 328 ? 21.212 9.990 34.787 1.00 8.26 328 TRP B O 1
ATOM 5063 N N . GLN B 1 329 ? 18.964 9.976 34.652 1.00 7.08 329 GLN B N 1
ATOM 5064 C CA . GLN B 1 329 ? 18.909 11.392 34.392 1.00 7.56 329 GLN B CA 1
ATOM 5065 C C . GLN B 1 329 ? 19.393 12.214 35.590 1.00 8.27 329 GLN B C 1
ATOM 5066 O O . GLN B 1 329 ? 20.057 13.242 35.417 1.00 8.97 329 GLN B O 1
ATOM 5072 N N . SER B 1 330 ? 19.055 11.784 36.776 1.00 8.58 330 SER B N 1
ATOM 5073 C CA . SER B 1 330 ? 19.494 12.487 37.970 1.00 9.01 330 SER B CA 1
ATOM 5074 C C . SER B 1 330 ? 20.958 12.368 38.161 1.00 9.96 330 SER B C 1
ATOM 5075 O O . SER B 1 330 ? 21.574 13.380 38.652 1.00 11.91 330 SER B O 1
ATOM 5078 N N . ARG B 1 331 ? 21.579 11.244 37.803 1.00 8.88 331 ARG B N 1
ATOM 5079 C CA . ARG B 1 331 ? 23.049 11.123 37.793 1.00 9.42 331 ARG B CA 1
ATOM 5080 C C . ARG B 1 331 ? 23.699 11.920 36.765 1.00 10.64 331 ARG B C 1
ATOM 5081 O O . ARG B 1 331 ? 24.846 12.407 36.924 1.00 12.12 331 ARG B O 1
ATOM 5089 N N . HIS B 1 332 ? 23.060 12.090 35.604 1.00 9.36 332 HIS B N 1
ATOM 5090 C CA . HIS B 1 332 ? 23.614 12.739 34.425 1.00 9.67 332 HIS B CA 1
ATOM 5091 C C . HIS B 1 332 ? 22.616 13.715 33.883 1.00 10.14 332 HIS B C 1
ATOM 5092 O O . HIS B 1 332 ? 22.054 13.509 32.792 1.00 9.99 332 HIS B O 1
ATOM 5099 N N . PRO B 1 333 ? 22.349 14.871 34.493 1.00 10.42 333 PRO B N 1
ATOM 5100 C CA . PRO B 1 333 ? 21.240 15.702 34.085 1.00 10.94 333 PRO B CA 1
ATOM 5101 C C . PRO B 1 333 ? 21.402 16.325 32.713 1.00 10.53 333 PRO B C 1
ATOM 5102 O O . PRO B 1 333 ? 20.410 16.495 32.041 1.00 11.87 333 PRO B O 1
ATOM 5106 N N . GLN B 1 334 ? 22.667 16.536 32.274 1.00 11.49 334 GLN B N 1
ATOM 5107 C CA . GLN B 1 334 ? 22.943 17.043 30.976 1.00 12.20 334 GLN B CA 1
ATOM 5108 C C . GLN B 1 334 ? 23.280 15.923 30.045 1.00 11.36 334 GLN B C 1
ATOM 5109 O O . GLN B 1 334 ? 23.726 16.183 28.896 1.00 14.43 334 GLN B O 1
ATOM 5115 N N . GLY B 1 335 ? 23.061 14.681 30.397 1.00 11.44 335 GLY B N 1
ATOM 5116 C CA . GLY B 1 335 ? 23.468 13.574 29.530 1.00 11.07 335 GLY B CA 1
ATOM 5117 C C . GLY B 1 335 ? 24.926 13.372 29.396 1.00 12.97 335 GLY B C 1
ATOM 5118 O O . GLY B 1 335 ? 25.674 13.637 30.337 1.00 14.43 335 GLY B O 1
ATOM 5119 N N . TYR B 1 336 ? 25.365 12.787 28.273 1.00 11.43 336 TYR B N 1
ATOM 5120 C CA . TYR B 1 336 ? 26.767 12.449 28.125 1.00 12.35 336 TYR B CA 1
ATOM 5121 C C . TYR B 1 336 ? 27.610 13.722 27.871 1.00 13.25 336 TYR B C 1
ATOM 5122 O O . TYR B 1 336 ? 27.105 14.631 27.298 1.00 14.69 336 TYR B O 1
ATOM 5131 N N . PRO B 1 337 ? 28.950 13.542 28.204 1.00 15.04 337 PRO B N 1
ATOM 5132 C CA . PRO B 1 337 ? 29.776 14.730 27.914 1.00 18.21 337 PRO B CA 1
ATOM 5133 C C . PRO B 1 337 ? 29.844 15.132 26.487 1.00 19.81 337 PRO B C 1
ATOM 5134 O O . PRO B 1 337 ? 29.799 14.275 25.556 1.00 16.02 337 PRO B O 1
ATOM 5138 N N . ASP B 1 338 ? 29.917 16.451 26.237 1.00 22.84 338 ASP B N 1
ATOM 5139 C CA . ASP B 1 338 ? 30.002 16.925 24.855 1.00 25.30 338 ASP B CA 1
ATOM 5140 C C . ASP B 1 338 ? 30.831 18.213 24.785 1.00 34.10 338 ASP B C 1
ATOM 5141 O O . ASP B 1 338 ? 30.922 18.750 23.706 1.00 42.38 338 ASP B O 1
#

CATH classification: 3.40.50.720 (+1 more: 3.90.25.10)

Solvent-accessible surface area: 24364 Å² total; per-residue (Å²): 70,119,0,0,0,0,8,0,4,18,25,30,1,2,2,0,0,10,17,0,5,113,88,49,16,57,4,8,0,1,12,57,30,69,58,6,31,120,35,2,27,88,28,2,67,143,21,2,65,68,121,7,48,49,31,92,14,32,7,80,69,52,79,38,0,26,95,5,3,110,102,58,58,10,55,1,0,0,3,30,19,33,32,81,11,17,13,65,0,25,109,97,4,26,88,2,0,16,15,5,2,9,0,2,2,32,0,0,18,0,0,52,68,15,93,10,29,12,1,4,2,7,3,10,3,23,0,1,2,79,26,118,93,63,49,1,29,19,96,93,96,44,24,69,6,85,5,6,21,0,32,0,17,23,5,1,6,54,3,0,61,24,4,26,73,25,86,84,99,11,2,0,0,2,0,10,11,13,37,26,7,3,0,22,68,33,0,28,5,3,13,10,16,75,56,112,6,83,59,38,2,3,49,0,0,1,10,30,38,65,77,52,88,29,5,24,1,81,2,87,96,12,112,29,121,60,9,0,8,21,24,0,11,0,0,0,27,3,0,0,62,0,0,5,34,0,1,69,95,12,16,114,113,84,16,44,31,44,8,0,0,2,26,28,88,32,33,5,20,28,60,0,1,89,10,0,21,82,29,25,70,55,120,10,89,92,87,85,25,115,115,74,109,21,29,35,41,23,13,72,2,42,19,49,40,0,52,169,89,3,107,12,117,39,103,63,80,29,76,67,5,0,91,28,7,63,72,2,1,48,118,62,54,118,12,19,102,140,73,97,0,0,0,0,9,0,4,17,25,31,1,3,3,0,0,10,31,0,6,115,75,52,14,58,4,7,0,1,12,55,26,70,58,6,31,128,29,2,22,82,23,2,62,144,28,3,64,73,115,5,47,50,34,92,15,32,8,80,68,55,78,48,0,47,44,6,2,72,115,53,55,10,45,1,0,0,3,29,18,34,32,82,12,16,12,65,0,27,107,99,5,27,86,2,0,17,16,4,2,8,0,2,2,29,0,0,20,0,0,51,79,32,93,10,29,12,0,5,2,8,4,10,3,22,0,1,2,65,118,21,86,71,56,1,57,19,106,48,110,45,20,57,5,86,4,6,22,0,30,0,16,22,5,1,6,55,3,0,61,22,4,26,70,22,85,83,97,11,2,0,0,2,0,10,12,13,38,27,7,2,0,23,82,35,0,25,4,2,14,12,17,81,56,114,6,83,59,40,2,4,51,0,0,1,14,31,36,66,75,56,97,25,5,43,1,84,2,77,97,12,113,26,186,59,8,0,7,21,24,0,10,0,7,0,48,9,0,1,53,0,0,0,36,0,1,68,108,14,20,111,35,84,15,42,33,41,8,0,0,2,26,28,89,32,34,6,20,27,54,0,2,75,4,0,18,150,27,26,69,55,125,9,76,77,116,96,29,115,114,74,108,19,28,28,41,20,13,75,2,42,20,48,45,0,51,168,96,3,107,14,117,39,114,19,82,25,82,86,4,0,78,31,7,57,59,2,1,48,120,58,52,120,11,17,102,131

B-factor: mean 11.42, std 5.97, range [4.75, 42.86]

Organism: Escherichia coli (strain K12) (NCBI:txid83333)

Nearest PDB structures (foldseek):
  5gy7-assembly1_B  TM=1.001E+00  e=7.081E-77  Escherichia coli K-12
  1kvr-assembly1_A-2  TM=9.816E-01  e=5.595E-73  Escherichia coli
  1nah-assembly1_A  TM=9.820E-01  e=8.133E-73  Escherichia coli
  1kvt-assembly1_A-2  TM=9.807E-01  e=3.410E-72  Escherichia coli
  1kvq-assembly1_A-2  TM=9.819E-01  e=8.686E-72  Escherichia coli